Protein AF-A0A7W1H0E1-F1 (afdb_monomer_lite)

Sequence (507 aa):
MRLTELFASLANAWPVNDIDTSFPPSTDGSGLMAQLVDAIDVEDAMTSVDVTGTVTVSGTLTLKDGLAPAPTTLVSRIFPSMRFAFAPANDWKSDFRASSNTASGYTLQVDTLPLDVSIPPDLLAAHPDPAKQGIDKSIVLSDGASDSTISREFALTIEAAGAIRLESHLPISVGPCRIFGLPAKAVHDLRFVASPARARAELDWLVRPLDTGAFAFGGGGLGFGGIDLDWTVHGSALADLRKRLRIREDAEFVLEELVLPSVIPVPQHGNIGLRKSLDPGESLADFLTFTDAPLVVPLGDSAQLFLSKLFFATPREGADWWSGLTLEGGVAWSDGTDGDFELELGLIDGDVLRVSFAHTPPPLGDEIPLIRLDLWKIMVDVFRVRAGVSLRELGKDSPDPGAAIQLLADIIIREKPGESTGAASAVTITKDDNKPFEAALVDVGWDRGKPTGNMVMPHGAQLKLSRFALEVREMGLVYEQGATYFSVSGGIRETTAPLKGSIWFTR

Foldseek 3Di:
DFPCVVCVVVVVVPPCVQWPQPVVHDPPSCGPCNQCRVFKDWDPWDWDADPQRKIKIKTKIATDVLDWDDFRWTCGLQQNQKIKTQGDHSGDMWIKMWIADPPQAIKIKTAWTWIKMWHAVLAKAAAPDPVQGDDDVQWAGHPHPGTTIHTFIWMWMQGRVRQIATGTPDFDKHAFIAGNNFTFRIWTRKGKFSQQQCCCVVPVPDQERFDCVLQPPSHTKIWTQWTHGDLPPPPDPSVVVCVQQVADPQKGWTWGGFIARSVGRDTRFTKTWIFGNDDPPDDPVCGQFPPVHWRWGDPPDFKIKTWGGFIFGQDHPPDDRLLRTWGKIWMKGDPVQQAIWIWMFGDPPSFKTKIKIFGDGDPPDPHAAVDWDDDPFKIKHWGMWMKIFGNVQVPDPDHDPLQGIAIFTKIKMWTDPPDDPPDDDQKDKAAPVRDTFIKIKGRADGHRNDGWIKIAGDQRTWIDRPQKTWAWHIWIWDDDPNDTDIDTWTWIFGPDPPDTDIDGDDD

Radius of gyration: 34.25 Å; chains: 1; bounding box: 66×59×111 Å

pLDDT: mean 77.56, std 15.49, range [34.28, 96.25]

Structure (mmCIF, N/CA/C/O backbone):
data_AF-A0A7W1H0E1-F1
#
_entry.id   AF-A0A7W1H0E1-F1
#
loop_
_atom_site.group_PDB
_atom_site.id
_atom_site.type_symbol
_atom_site.label_atom_id
_atom_site.label_alt_id
_atom_site.label_comp_id
_atom_site.label_asym_id
_atom_site.label_entity_id
_atom_site.label_seq_id
_atom_site.pdbx_PDB_ins_code
_atom_site.Cartn_x
_atom_site.Cartn_y
_atom_site.Cartn_z
_atom_site.occupancy
_atom_site.B_iso_or_equiv
_atom_site.auth_seq_id
_atom_site.auth_comp_id
_atom_site.auth_asym_id
_atom_site.auth_atom_id
_atom_site.pdbx_PDB_model_num
ATOM 1 N N . MET A 1 1 ? -27.719 -11.051 37.643 1.00 51.84 1 MET A N 1
ATOM 2 C CA . MET A 1 1 ? -26.554 -11.572 38.410 1.00 51.84 1 MET A CA 1
ATOM 3 C C . MET A 1 1 ? -25.371 -10.690 38.048 1.00 51.84 1 MET A C 1
ATOM 5 O O . MET A 1 1 ? -25.325 -10.270 36.897 1.00 51.84 1 MET A O 1
ATOM 9 N N . ARG A 1 2 ? -24.467 -10.342 38.976 1.00 54.53 2 ARG A N 1
ATOM 10 C CA . ARG A 1 2 ? -23.359 -9.430 38.622 1.00 54.53 2 ARG A CA 1
ATOM 11 C C . ARG A 1 2 ? -22.295 -10.166 37.815 1.00 54.53 2 ARG A C 1
ATOM 13 O O . ARG A 1 2 ? -22.011 -11.331 38.094 1.00 54.53 2 ARG A O 1
ATOM 20 N N . LEU A 1 3 ? -21.644 -9.474 36.879 1.00 50.19 3 LEU A N 1
ATOM 21 C CA . LEU A 1 3 ? -20.527 -10.041 36.118 1.00 50.19 3 LEU A CA 1
ATOM 22 C C . LEU A 1 3 ? -19.425 -10.570 37.066 1.00 50.19 3 LEU A C 1
ATOM 24 O O . LEU A 1 3 ? -18.935 -11.674 36.894 1.00 50.19 3 LEU A O 1
ATOM 28 N N . THR A 1 4 ? -19.097 -9.882 38.162 1.00 47.09 4 THR A N 1
ATOM 29 C CA . THR A 1 4 ? -18.106 -10.375 39.148 1.00 47.09 4 THR A CA 1
ATOM 30 C C . THR A 1 4 ? -18.468 -11.684 39.835 1.00 47.09 4 THR A C 1
ATOM 32 O O . THR A 1 4 ? -17.569 -12.429 40.217 1.00 47.09 4 THR A O 1
ATOM 35 N N . GLU A 1 5 ? -19.754 -11.980 40.001 1.00 51.81 5 GLU A N 1
ATOM 36 C CA . GLU A 1 5 ? -20.213 -13.202 40.668 1.00 51.81 5 GLU A CA 1
ATOM 37 C C . GLU A 1 5 ? -20.052 -14.425 39.754 1.00 51.81 5 GLU A C 1
ATOM 39 O O . GLU A 1 5 ? -19.740 -15.513 40.233 1.00 51.81 5 GLU A O 1
ATOM 44 N N . LEU A 1 6 ? -20.184 -14.232 38.436 1.00 51.34 6 LEU A N 1
ATOM 45 C CA . LEU A 1 6 ? -19.912 -15.249 37.412 1.00 51.34 6 LEU A CA 1
ATOM 46 C C . LEU A 1 6 ? -18.413 -15.394 37.105 1.00 51.34 6 LEU A C 1
ATOM 48 O O . LEU A 1 6 ? -17.964 -16.473 36.725 1.00 51.34 6 LEU A O 1
ATOM 52 N N . PHE A 1 7 ? -17.638 -14.320 37.285 1.00 51.66 7 PHE A N 1
ATOM 53 C CA . PHE A 1 7 ? -16.257 -14.204 36.811 1.00 51.66 7 PHE A CA 1
ATOM 54 C C . PHE A 1 7 ? -15.204 -14.108 37.935 1.00 51.66 7 PHE A C 1
ATOM 56 O O . PHE A 1 7 ? -14.055 -13.778 37.655 1.00 51.66 7 PHE A O 1
ATOM 63 N N . ALA A 1 8 ? -15.519 -14.415 39.198 1.00 47.88 8 ALA A N 1
ATOM 64 C CA . ALA A 1 8 ? -14.559 -14.298 40.311 1.00 47.88 8 ALA A CA 1
ATOM 65 C C . ALA A 1 8 ? -13.244 -15.093 40.102 1.00 47.88 8 ALA A C 1
ATOM 67 O O . ALA A 1 8 ? -12.189 -14.678 40.577 1.00 47.88 8 ALA A O 1
ATOM 68 N N . SER A 1 9 ? -13.276 -16.203 39.353 1.00 47.81 9 SER A N 1
ATOM 69 C CA . SER A 1 9 ? -12.083 -16.953 38.919 1.00 47.81 9 SER A CA 1
ATOM 70 C C . SER A 1 9 ? -11.411 -16.384 37.657 1.00 47.81 9 SER A C 1
ATOM 72 O O . SER A 1 9 ? -10.201 -16.528 37.493 1.00 47.81 9 SER A O 1
ATOM 74 N N . LEU A 1 10 ? -12.177 -15.710 36.795 1.00 45.59 10 LEU A N 1
ATOM 75 C CA . LEU A 1 10 ? -11.738 -15.017 35.574 1.00 45.59 10 LEU A CA 1
ATOM 76 C C . LEU A 1 10 ? -11.092 -13.652 35.862 1.00 45.59 10 LEU A C 1
ATOM 78 O O . LEU A 1 10 ? -10.266 -13.197 35.079 1.00 45.59 10 LEU A O 1
ATOM 82 N N . ALA A 1 11 ? -11.407 -13.017 36.994 1.00 46.78 11 ALA A N 1
ATOM 83 C CA . ALA A 1 11 ? -10.825 -11.740 37.413 1.00 46.78 11 ALA A CA 1
ATOM 84 C C . ALA A 1 11 ? -9.287 -11.792 37.528 1.00 46.78 11 ALA A C 1
ATOM 86 O O . ALA A 1 11 ? -8.617 -10.805 37.242 1.00 46.78 11 ALA A O 1
ATOM 87 N N . ASN A 1 12 ? -8.725 -12.957 37.872 1.00 46.16 12 ASN A N 1
ATOM 88 C CA . ASN A 1 12 ? -7.274 -13.184 37.928 1.00 46.16 12 ASN A CA 1
ATOM 89 C C . ASN A 1 12 ? -6.630 -13.433 36.550 1.00 46.16 12 ASN A C 1
ATOM 91 O O . ASN A 1 12 ? -5.407 -13.445 36.449 1.00 46.16 12 ASN A O 1
ATOM 95 N N . ALA A 1 13 ? -7.436 -13.678 35.516 1.00 43.91 13 ALA A N 1
ATOM 96 C CA . ALA A 1 13 ? -7.003 -13.957 34.148 1.00 43.91 13 ALA A CA 1
ATOM 97 C C . ALA A 1 13 ? -7.358 -12.832 33.166 1.00 43.91 13 ALA A C 1
ATOM 99 O O . ALA A 1 13 ? -7.055 -12.927 31.978 1.00 43.91 13 ALA A O 1
ATOM 100 N N . TRP A 1 14 ? -7.999 -11.769 33.656 1.00 44.78 14 TRP A N 1
ATOM 101 C CA . TRP A 1 14 ? -8.198 -10.557 32.882 1.00 44.78 14 TRP A CA 1
ATOM 102 C C . TRP A 1 14 ? -6.827 -9.995 32.479 1.00 44.78 14 TRP A C 1
ATOM 104 O O . TRP A 1 14 ? -5.919 -9.992 33.317 1.00 44.78 14 TRP A O 1
ATOM 114 N N . PRO A 1 15 ? -6.641 -9.493 31.247 1.00 46.22 15 PRO A N 1
ATOM 115 C CA . PRO A 1 15 ? -5.379 -8.900 30.819 1.00 46.22 15 PRO A CA 1
ATOM 116 C C . PRO A 1 15 ? -5.204 -7.499 31.434 1.00 46.22 15 PRO A C 1
ATOM 118 O O . PRO A 1 15 ? -5.078 -6.496 30.738 1.00 46.22 15 PRO A O 1
ATOM 121 N N . VAL A 1 16 ? -5.202 -7.408 32.772 1.00 48.38 16 VAL A N 1
ATOM 122 C CA . VAL A 1 16 ? -5.003 -6.161 33.536 1.00 48.38 16 VAL A CA 1
ATOM 123 C C . VAL A 1 16 ? -3.653 -5.516 33.193 1.00 48.38 16 VAL A C 1
ATOM 125 O O . VAL A 1 16 ? -3.476 -4.312 33.330 1.00 48.38 16 VAL A O 1
ATOM 128 N N . ASN A 1 17 ? -2.698 -6.322 32.720 1.00 43.53 17 ASN A N 1
ATOM 129 C CA . ASN A 1 17 ? -1.380 -5.860 32.297 1.00 43.53 17 ASN A CA 1
ATOM 130 C C . ASN A 1 17 ? -1.357 -5.295 30.863 1.00 43.53 17 ASN A C 1
ATOM 132 O O . ASN A 1 17 ? -0.481 -4.477 30.572 1.00 43.53 17 ASN A O 1
ATOM 136 N N . ASP A 1 18 ? -2.306 -5.677 29.999 1.00 42.31 18 ASP A N 1
ATOM 137 C CA . ASP A 1 18 ? -2.350 -5.266 28.583 1.00 42.31 18 ASP A CA 1
ATOM 138 C C . ASP A 1 18 ? -3.395 -4.163 28.327 1.00 42.31 18 ASP A C 1
ATOM 140 O O . ASP A 1 18 ? -3.276 -3.381 27.384 1.00 42.31 18 ASP A O 1
ATOM 144 N N . ILE A 1 19 ? -4.390 -4.039 29.211 1.00 43.22 19 ILE A N 1
ATOM 145 C CA . ILE A 1 19 ? -5.373 -2.951 29.227 1.00 43.22 19 ILE A CA 1
ATOM 146 C C . ILE A 1 19 ? -5.019 -2.007 30.381 1.00 43.22 19 ILE A C 1
ATOM 148 O O . ILE A 1 19 ? -5.348 -2.281 31.534 1.00 43.22 19 ILE A O 1
ATOM 152 N N . ASP A 1 20 ? -4.365 -0.879 30.086 1.00 41.56 20 ASP A N 1
ATOM 153 C CA . ASP A 1 20 ? -4.171 0.171 31.091 1.00 41.56 20 ASP A CA 1
ATOM 154 C C . ASP A 1 20 ? -5.482 0.921 31.298 1.00 41.56 20 ASP A C 1
ATOM 156 O O . ASP A 1 20 ? -5.937 1.710 30.477 1.00 41.56 20 ASP A O 1
ATOM 160 N N . THR A 1 21 ? -6.136 0.659 32.413 1.00 41.44 21 THR A N 1
ATOM 161 C CA . THR A 1 21 ? -7.361 1.367 32.782 1.00 41.44 21 THR A CA 1
ATOM 162 C C . THR A 1 21 ? -7.072 2.631 33.585 1.00 41.44 21 THR A C 1
ATOM 164 O O . THR A 1 21 ? -7.978 3.189 34.194 1.00 41.44 21 THR A O 1
ATOM 167 N N . SER A 1 22 ? -5.806 3.041 33.675 1.00 34.78 22 SER A N 1
ATOM 168 C CA . SER A 1 22 ? -5.339 3.986 34.674 1.00 34.78 22 SER A CA 1
ATOM 169 C C . SER A 1 22 ? -4.692 5.201 34.001 1.00 34.78 22 SER A C 1
ATOM 171 O O . SER A 1 22 ? -3.475 5.362 33.982 1.00 34.78 22 SER A O 1
ATOM 173 N N . PHE A 1 23 ? -5.512 6.117 33.460 1.00 37.03 23 PHE A N 1
ATOM 174 C CA . PHE A 1 23 ? -5.038 7.498 33.345 1.00 37.03 23 PHE A CA 1
ATOM 175 C C . PHE A 1 23 ? -6.074 8.591 33.695 1.00 37.03 23 PHE A C 1
ATOM 177 O O . PHE A 1 23 ? -7.104 8.689 33.029 1.00 37.03 23 PHE A O 1
ATOM 184 N N . PRO A 1 24 ? -5.772 9.452 34.696 1.00 34.28 24 PRO A N 1
ATOM 185 C CA . PRO A 1 24 ? -4.595 9.346 35.559 1.00 34.28 24 PRO A CA 1
ATOM 186 C C . PRO A 1 24 ? -4.671 8.046 36.388 1.00 34.28 24 PRO A C 1
ATOM 188 O O . PRO A 1 24 ? -5.756 7.476 36.518 1.00 34.28 24 PRO A O 1
ATOM 191 N N . PRO A 1 25 ? -3.539 7.525 36.885 1.00 36.69 25 PRO A N 1
ATOM 192 C CA . PRO A 1 25 ? -3.523 6.276 37.629 1.00 36.69 25 PRO A CA 1
ATOM 193 C C . PRO A 1 25 ? -4.539 6.344 38.769 1.00 36.69 25 PRO A C 1
ATOM 195 O O . PRO A 1 25 ? -4.444 7.245 39.606 1.00 36.69 25 PRO A O 1
ATOM 198 N N . SER A 1 26 ? -5.511 5.429 38.819 1.00 35.22 26 SER A N 1
ATOM 199 C CA . SER A 1 26 ? -6.342 5.300 40.016 1.00 35.22 26 SER A CA 1
ATOM 200 C C . SER A 1 26 ? -5.415 4.859 41.148 1.00 35.22 26 SER A C 1
ATOM 202 O O . SER A 1 26 ? -4.759 3.820 41.038 1.00 35.22 26 SER A O 1
ATOM 204 N N . THR A 1 27 ? -5.358 5.611 42.241 1.00 37.38 27 THR A N 1
ATOM 205 C CA . THR A 1 27 ? -4.672 5.202 43.482 1.00 37.38 27 THR A CA 1
ATOM 206 C C . THR A 1 27 ? -5.315 3.979 44.158 1.00 37.38 27 THR A C 1
ATOM 208 O O . THR A 1 27 ? -4.825 3.490 45.171 1.00 37.38 27 THR A O 1
ATOM 211 N N . ASP A 1 28 ? -6.419 3.500 43.594 1.00 36.38 28 ASP A N 1
ATOM 212 C CA . ASP A 1 28 ? -7.418 2.611 44.171 1.00 36.38 28 ASP A CA 1
ATOM 213 C C . ASP A 1 28 ? -7.690 1.357 43.311 1.00 36.38 28 ASP A C 1
ATOM 215 O O . ASP A 1 28 ? -8.466 0.494 43.713 1.00 36.38 28 ASP A O 1
ATOM 219 N N . GLY A 1 29 ? -6.999 1.198 42.174 1.00 36.69 29 GLY A N 1
ATOM 220 C CA . GLY A 1 29 ? -6.983 -0.039 41.376 1.00 36.69 29 GLY A CA 1
ATOM 221 C C . GLY A 1 29 ? -8.287 -0.389 40.641 1.00 36.69 29 GLY A C 1
ATOM 222 O O . GLY A 1 29 ? -8.476 -1.541 40.253 1.00 36.69 29 GLY A O 1
ATOM 223 N N . SER A 1 30 ? -9.197 0.566 40.445 1.00 40.31 30 SER A N 1
ATOM 224 C CA . SER A 1 30 ? -10.539 0.344 39.893 1.00 40.31 30 SER A CA 1
ATOM 225 C C . SER A 1 30 ? -10.594 0.631 38.382 1.00 40.31 30 SER A C 1
ATOM 227 O O . SER A 1 30 ? -10.974 1.706 37.929 1.00 40.31 30 SER A O 1
ATOM 229 N N . GLY A 1 31 ? -10.185 -0.348 37.571 1.00 45.53 31 GLY A N 1
ATOM 230 C CA . GLY A 1 31 ? -10.200 -0.245 36.106 1.00 45.53 31 GLY A CA 1
ATOM 231 C C . GLY A 1 31 ? -11.578 -0.319 35.429 1.00 45.53 31 GLY A C 1
ATOM 232 O O . GLY A 1 31 ? -12.592 -0.458 36.104 1.00 45.53 31 GLY A O 1
ATOM 233 N N . LEU A 1 32 ? -11.615 -0.319 34.081 1.00 43.06 32 LEU A N 1
ATOM 234 C CA . LEU A 1 32 ? -12.797 -0.592 33.228 1.00 43.06 32 LEU A CA 1
ATOM 235 C C . LEU A 1 32 ? -13.658 -1.725 33.772 1.00 43.06 32 LEU A C 1
ATOM 237 O O . LEU A 1 32 ? -14.874 -1.628 33.774 1.00 43.06 32 LEU A O 1
ATOM 241 N N . MET A 1 33 ? -13.019 -2.786 34.264 1.00 46.75 33 MET A N 1
ATOM 242 C CA . MET A 1 33 ? -13.724 -3.908 34.859 1.00 46.75 33 MET A CA 1
ATOM 243 C C . MET A 1 33 ? -14.459 -3.531 36.133 1.00 46.75 33 MET A C 1
ATOM 245 O O . MET A 1 33 ? -15.589 -3.950 36.266 1.00 46.75 33 MET A O 1
ATOM 249 N N . ALA A 1 34 ? -13.909 -2.712 37.030 1.00 48.66 34 ALA A N 1
ATOM 250 C CA . ALA A 1 34 ? -14.642 -2.263 38.215 1.00 48.66 34 ALA A CA 1
ATOM 251 C C . ALA A 1 34 ? -15.905 -1.462 37.840 1.00 48.66 34 ALA A C 1
ATOM 253 O O . ALA A 1 34 ? -16.935 -1.614 38.487 1.00 48.66 34 ALA A O 1
ATOM 254 N N . GLN A 1 35 ? -15.861 -0.682 36.754 1.00 51.41 35 GLN A N 1
ATOM 255 C CA . GLN A 1 35 ? -17.010 0.109 36.299 1.00 51.41 35 GLN A CA 1
ATOM 256 C C . GLN A 1 35 ? -18.002 -0.679 35.430 1.00 51.41 35 GLN A C 1
ATOM 258 O O . GLN A 1 35 ? -19.202 -0.568 35.662 1.00 51.41 35 GLN A O 1
ATOM 263 N N . LEU A 1 36 ? -17.545 -1.533 34.503 1.00 52.84 36 LEU A N 1
ATOM 264 C CA . LEU A 1 36 ? -18.409 -2.499 33.805 1.00 52.84 36 LEU A CA 1
ATOM 265 C C . LEU A 1 36 ? -19.101 -3.418 34.820 1.00 52.84 36 LEU A C 1
ATOM 267 O O . LEU A 1 36 ? -20.275 -3.719 34.678 1.00 52.84 36 LEU A O 1
ATOM 271 N N . VAL A 1 37 ? -18.406 -3.817 35.885 1.00 55.41 37 VAL A N 1
ATOM 272 C CA . VAL A 1 37 ? -18.958 -4.640 36.971 1.00 55.41 37 VAL A CA 1
ATOM 273 C C . VAL A 1 37 ? -20.039 -3.923 37.773 1.00 55.41 37 VAL A C 1
ATOM 275 O O . VAL A 1 37 ? -20.970 -4.576 38.246 1.00 55.41 37 VAL A O 1
ATOM 278 N N . ASP A 1 38 ? -19.926 -2.607 37.936 1.00 59.41 38 ASP A N 1
ATOM 279 C CA . ASP A 1 38 ? -20.905 -1.817 38.679 1.00 59.41 38 ASP A CA 1
ATOM 280 C C . ASP A 1 38 ? -22.077 -1.331 37.814 1.00 59.41 38 ASP A C 1
ATOM 282 O O . ASP A 1 38 ? -23.132 -1.025 38.380 1.00 59.41 38 ASP A O 1
ATOM 286 N N . ALA A 1 39 ? -21.915 -1.302 36.485 1.00 66.19 39 ALA A N 1
ATOM 287 C CA . ALA A 1 39 ? -22.882 -0.769 35.521 1.00 66.19 39 ALA A CA 1
ATOM 288 C C . ALA A 1 39 ? -23.543 -1.813 34.600 1.00 66.19 39 ALA A C 1
ATOM 290 O O . ALA A 1 39 ? -24.506 -1.466 33.919 1.00 66.19 39 ALA A O 1
ATOM 291 N N . ILE A 1 40 ? -23.061 -3.061 34.559 1.00 73.81 40 ILE A N 1
ATOM 292 C CA . ILE A 1 40 ? -23.589 -4.119 33.682 1.00 73.81 40 ILE A CA 1
ATOM 293 C C . ILE A 1 40 ? -24.163 -5.273 34.502 1.00 73.81 40 ILE A C 1
ATOM 295 O O . ILE A 1 40 ? -23.482 -5.868 35.342 1.00 73.81 40 ILE A O 1
ATOM 299 N N . ASP A 1 41 ? -25.408 -5.623 34.200 1.00 78.31 41 ASP A N 1
ATOM 300 C CA . ASP A 1 41 ? -26.066 -6.828 34.679 1.00 78.31 41 ASP A CA 1
ATOM 301 C C . ASP A 1 41 ? -25.978 -7.951 33.640 1.00 78.31 41 ASP A C 1
ATOM 303 O O . ASP A 1 41 ? -25.931 -7.723 32.431 1.00 78.31 41 ASP A O 1
ATOM 307 N N . VAL A 1 42 ? -25.945 -9.191 34.132 1.00 79.06 42 VAL A N 1
ATOM 308 C CA . VAL A 1 42 ? -26.083 -10.387 33.301 1.00 79.06 42 VAL A CA 1
ATOM 309 C C . VAL A 1 42 ? -27.491 -10.956 33.451 1.00 79.06 42 VAL A C 1
ATOM 311 O O . VAL A 1 42 ? -27.907 -11.328 34.562 1.00 79.06 42 VAL A O 1
ATOM 314 N N . GLU A 1 43 ? -28.174 -11.071 32.316 1.00 84.81 43 GLU A N 1
ATOM 315 C CA . GLU A 1 43 ? -29.471 -11.715 32.113 1.00 84.81 43 GLU A CA 1
ATOM 316 C C . GLU A 1 43 ? -29.298 -13.053 31.376 1.00 84.81 43 GLU A C 1
ATOM 318 O O . GLU A 1 43 ? -28.316 -13.271 30.663 1.00 84.81 43 GLU A O 1
ATOM 323 N N . ASP A 1 44 ? -30.244 -13.973 31.592 1.00 85.75 44 ASP A N 1
ATOM 324 C CA . ASP A 1 44 ? -30.357 -15.251 30.870 1.00 85.75 44 ASP A CA 1
ATOM 325 C C . ASP A 1 44 ? -29.062 -16.086 30.798 1.00 85.75 44 ASP A C 1
ATOM 327 O O . ASP A 1 44 ? -28.793 -16.793 29.825 1.00 85.75 44 ASP A O 1
ATOM 331 N N . ALA A 1 45 ? -28.251 -16.031 31.861 1.00 82.12 45 ALA A N 1
ATOM 332 C CA . ALA A 1 45 ? -26.997 -16.769 31.941 1.00 82.12 45 ALA A CA 1
ATOM 333 C C . ALA A 1 45 ? -27.231 -18.287 31.882 1.00 82.12 45 ALA A C 1
ATOM 335 O O . ALA A 1 45 ? -27.893 -18.878 32.739 1.00 82.12 45 ALA A O 1
ATOM 336 N N . MET A 1 46 ? -26.608 -18.927 30.900 1.00 83.88 46 MET A N 1
ATOM 337 C CA . MET A 1 46 ? -26.524 -20.370 30.742 1.00 83.88 46 MET A CA 1
ATOM 338 C C . MET A 1 46 ? -25.080 -20.821 30.925 1.00 83.88 46 MET A C 1
ATOM 340 O O . MET A 1 46 ? -24.156 -20.231 30.366 1.00 83.88 46 MET A O 1
ATOM 344 N N . THR A 1 47 ? -24.897 -21.916 31.658 1.00 83.75 47 THR A N 1
ATOM 345 C CA . THR A 1 47 ? -23.589 -22.548 31.852 1.00 83.75 47 THR A CA 1
ATOM 346 C C . THR A 1 47 ? -23.601 -23.936 31.234 1.00 83.75 47 THR A C 1
ATOM 348 O O . THR A 1 47 ? -24.531 -24.714 31.442 1.00 83.75 47 THR A O 1
ATOM 351 N N . SER A 1 48 ? -22.546 -24.267 30.500 1.00 87.75 48 SER A N 1
ATOM 352 C CA . SER A 1 48 ? -22.311 -25.596 29.944 1.00 87.75 48 SER A CA 1
ATOM 353 C C . SER A 1 48 ? -20.888 -26.049 30.248 1.00 87.75 48 SER A C 1
ATOM 355 O O . SER A 1 48 ? -19.985 -25.231 30.417 1.00 87.75 48 SER A O 1
ATOM 357 N N . VAL A 1 49 ? -20.696 -27.361 30.351 1.00 87.31 49 VAL A N 1
ATOM 358 C CA . VAL A 1 49 ? -19.379 -27.980 30.514 1.00 87.31 49 VAL A CA 1
ATOM 359 C C . VAL A 1 49 ? -19.237 -29.019 29.419 1.00 87.31 49 VAL A C 1
ATOM 361 O O . VAL A 1 49 ? -20.108 -29.879 29.273 1.00 87.31 49 VAL A O 1
ATOM 364 N N . ASP A 1 50 ? -18.177 -28.916 28.627 1.00 85.81 50 ASP A N 1
ATOM 365 C CA . ASP A 1 50 ? -17.927 -29.864 27.548 1.00 85.81 50 ASP A CA 1
ATOM 366 C C . ASP A 1 50 ? -17.114 -31.087 28.012 1.00 85.81 50 ASP A C 1
ATOM 368 O O . ASP A 1 50 ? -16.650 -31.188 29.150 1.00 85.81 50 ASP A O 1
ATOM 372 N N . VAL A 1 51 ? -16.931 -32.043 27.099 1.00 86.00 51 VAL A N 1
ATOM 373 C CA . VAL A 1 51 ? -16.180 -33.286 27.349 1.00 86.00 51 VAL A CA 1
ATOM 374 C C . VAL A 1 51 ? -14.689 -33.064 27.624 1.00 86.00 51 VAL A C 1
ATOM 376 O O . VAL A 1 51 ? -14.024 -33.962 28.133 1.00 86.00 51 VAL A O 1
ATOM 379 N N . THR A 1 52 ? -14.161 -31.888 27.286 1.00 82.00 52 THR A N 1
ATOM 380 C CA . THR A 1 52 ? -12.769 -31.495 27.539 1.00 82.00 52 THR A CA 1
ATOM 381 C C . THR A 1 52 ? -12.598 -30.815 28.899 1.00 82.00 52 THR A C 1
ATOM 383 O O . THR A 1 52 ? -11.477 -30.485 29.281 1.00 82.00 52 THR A O 1
ATOM 386 N N . GLY A 1 53 ? -13.695 -30.632 29.645 1.00 81.19 53 GLY A N 1
ATOM 387 C CA . GLY A 1 53 ? -13.715 -29.906 30.910 1.00 81.19 53 GLY A CA 1
ATOM 388 C C . GLY A 1 53 ? -13.746 -28.387 30.739 1.00 81.19 53 GLY A C 1
ATOM 389 O O . GLY A 1 53 ? -13.586 -27.676 31.730 1.00 81.19 53 GLY A O 1
ATOM 390 N N . THR A 1 54 ? -13.959 -27.879 29.520 1.00 83.56 54 THR A N 1
ATOM 391 C CA . THR A 1 54 ? -14.125 -26.444 29.278 1.00 83.56 54 THR A CA 1
ATOM 392 C C . THR A 1 54 ? -15.481 -26.012 29.815 1.00 83.56 54 THR A C 1
ATOM 394 O O . THR A 1 54 ? -16.523 -26.526 29.402 1.00 83.56 54 THR A O 1
ATOM 397 N N . VAL A 1 55 ? -15.470 -25.048 30.730 1.00 82.50 55 VAL A N 1
ATOM 398 C CA . VAL A 1 55 ? -16.681 -24.412 31.250 1.00 82.50 55 VAL A CA 1
ATOM 399 C C . VAL A 1 55 ? -16.983 -23.203 30.378 1.00 82.50 55 VAL A C 1
ATOM 401 O O . VAL A 1 55 ? -16.144 -22.317 30.252 1.00 82.50 55 VAL A O 1
ATOM 404 N N . THR A 1 56 ? -18.173 -23.156 29.786 1.00 85.50 56 THR A N 1
ATOM 405 C CA . THR A 1 56 ? -18.646 -22.022 28.985 1.00 85.50 56 THR A CA 1
ATOM 406 C C . THR A 1 56 ? -19.868 -21.396 29.635 1.00 85.50 56 THR A C 1
ATOM 408 O O . THR A 1 56 ? -20.848 -22.086 29.916 1.00 85.50 56 THR A O 1
ATOM 411 N N . VAL A 1 57 ? -19.815 -20.084 29.831 1.00 83.56 57 VAL A N 1
ATOM 412 C CA . VAL A 1 57 ? -20.926 -19.237 30.263 1.00 83.56 57 VAL A CA 1
ATOM 413 C C . VAL A 1 57 ? -21.342 -18.370 29.083 1.00 83.56 57 VAL A C 1
ATOM 415 O O . VAL A 1 57 ? -20.499 -17.747 28.442 1.00 83.56 57 VAL A O 1
ATOM 418 N N . SER A 1 58 ? -22.634 -18.313 28.796 1.00 87.69 58 SER A N 1
ATOM 419 C CA . SER A 1 58 ? -23.207 -17.403 27.804 1.00 87.69 58 SER A CA 1
ATOM 420 C C . SER A 1 58 ? -24.449 -16.736 28.360 1.00 87.69 58 SER A C 1
ATOM 422 O O . SER A 1 58 ? -25.157 -17.350 29.151 1.00 87.69 58 SER A O 1
ATOM 424 N N . GLY A 1 59 ? -24.751 -15.528 27.919 1.00 88.69 59 GLY A N 1
ATOM 425 C CA . GLY A 1 59 ? -25.975 -14.827 28.289 1.00 88.69 59 GLY A CA 1
ATOM 426 C C . GLY A 1 59 ? -26.020 -13.463 27.626 1.00 88.69 59 GLY A C 1
ATOM 427 O O . GLY A 1 59 ? -25.270 -13.211 26.681 1.00 88.69 59 GLY A O 1
ATOM 428 N N . THR A 1 60 ? -26.847 -12.578 28.167 1.00 90.56 60 THR A N 1
ATOM 429 C CA . THR A 1 60 ? -27.007 -11.220 27.651 1.00 90.56 60 THR A CA 1
ATOM 430 C C . THR A 1 60 ? -26.563 -10.214 28.710 1.00 90.56 60 THR A C 1
ATOM 432 O O . THR A 1 60 ? -26.955 -10.289 29.873 1.00 90.56 60 THR A O 1
ATOM 435 N N . LEU A 1 61 ? -25.703 -9.286 28.308 1.00 87.00 61 LEU A N 1
ATOM 436 C CA . LEU A 1 61 ? -25.281 -8.121 29.071 1.00 87.00 61 LEU A CA 1
ATOM 437 C C . LEU A 1 61 ? -26.315 -7.011 28.891 1.00 87.00 61 LEU A C 1
ATOM 439 O O . LEU A 1 61 ? -26.693 -6.707 27.759 1.00 87.00 61 LEU A O 1
ATOM 443 N N . THR A 1 62 ? -26.742 -6.396 29.989 1.00 87.62 62 THR A N 1
ATOM 444 C CA . THR A 1 62 ? -27.648 -5.241 30.005 1.00 87.62 62 THR A CA 1
ATOM 445 C C . THR A 1 62 ? -27.119 -4.162 30.940 1.00 87.62 62 THR A C 1
ATOM 447 O O . THR A 1 62 ? -26.260 -4.418 31.784 1.00 87.62 62 THR A O 1
ATOM 450 N N . LEU A 1 63 ? -27.596 -2.925 30.788 1.00 84.44 63 LEU A N 1
ATOM 451 C CA . LEU A 1 63 ? -27.260 -1.864 31.733 1.00 84.44 63 LEU A CA 1
ATOM 452 C C . LEU A 1 63 ? -28.030 -2.040 33.035 1.00 84.44 63 LEU A C 1
ATOM 454 O O . LEU A 1 63 ? -29.259 -2.154 33.044 1.00 84.44 63 LEU A O 1
ATOM 458 N N . LYS A 1 64 ? -27.303 -1.971 34.143 1.00 77.56 64 LYS A N 1
ATOM 459 C CA . LYS A 1 64 ? -27.886 -1.955 35.474 1.00 77.56 64 LYS A CA 1
ATOM 460 C C . LYS A 1 64 ? -28.808 -0.749 35.629 1.00 77.56 64 LYS A C 1
ATOM 462 O O . LYS A 1 64 ? -28.460 0.373 35.261 1.00 77.56 64 LYS A O 1
ATOM 467 N N . ASP A 1 65 ? -30.003 -0.996 36.155 1.00 82.06 65 ASP A N 1
ATOM 468 C CA . ASP A 1 65 ? -31.081 -0.007 36.298 1.00 82.06 65 ASP A CA 1
ATOM 469 C C . ASP A 1 65 ? -31.514 0.670 34.972 1.00 82.06 65 ASP A C 1
ATOM 471 O O . ASP A 1 65 ? -32.266 1.645 34.998 1.00 82.06 65 ASP A O 1
ATOM 475 N N . GLY A 1 66 ? -31.076 0.165 33.806 1.00 76.69 66 GLY A N 1
ATOM 476 C CA . GLY A 1 66 ? -31.369 0.749 32.491 1.00 76.69 66 GLY A CA 1
ATOM 477 C C . GLY A 1 66 ? -30.778 2.147 32.282 1.00 76.69 66 GLY A C 1
ATOM 478 O O . GLY A 1 66 ? -31.323 2.942 31.515 1.00 76.69 66 GLY A O 1
ATOM 479 N N . LEU A 1 67 ? -29.708 2.487 33.006 1.00 76.62 67 LEU A N 1
ATOM 480 C CA . LEU A 1 67 ? -29.074 3.801 32.948 1.00 76.62 67 LEU A CA 1
ATOM 481 C C . LEU A 1 67 ? -27.667 3.682 32.372 1.00 76.62 67 LEU A C 1
ATOM 483 O O . LEU A 1 67 ? -26.840 2.927 32.883 1.00 76.62 67 LEU A O 1
ATOM 487 N N . ALA A 1 68 ? -27.388 4.461 31.325 1.00 74.88 68 ALA A N 1
ATOM 488 C CA . ALA A 1 68 ? -26.042 4.576 30.786 1.00 74.88 68 ALA A CA 1
ATOM 489 C C . ALA A 1 68 ? -25.070 5.044 31.887 1.00 74.88 68 ALA A C 1
ATOM 491 O O . ALA A 1 68 ? -25.357 6.031 32.580 1.00 74.88 68 ALA A O 1
ATOM 492 N N . PRO A 1 69 ? -23.927 4.356 32.072 1.00 69.75 69 PRO A N 1
ATOM 493 C CA . PRO A 1 69 ? -22.903 4.816 32.992 1.00 69.75 69 PRO A CA 1
ATOM 494 C C . PRO A 1 69 ? -22.341 6.165 32.531 1.00 69.75 69 PRO A C 1
ATOM 496 O O . PRO A 1 69 ? -22.457 6.553 31.367 1.00 69.75 69 PRO A O 1
ATOM 499 N N . ALA A 1 70 ? -21.699 6.886 33.452 1.00 67.44 70 ALA A N 1
ATOM 500 C CA . ALA A 1 70 ? -20.892 8.035 33.058 1.00 67.44 70 ALA A CA 1
ATOM 501 C C . ALA A 1 70 ? -19.833 7.584 32.027 1.00 67.44 70 ALA A C 1
ATOM 503 O O . ALA A 1 70 ? -19.296 6.488 32.194 1.00 67.44 70 ALA A O 1
ATOM 504 N N . PRO A 1 71 ? -19.512 8.393 30.996 1.00 63.62 71 PRO A N 1
ATOM 505 C CA . PRO A 1 71 ? -18.535 8.011 29.981 1.00 63.62 71 PRO A CA 1
ATOM 506 C C . PRO A 1 71 ? -17.191 7.657 30.620 1.00 63.62 71 PRO A C 1
ATOM 508 O O . PRO A 1 71 ? -16.504 8.517 31.177 1.00 63.62 71 PRO A O 1
ATOM 511 N N . THR A 1 72 ? -16.825 6.381 30.553 1.00 57.34 72 THR A N 1
ATOM 512 C CA . THR A 1 72 ? -15.564 5.880 31.100 1.00 57.34 72 THR A CA 1
ATOM 513 C C . THR A 1 72 ? -14.523 5.848 30.004 1.00 57.34 72 THR A C 1
ATOM 515 O O . THR A 1 72 ? -14.578 4.991 29.126 1.00 57.34 72 THR A O 1
ATOM 518 N N . THR A 1 73 ? -13.552 6.750 30.069 1.00 57.62 73 THR A N 1
ATOM 519 C CA . THR A 1 73 ? -12.444 6.780 29.115 1.00 57.62 73 THR A CA 1
ATOM 520 C C . THR A 1 73 ? -11.429 5.678 29.412 1.00 57.62 73 THR A C 1
ATOM 522 O O . THR A 1 73 ? -10.866 5.600 30.501 1.00 57.62 73 THR A O 1
ATOM 525 N N . LEU A 1 74 ? -11.147 4.864 28.406 1.00 59.00 74 LEU A N 1
ATOM 526 C CA . LEU A 1 74 ? -10.137 3.818 28.376 1.00 59.00 74 LEU A CA 1
ATOM 527 C C . LEU A 1 74 ? -8.962 4.279 27.540 1.00 59.00 74 LEU A C 1
ATOM 529 O O . LEU A 1 74 ? -9.132 4.700 26.396 1.00 59.00 74 LEU A O 1
ATOM 533 N N . VAL A 1 75 ? -7.761 4.165 28.089 1.00 54.34 75 VAL A N 1
ATOM 534 C CA . VAL A 1 75 ? -6.529 4.449 27.356 1.00 54.34 75 VAL A CA 1
ATOM 535 C C . VAL A 1 75 ? -5.818 3.125 27.141 1.00 54.34 75 VAL A C 1
ATOM 537 O O . VAL A 1 75 ? -5.110 2.627 28.005 1.00 54.34 75 VAL A O 1
ATOM 540 N N . SER A 1 76 ? -6.049 2.504 25.990 1.00 62.53 76 SER A N 1
ATOM 541 C CA . SER A 1 76 ? -5.461 1.198 25.700 1.00 62.53 76 SER A CA 1
ATOM 542 C C . SER A 1 76 ? -3.937 1.304 25.542 1.00 62.53 76 SER A C 1
ATOM 544 O O . SER A 1 76 ? -3.468 2.145 24.776 1.00 62.53 76 SER A O 1
ATOM 546 N N . ARG A 1 77 ? -3.146 0.414 26.174 1.00 64.62 77 ARG A N 1
ATOM 547 C CA . ARG A 1 77 ? -1.694 0.297 25.875 1.00 64.62 77 ARG A CA 1
ATOM 548 C C . ARG A 1 77 ? -1.446 -0.111 24.430 1.00 64.62 77 ARG A C 1
ATOM 550 O O . ARG A 1 77 ? -0.408 0.210 23.864 1.00 64.62 77 ARG A O 1
ATOM 557 N N . ILE A 1 78 ? -2.429 -0.790 23.848 1.00 74.06 78 ILE A N 1
ATOM 558 C CA . ILE A 1 78 ? -2.442 -1.228 22.458 1.00 74.06 78 ILE A CA 1
ATOM 559 C C . ILE A 1 78 ? -2.545 -0.010 21.532 1.00 74.06 78 ILE A C 1
ATOM 561 O O . ILE A 1 78 ? -1.909 0.039 20.488 1.00 74.06 78 ILE A O 1
ATOM 565 N N . PHE A 1 79 ? -3.287 1.020 21.932 1.00 80.81 79 PHE A N 1
ATOM 566 C CA . PHE A 1 79 ? -3.509 2.224 21.136 1.00 80.81 79 PHE A CA 1
ATOM 567 C C . PHE A 1 79 ? -3.195 3.470 21.974 1.00 80.81 79 PHE A C 1
ATOM 569 O O . PHE A 1 79 ? -4.105 4.225 22.308 1.00 80.81 79 PHE A O 1
ATOM 576 N N . PRO A 1 80 ? -1.919 3.716 22.321 1.00 74.06 80 PRO A N 1
ATOM 577 C CA . PRO A 1 80 ? -1.538 4.690 23.350 1.00 74.06 80 PRO A CA 1
ATOM 578 C C . PRO A 1 80 ? -1.891 6.140 22.994 1.00 74.06 80 PRO A C 1
ATOM 580 O O . PRO A 1 80 ? -1.973 6.995 23.873 1.00 74.06 80 PRO A O 1
ATOM 583 N N . SER A 1 81 ? -2.096 6.427 21.708 1.00 79.12 81 SER A N 1
ATOM 584 C CA . SER A 1 81 ? -2.497 7.745 21.215 1.00 79.12 81 SER A CA 1
ATOM 585 C C . SER A 1 81 ? -4.012 7.928 21.138 1.00 79.12 81 SER A C 1
ATOM 587 O O . SER A 1 81 ? -4.454 9.042 20.897 1.00 79.12 81 SER A O 1
ATOM 589 N N . MET A 1 82 ? -4.807 6.870 21.316 1.00 84.94 82 MET A N 1
ATOM 590 C CA . MET A 1 82 ? -6.265 6.890 21.180 1.00 84.94 82 MET A CA 1
ATOM 591 C C . MET A 1 82 ? -6.938 6.631 22.526 1.00 84.94 82 MET A C 1
ATOM 593 O O . MET A 1 82 ? -6.357 6.041 23.439 1.00 84.94 82 MET A O 1
ATOM 597 N N . ARG A 1 83 ? -8.193 7.058 22.644 1.00 84.12 83 ARG A N 1
ATOM 598 C CA . ARG A 1 83 ? -9.021 6.803 23.824 1.00 84.12 83 ARG A CA 1
ATOM 599 C C . ARG A 1 83 ? -10.321 6.144 23.399 1.00 84.12 83 ARG A C 1
ATOM 601 O O . ARG A 1 83 ? -10.856 6.478 22.354 1.00 84.12 83 ARG A O 1
ATOM 608 N N . PHE A 1 84 ? -10.827 5.224 24.202 1.00 83.38 84 PHE A N 1
ATOM 609 C CA . PHE A 1 84 ? -12.052 4.482 23.922 1.00 83.38 84 PHE A CA 1
ATOM 610 C C . PHE A 1 84 ? -13.002 4.702 25.085 1.00 83.38 84 PHE A C 1
ATOM 612 O O . PHE A 1 84 ? -12.628 4.417 26.212 1.00 83.38 84 PHE A O 1
ATOM 619 N N . ALA A 1 85 ? -14.208 5.198 24.864 1.00 82.69 85 ALA A N 1
ATOM 620 C CA . ALA A 1 85 ? -15.199 5.336 25.919 1.00 82.69 85 ALA A CA 1
ATOM 621 C C . ALA A 1 85 ? -16.389 4.424 25.653 1.00 82.69 85 ALA A C 1
ATOM 623 O O . ALA A 1 85 ? -16.924 4.411 24.550 1.00 82.69 85 ALA A O 1
ATOM 624 N N . PHE A 1 86 ? -16.806 3.657 26.660 1.00 81.56 86 PHE A N 1
ATOM 625 C CA . PHE A 1 86 ? -18.047 2.891 26.575 1.00 81.56 86 PHE A CA 1
ATOM 626 C C . PHE A 1 86 ? -19.232 3.858 26.659 1.00 81.56 86 PHE A C 1
ATOM 628 O O . PHE A 1 86 ? -19.403 4.538 27.673 1.00 81.56 86 PHE A O 1
ATOM 635 N N . ALA A 1 87 ? -20.015 3.935 25.583 1.00 84.50 87 ALA A N 1
ATOM 636 C CA . ALA A 1 87 ? -21.080 4.923 25.409 1.00 84.50 87 ALA A CA 1
ATOM 637 C C . ALA A 1 87 ? -22.404 4.256 24.982 1.00 84.50 87 ALA A C 1
ATOM 639 O O . ALA A 1 87 ? -22.898 4.483 23.875 1.00 84.50 87 ALA A O 1
ATOM 640 N N . PRO A 1 88 ? -22.984 3.385 25.826 1.00 85.94 88 PRO A N 1
ATOM 641 C CA . PRO A 1 88 ? -24.202 2.663 25.489 1.00 85.94 88 PRO A CA 1
ATOM 642 C C . PRO A 1 88 ? -25.438 3.568 25.526 1.00 85.94 88 PRO A C 1
ATOM 644 O O . PRO A 1 88 ? -25.544 4.488 26.340 1.00 85.94 88 PRO A O 1
ATOM 647 N N . ALA A 1 89 ? -26.426 3.249 24.690 1.00 88.12 89 ALA A N 1
ATOM 648 C CA . ALA A 1 89 ? -27.787 3.730 24.896 1.00 88.12 89 ALA A CA 1
ATOM 649 C C . ALA A 1 89 ? -28.401 3.065 26.142 1.00 88.12 89 ALA A C 1
ATOM 651 O O . ALA A 1 89 ? -28.008 1.964 26.521 1.00 88.12 89 ALA A O 1
ATOM 652 N N . ASN A 1 90 ? -29.387 3.710 26.772 1.00 87.94 90 ASN A N 1
ATOM 653 C CA . ASN A 1 90 ? -30.034 3.205 27.996 1.00 87.94 90 ASN A CA 1
ATOM 654 C C . ASN A 1 90 ? -30.678 1.813 27.833 1.00 87.94 90 ASN A C 1
ATOM 656 O O . ASN A 1 90 ? -30.854 1.090 28.809 1.00 87.94 90 ASN A O 1
ATOM 660 N N . ASP A 1 91 ? -31.040 1.445 26.607 1.00 89.25 91 ASP A N 1
ATOM 661 C CA . ASP A 1 91 ? -31.622 0.159 26.228 1.00 89.25 91 ASP A CA 1
ATOM 662 C C . ASP A 1 91 ? -30.598 -0.828 25.642 1.00 89.25 91 ASP A C 1
ATOM 664 O O . ASP A 1 91 ? -30.990 -1.859 25.094 1.00 89.25 91 ASP A O 1
ATOM 668 N N . TRP A 1 92 ? -29.297 -0.537 25.758 1.00 91.06 92 TRP A N 1
ATOM 669 C CA . TRP A 1 92 ? -28.234 -1.388 25.232 1.00 91.06 92 TRP A CA 1
ATOM 670 C C . TRP A 1 92 ? -28.307 -2.810 25.788 1.00 91.06 92 TRP A C 1
ATOM 672 O O . TRP A 1 92 ? -28.457 -3.036 26.995 1.00 91.06 92 TRP A O 1
ATOM 682 N N . LYS A 1 93 ? -28.128 -3.764 24.873 1.00 91.94 93 LYS A N 1
ATOM 683 C CA . LYS A 1 93 ? -27.943 -5.179 25.163 1.00 91.94 93 LYS A CA 1
ATOM 684 C C . LYS A 1 93 ? -26.820 -5.737 24.300 1.00 91.94 93 LYS A C 1
ATOM 686 O O . LYS A 1 93 ? -26.664 -5.325 23.152 1.00 91.94 93 LYS A O 1
ATOM 691 N N . SER A 1 94 ? -26.088 -6.708 24.828 1.00 91.12 94 SER A N 1
ATOM 692 C CA . SER A 1 94 ? -25.094 -7.462 24.065 1.00 91.12 94 SER A CA 1
ATOM 693 C C . SER A 1 94 ? -25.079 -8.906 24.499 1.00 91.12 94 SER A C 1
ATOM 695 O O . SER A 1 94 ? -24.995 -9.185 25.689 1.00 91.12 94 SER A O 1
ATOM 697 N N . ASP A 1 95 ? -25.033 -9.828 23.552 1.00 93.06 95 ASP A N 1
ATOM 698 C CA . ASP A 1 95 ? -24.696 -11.200 23.894 1.00 93.06 95 ASP A CA 1
ATOM 699 C C . ASP A 1 95 ? -23.222 -11.285 24.300 1.00 93.06 95 ASP A C 1
ATOM 701 O O . ASP A 1 95 ? -22.369 -10.506 23.850 1.00 93.06 95 ASP A O 1
ATOM 705 N N . PHE A 1 96 ? -22.929 -12.202 25.217 1.00 87.06 96 PHE A N 1
ATOM 706 C CA . PHE A 1 96 ? -21.565 -12.531 25.591 1.00 87.06 96 PHE A CA 1
ATOM 707 C C . PHE A 1 96 ? -21.384 -14.037 25.717 1.00 87.06 96 PHE A C 1
ATOM 709 O O . PHE A 1 96 ? -22.302 -14.796 26.048 1.00 87.06 96 PHE A O 1
ATOM 716 N N . ARG A 1 97 ? -20.144 -14.465 25.511 1.00 88.12 97 ARG A N 1
ATOM 717 C CA . ARG A 1 97 ? -19.692 -15.823 25.778 1.00 88.12 97 ARG A CA 1
ATOM 718 C C . ARG A 1 97 ? -18.322 -15.772 26.430 1.00 88.12 97 ARG A C 1
ATOM 720 O O . ARG A 1 97 ? -17.383 -15.224 25.870 1.00 88.12 97 ARG A O 1
ATOM 727 N N . ALA A 1 98 ? -18.188 -16.401 27.586 1.00 83.31 98 ALA A N 1
ATOM 728 C CA . ALA A 1 98 ? -16.911 -16.621 28.239 1.00 83.31 98 ALA A CA 1
ATOM 729 C C . ALA A 1 98 ? -16.652 -18.118 28.360 1.00 83.31 98 ALA A C 1
ATOM 731 O O . ALA A 1 98 ? -17.549 -18.870 28.736 1.00 83.31 98 ALA A O 1
ATOM 732 N N . SER A 1 99 ? -15.437 -18.561 28.058 1.00 84.25 99 SER A N 1
ATOM 733 C CA . SER A 1 99 ? -15.037 -19.948 28.272 1.00 84.25 99 SER A CA 1
ATOM 734 C C . SER A 1 99 ? -13.740 -20.027 29.063 1.00 84.25 99 SER A C 1
ATOM 736 O O . SER A 1 99 ? -12.904 -19.127 29.006 1.00 84.25 99 SER A O 1
ATOM 738 N N . SER A 1 100 ? -13.595 -21.087 29.849 1.00 80.25 100 SER A N 1
ATOM 739 C CA . SER A 1 100 ? -12.415 -21.356 30.658 1.00 80.25 100 SER A CA 1
ATOM 740 C C . SER A 1 100 ? -12.063 -22.828 30.592 1.00 80.25 100 SER A C 1
ATOM 742 O O . SER A 1 100 ? -12.920 -23.690 30.796 1.00 80.25 100 SER A O 1
ATOM 744 N N . ASN A 1 101 ? -10.786 -23.109 30.375 1.00 77.56 101 ASN A N 1
ATOM 745 C CA . ASN A 1 101 ? -10.219 -24.435 30.531 1.00 77.56 101 ASN A CA 1
ATOM 746 C C . ASN A 1 101 ? -8.848 -24.307 31.204 1.00 77.56 101 ASN A C 1
ATOM 748 O O . ASN A 1 101 ? -8.025 -23.473 30.825 1.00 77.56 101 ASN A O 1
ATOM 752 N N . THR A 1 102 ? -8.586 -25.156 32.196 1.00 69.19 102 THR A N 1
ATOM 753 C CA . THR A 1 102 ? -7.319 -25.178 32.941 1.00 69.19 102 THR A CA 1
ATOM 754 C C . THR A 1 102 ? -6.096 -25.452 32.061 1.00 69.19 102 THR A C 1
ATOM 756 O O . THR A 1 102 ? -4.988 -25.104 32.462 1.00 69.19 102 THR A O 1
ATOM 759 N N . ALA A 1 103 ? -6.277 -26.048 30.879 1.00 70.31 103 ALA A N 1
ATOM 760 C CA . ALA A 1 103 ? -5.214 -26.346 29.924 1.00 70.31 103 ALA A CA 1
ATOM 761 C C . ALA A 1 103 ? -5.022 -25.275 28.836 1.00 70.31 103 ALA A C 1
ATOM 763 O O . ALA A 1 103 ? -3.886 -25.054 28.420 1.00 70.31 103 ALA A O 1
ATOM 764 N N . SER A 1 104 ? -6.093 -24.637 28.348 1.00 66.19 104 SER A N 1
ATOM 765 C CA . SER A 1 104 ? -6.024 -23.719 27.197 1.00 66.19 104 SER A CA 1
ATOM 766 C C . SER A 1 104 ? -6.176 -22.240 27.545 1.00 66.19 104 SER A C 1
ATOM 768 O O . SER A 1 104 ? -5.835 -21.421 26.702 1.00 66.19 104 SER A O 1
ATOM 770 N N . GLY A 1 105 ? -6.603 -21.883 28.761 1.00 73.81 105 GLY A N 1
ATOM 771 C CA . GLY A 1 105 ? -6.780 -20.494 29.194 1.00 73.81 105 GLY A CA 1
ATOM 772 C C . GLY A 1 105 ? -8.241 -20.046 29.159 1.00 73.81 105 GLY A C 1
ATOM 773 O O . GLY A 1 105 ? -9.155 -20.853 29.341 1.00 73.81 105 GLY A O 1
ATOM 774 N N . TYR A 1 106 ? -8.460 -18.746 28.964 1.00 75.56 106 TYR A N 1
ATOM 775 C CA . TYR A 1 106 ? -9.784 -18.127 29.027 1.00 75.56 106 TYR A CA 1
ATOM 776 C C . TYR A 1 106 ? -10.106 -17.385 27.740 1.00 75.56 106 TYR A C 1
ATOM 778 O O . TYR A 1 106 ? -9.289 -16.607 27.265 1.00 75.56 106 TYR A O 1
ATOM 786 N N . THR A 1 107 ? -11.312 -17.567 27.213 1.00 82.25 107 THR A N 1
ATOM 787 C CA . THR A 1 107 ? -11.813 -16.745 26.110 1.00 82.25 107 THR A CA 1
ATOM 788 C C . THR A 1 107 ? -12.961 -15.876 26.586 1.00 82.25 107 THR A C 1
ATOM 790 O O . THR A 1 107 ? -13.789 -16.317 27.383 1.00 82.25 107 THR A O 1
ATOM 793 N N . LEU A 1 108 ? -13.062 -14.672 26.041 1.00 81.19 108 LEU A N 1
ATOM 794 C CA . LEU A 1 108 ? -14.219 -13.803 26.203 1.00 81.19 108 LEU A CA 1
ATOM 795 C C . LEU A 1 108 ? -14.634 -13.276 24.839 1.00 81.19 108 LEU A C 1
ATOM 797 O O . LEU A 1 108 ? -13.795 -12.847 24.061 1.00 81.19 108 LEU A O 1
ATOM 801 N N . GLN A 1 109 ? -15.926 -13.270 24.578 1.00 88.88 109 GLN A N 1
ATOM 802 C CA . GLN A 1 109 ? -16.533 -12.628 23.433 1.00 88.88 109 GLN A CA 1
ATOM 803 C C . GLN A 1 109 ? -17.682 -11.761 23.938 1.00 88.88 109 GLN A C 1
ATOM 805 O O . GLN A 1 109 ? -18.517 -12.235 24.710 1.00 88.88 109 GLN A O 1
ATOM 810 N N . VAL A 1 110 ? -17.695 -10.502 23.520 1.00 87.44 110 VAL A N 1
ATOM 811 C CA . VAL A 1 110 ? -18.807 -9.566 23.680 1.00 87.44 110 VAL A CA 1
ATOM 812 C C . VAL A 1 110 ? -19.193 -9.131 22.280 1.00 87.44 110 VAL A C 1
ATOM 814 O O . VAL A 1 110 ? -18.355 -8.585 21.560 1.00 87.44 110 VAL A O 1
ATOM 817 N N . ASP A 1 111 ? -20.432 -9.408 21.894 1.00 90.94 111 ASP A N 1
ATOM 818 C CA . ASP A 1 111 ? -20.856 -9.242 20.509 1.00 90.94 111 ASP A CA 1
ATOM 819 C C . ASP A 1 111 ? -21.043 -7.771 20.145 1.00 90.94 111 ASP A C 1
ATOM 821 O O . ASP A 1 111 ? -20.567 -7.366 19.095 1.00 90.94 111 ASP A O 1
ATOM 825 N N . THR A 1 112 ? -21.642 -6.949 21.009 1.00 91.62 112 THR A N 1
ATOM 826 C CA . THR A 1 112 ? -21.960 -5.545 20.712 1.00 91.62 112 THR A CA 1
ATOM 827 C C . THR A 1 112 ? -21.489 -4.618 21.823 1.00 91.62 112 THR A C 1
ATOM 829 O O . THR A 1 112 ? -22.124 -4.473 22.863 1.00 91.62 112 THR A O 1
ATOM 832 N N . LEU A 1 113 ? -20.400 -3.906 21.573 1.00 87.38 113 LEU A N 1
ATOM 833 C CA . LEU A 1 113 ? -19.794 -2.944 22.479 1.00 87.38 113 LEU A CA 1
ATOM 834 C C . LEU A 1 113 ? -19.814 -1.546 21.834 1.00 87.38 113 LEU A C 1
ATOM 836 O O . LEU A 1 113 ? -18.970 -1.263 20.981 1.00 87.38 113 LEU A O 1
ATOM 840 N N . PRO A 1 114 ? -20.775 -0.672 22.184 1.00 89.56 114 PRO A N 1
ATOM 841 C CA . PRO A 1 114 ? -20.806 0.711 21.718 1.00 89.56 114 PRO A CA 1
ATOM 842 C C . PRO A 1 114 ? -19.640 1.501 22.316 1.00 89.56 114 PRO A C 1
ATOM 844 O O . PRO A 1 114 ? -19.572 1.720 23.530 1.00 89.56 114 PRO A O 1
ATOM 847 N N . LEU A 1 115 ? -18.720 1.920 21.450 1.00 87.44 115 LEU A N 1
ATOM 848 C CA . LEU A 1 115 ? -17.532 2.677 21.814 1.00 87.44 115 LEU A CA 1
ATOM 849 C C . LEU A 1 115 ? -17.472 4.008 21.065 1.00 87.44 115 LEU A C 1
ATOM 851 O O . LEU A 1 115 ? -17.634 4.060 19.845 1.00 87.44 115 LEU A O 1
ATOM 855 N N . ASP A 1 116 ? -17.125 5.051 21.809 1.00 90.06 116 ASP A N 1
ATOM 856 C CA . ASP A 1 116 ? -16.617 6.310 21.283 1.00 90.06 116 ASP A CA 1
ATOM 857 C C . ASP A 1 116 ? -15.090 6.249 21.246 1.00 90.06 116 ASP A C 1
ATOM 859 O O . ASP A 1 116 ? -14.427 6.201 22.283 1.00 90.06 116 ASP A O 1
ATOM 863 N N . VAL A 1 117 ? -14.517 6.249 20.048 1.00 91.38 117 VAL A N 1
ATOM 864 C CA . VAL A 1 117 ? -13.068 6.243 19.845 1.00 91.38 117 VAL A CA 1
ATOM 865 C C . VAL A 1 117 ? -12.591 7.666 19.593 1.00 91.38 117 VAL A C 1
ATOM 867 O O . VAL A 1 117 ? -12.819 8.218 18.518 1.00 91.38 117 VAL A O 1
ATOM 870 N N . SER A 1 118 ? -11.930 8.266 20.578 1.00 91.50 118 SER A N 1
ATOM 871 C CA . SER A 1 118 ? -11.268 9.563 20.452 1.00 91.50 118 SER A CA 1
ATOM 872 C C . SER A 1 118 ? -9.886 9.394 19.820 1.00 91.50 118 SER A C 1
ATOM 874 O O . SER A 1 118 ? -9.018 8.692 20.349 1.00 91.50 118 SER A O 1
ATOM 876 N N . ILE A 1 119 ? -9.687 10.052 18.684 1.00 91.38 119 ILE A N 1
ATOM 877 C CA . ILE A 1 119 ? -8.494 9.995 17.848 1.00 91.38 119 ILE A CA 1
ATOM 878 C C . ILE A 1 119 ? -7.854 11.389 17.815 1.00 91.38 119 ILE A C 1
ATOM 880 O O . ILE A 1 119 ? -8.543 12.365 17.514 1.00 91.38 119 ILE A O 1
ATOM 884 N N . PRO A 1 120 ? -6.549 11.512 18.097 1.00 90.44 120 PRO A N 1
ATOM 885 C CA . PRO A 1 120 ? -5.892 12.803 18.194 1.00 90.44 120 PRO A CA 1
ATOM 886 C C . PRO A 1 120 ? -5.822 13.497 16.826 1.00 90.44 120 PRO A C 1
ATOM 888 O O . PRO A 1 120 ? -5.726 12.824 15.793 1.00 90.44 120 PRO A O 1
ATOM 891 N N . PRO A 1 121 ? -5.789 14.840 16.801 1.00 90.06 121 PRO A N 1
ATOM 892 C CA . PRO A 1 121 ? -5.874 15.634 15.572 1.00 90.06 121 PRO A CA 1
ATOM 893 C C . PRO A 1 121 ? -4.681 15.478 14.616 1.00 90.06 121 PRO A C 1
ATOM 895 O O . PRO A 1 121 ? -4.796 15.817 13.432 1.00 90.06 121 PRO A O 1
ATOM 898 N N . ASP A 1 122 ? -3.549 14.975 15.114 1.00 87.81 122 ASP A N 1
ATOM 899 C CA . ASP A 1 122 ? -2.378 14.632 14.299 1.00 87.81 122 ASP A CA 1
ATOM 900 C C . ASP A 1 122 ? -2.615 13.361 13.473 1.00 87.81 122 ASP A C 1
ATOM 902 O O . ASP A 1 122 ? -2.086 13.223 12.370 1.00 87.81 122 ASP A O 1
ATOM 906 N N . LEU A 1 123 ? -3.438 12.446 13.993 1.00 89.62 123 LEU A N 1
ATOM 907 C CA . LEU A 1 123 ? -3.813 11.211 13.319 1.00 89.62 123 LEU A CA 1
ATOM 908 C C . LEU A 1 123 ? -5.054 11.420 12.454 1.00 89.62 123 LEU A C 1
ATOM 910 O O . LEU A 1 123 ? -4.997 11.102 11.271 1.00 89.62 123 LEU A O 1
ATOM 914 N N . LEU A 1 124 ? -6.134 11.973 13.015 1.00 92.44 124 LEU A N 1
ATOM 915 C CA . LEU A 1 124 ? -7.392 12.217 12.310 1.00 92.44 124 LEU A CA 1
ATOM 916 C C . LEU A 1 124 ? -8.015 13.556 12.718 1.00 92.44 124 LEU A C 1
ATOM 918 O O . LEU A 1 124 ? -8.316 13.789 13.889 1.00 92.44 124 LEU A O 1
ATOM 922 N N . ALA A 1 125 ? -8.283 14.409 11.735 1.00 93.50 125 ALA A N 1
ATOM 923 C CA . ALA A 1 125 ? -8.941 15.699 11.919 1.00 93.50 125 ALA A CA 1
ATOM 924 C C . ALA A 1 125 ? -9.879 16.027 10.750 1.00 93.50 125 ALA A C 1
ATOM 926 O O . ALA A 1 125 ? -9.926 15.321 9.741 1.00 93.50 125 ALA A O 1
ATOM 927 N N . ALA A 1 126 ? -10.629 17.114 10.886 1.00 92.25 126 ALA A N 1
ATOM 928 C CA . ALA A 1 126 ? -11.508 17.628 9.854 1.00 92.25 126 ALA A CA 1
ATOM 929 C C . ALA A 1 126 ? -10.712 18.089 8.627 1.00 92.25 126 ALA A C 1
ATOM 931 O O . ALA A 1 126 ? -9.551 18.505 8.715 1.00 92.25 126 ALA A O 1
ATOM 932 N N . HIS A 1 127 ? -11.349 18.004 7.460 1.00 92.81 127 HIS A N 1
ATOM 933 C CA . HIS A 1 127 ? -10.758 18.502 6.226 1.00 92.81 127 HIS A CA 1
ATOM 934 C C . HIS A 1 127 ? -10.499 20.016 6.327 1.00 92.81 127 HIS A C 1
ATOM 936 O O . HIS A 1 127 ? -11.358 20.737 6.842 1.00 92.81 127 HIS A O 1
ATOM 942 N N . PRO A 1 128 ? -9.367 20.527 5.802 1.00 88.75 128 PRO A N 1
ATOM 943 C CA . PRO A 1 128 ? -9.044 21.956 5.854 1.00 88.75 128 PRO A CA 1
ATOM 944 C C . PRO A 1 128 ? -10.012 22.851 5.066 1.00 88.75 128 PRO A C 1
ATOM 946 O O . PRO A 1 128 ? -10.032 24.056 5.290 1.00 88.75 128 PRO A O 1
ATOM 949 N N . ASP A 1 129 ? -10.787 22.281 4.142 1.00 87.38 129 ASP A N 1
ATOM 950 C CA . ASP A 1 129 ? -11.884 22.963 3.445 1.00 87.38 129 ASP A CA 1
ATOM 951 C C . ASP A 1 129 ? -13.226 22.640 4.130 1.00 87.38 129 ASP A C 1
ATOM 953 O O . ASP A 1 129 ? -13.721 21.517 3.959 1.00 87.38 129 ASP A O 1
ATOM 957 N N . PRO A 1 130 ? -13.834 23.595 4.865 1.00 81.31 130 PRO A N 1
ATOM 958 C CA . PRO A 1 130 ? -15.099 23.388 5.565 1.00 81.31 130 PRO A CA 1
ATOM 959 C C . PRO A 1 130 ? -16.263 23.038 4.637 1.00 81.31 130 PRO A C 1
ATOM 961 O O . PRO A 1 130 ? -17.196 22.361 5.056 1.00 81.31 130 PRO A O 1
ATOM 964 N N . ALA A 1 131 ? -16.223 23.462 3.368 1.00 80.69 131 ALA A N 1
ATOM 965 C CA . ALA A 1 131 ? -17.301 23.192 2.418 1.00 80.69 131 ALA A CA 1
ATOM 966 C C . ALA A 1 131 ? -17.379 21.711 2.011 1.00 80.69 131 ALA A C 1
ATOM 968 O O . ALA A 1 131 ? -18.422 21.256 1.543 1.00 80.69 131 ALA A O 1
ATOM 969 N N . LYS A 1 132 ? -16.282 20.963 2.186 1.00 77.56 132 LYS A N 1
ATOM 970 C CA . LYS A 1 132 ? -16.196 19.525 1.897 1.00 77.56 132 LYS A CA 1
ATOM 971 C C . LYS A 1 132 ? -16.513 18.648 3.108 1.00 77.56 132 LYS A C 1
ATOM 973 O O . LYS A 1 132 ? -16.634 17.436 2.950 1.00 77.56 132 LYS A O 1
ATOM 978 N N . GLN A 1 133 ? -16.627 19.225 4.303 1.00 77.00 133 GLN A N 1
ATOM 979 C CA . GLN A 1 133 ? -16.893 18.460 5.516 1.00 77.00 133 GLN A CA 1
ATOM 980 C C . GLN A 1 133 ? -18.301 17.852 5.442 1.00 77.00 133 GLN A C 1
ATOM 982 O O . GLN A 1 133 ? -19.306 18.554 5.317 1.00 77.00 133 GLN A O 1
ATOM 987 N N . GLY A 1 134 ? -18.364 16.521 5.466 1.00 67.44 134 GLY A N 1
ATOM 988 C CA . GLY A 1 134 ? -19.623 15.785 5.496 1.00 67.44 134 GLY A CA 1
ATOM 989 C C . GLY A 1 134 ? -20.283 15.841 6.874 1.00 67.44 134 GLY A C 1
ATOM 990 O O . GLY A 1 134 ? -19.633 16.101 7.883 1.00 67.44 134 GLY A O 1
ATOM 991 N N . ILE A 1 135 ? -21.582 15.545 6.920 1.00 62.38 135 ILE A N 1
ATOM 992 C CA . ILE A 1 135 ? -22.314 15.354 8.175 1.00 62.38 135 ILE A CA 1
ATOM 993 C C . ILE A 1 135 ? -22.470 13.848 8.389 1.00 62.38 135 ILE A C 1
ATOM 995 O O . ILE A 1 135 ? -23.476 13.265 7.986 1.00 62.38 135 ILE A O 1
ATOM 999 N N . ASP A 1 136 ? -21.478 13.211 9.010 1.00 74.62 136 ASP A N 1
ATOM 1000 C CA . ASP A 1 136 ? -21.666 11.889 9.607 1.00 74.62 136 ASP A CA 1
ATOM 1001 C C . ASP A 1 136 ? -21.919 12.074 11.108 1.00 74.62 136 ASP A C 1
ATOM 1003 O O . ASP A 1 136 ? -21.066 12.543 11.850 1.00 74.62 136 ASP A O 1
ATOM 1007 N N . LYS A 1 137 ? -23.116 11.714 11.581 1.00 74.12 137 LYS A N 1
ATOM 1008 C CA . LYS A 1 137 ? -23.460 11.838 13.010 1.00 74.12 137 LYS A CA 1
ATOM 1009 C C . LYS A 1 137 ? -22.634 10.919 13.903 1.00 74.12 137 LYS A C 1
ATOM 1011 O O . LYS A 1 137 ? -22.558 11.144 15.103 1.00 74.12 137 LYS A O 1
ATOM 1016 N N . SER A 1 138 ? -22.082 9.868 13.317 1.00 84.25 138 SER A N 1
ATOM 1017 C CA . SER A 1 138 ? -21.335 8.829 14.003 1.00 84.25 138 SER A CA 1
ATOM 1018 C C . SER A 1 138 ? -19.819 9.039 13.908 1.00 84.25 138 SER A C 1
ATOM 1020 O O . SER A 1 138 ? -19.062 8.279 14.504 1.00 84.25 138 SER A O 1
ATOM 1022 N N . ILE A 1 139 ? -19.368 10.057 13.165 1.00 89.38 139 ILE A N 1
ATOM 1023 C CA . ILE A 1 139 ? -17.965 10.464 13.068 1.00 89.38 139 ILE A CA 1
ATOM 1024 C C . ILE A 1 139 ? -17.899 11.985 13.185 1.00 89.38 139 ILE A C 1
ATOM 1026 O O . ILE A 1 139 ? -18.232 12.715 12.254 1.00 89.38 139 ILE A O 1
ATOM 1030 N N . VAL A 1 140 ? -17.433 12.470 14.330 1.00 90.88 140 VAL A N 1
ATOM 1031 C CA . VAL A 1 140 ? -17.258 13.897 14.595 1.00 90.88 140 VAL A CA 1
ATOM 1032 C C . VAL A 1 140 ? -15.785 14.241 14.432 1.00 90.88 140 VAL A C 1
ATOM 1034 O O . VAL A 1 140 ? -14.956 13.864 15.256 1.00 90.88 140 VAL A O 1
ATOM 1037 N N . LEU A 1 141 ? -15.447 14.957 13.364 1.00 91.31 141 LEU A N 1
ATOM 1038 C CA . LEU A 1 141 ? -14.073 15.375 13.098 1.00 91.31 141 LEU A CA 1
ATOM 1039 C C . LEU A 1 141 ? -13.769 16.720 13.769 1.00 91.31 141 LEU A C 1
ATOM 1041 O O . LEU A 1 141 ? -14.563 17.653 13.678 1.00 91.31 141 LEU A O 1
ATOM 1045 N N . SER A 1 142 ? -12.612 16.825 14.428 1.00 88.88 142 SER A N 1
ATOM 1046 C CA . SER A 1 142 ? -12.154 18.073 15.054 1.00 88.88 142 SER A CA 1
ATOM 1047 C C . SER A 1 142 ? -11.403 18.965 14.071 1.00 88.88 142 SER A C 1
ATOM 1049 O O . SER A 1 142 ? -10.578 18.480 13.299 1.00 88.88 142 SER A O 1
ATOM 1051 N N . ASP A 1 143 ? -11.561 20.284 14.186 1.00 84.25 143 ASP A N 1
ATOM 1052 C CA . ASP A 1 143 ? -10.774 21.276 13.436 1.00 84.25 143 ASP A CA 1
ATOM 1053 C C . ASP A 1 143 ? -9.285 21.334 13.855 1.00 84.25 143 ASP A C 1
ATOM 1055 O O . ASP A 1 143 ? -8.500 22.109 13.307 1.00 84.25 143 ASP A O 1
ATOM 1059 N N . GLY A 1 144 ? -8.865 20.503 14.817 1.00 77.25 144 GLY A N 1
ATOM 1060 C CA . GLY A 1 144 ? -7.462 20.310 15.191 1.00 77.25 144 GLY A CA 1
ATOM 1061 C C . GLY A 1 144 ? -7.102 20.724 16.619 1.00 77.25 144 GLY A C 1
ATOM 1062 O O . GLY A 1 144 ? -5.953 20.564 17.015 1.00 77.25 144 GLY A O 1
ATOM 1063 N N . ALA A 1 145 ? -8.056 21.252 17.391 1.00 78.88 145 ALA A N 1
ATOM 1064 C CA . ALA A 1 145 ? -7.845 21.648 18.789 1.00 78.88 145 ALA A CA 1
ATOM 1065 C C . ALA A 1 145 ? -8.212 20.545 19.798 1.00 78.88 145 ALA A C 1
ATOM 1067 O O . ALA A 1 145 ? -7.788 20.595 20.951 1.00 78.88 145 ALA A O 1
ATOM 1068 N N . SER A 1 146 ? -9.014 19.570 19.374 1.00 88.31 146 SER A N 1
ATOM 1069 C CA . SER A 1 146 ? -9.500 18.461 20.193 1.00 88.31 146 SER A CA 1
ATOM 1070 C C . SER A 1 146 ? -9.346 17.141 19.446 1.00 88.31 146 SER A C 1
ATOM 1072 O O . SER A 1 146 ? -9.037 17.124 18.255 1.00 88.31 146 SER A O 1
ATOM 1074 N N . ASP A 1 147 ? -9.604 16.037 20.136 1.00 90.94 147 ASP A N 1
ATOM 1075 C CA . ASP A 1 147 ? -9.709 14.733 19.490 1.00 90.94 147 ASP A CA 1
ATOM 1076 C C . ASP A 1 147 ? -10.946 14.707 18.568 1.00 90.94 147 ASP A C 1
ATOM 1078 O O . ASP A 1 147 ? -11.970 15.339 18.860 1.00 90.94 147 ASP A O 1
ATOM 1082 N N . SER A 1 148 ? -10.837 13.992 17.450 1.00 93.31 148 SER A N 1
ATOM 1083 C CA . SER A 1 148 ? -11.974 13.553 16.634 1.00 93.31 148 SER A CA 1
ATOM 1084 C C . SER A 1 148 ? -12.596 12.311 17.273 1.00 93.31 148 SER A C 1
ATOM 1086 O O . SER A 1 148 ? 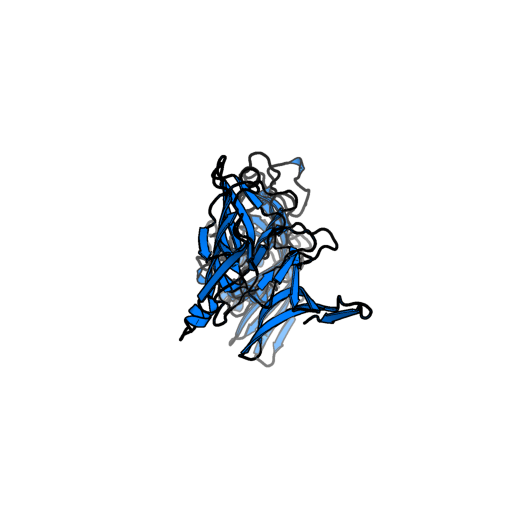-11.871 11.508 17.850 1.00 93.31 148 SER A O 1
ATOM 1088 N N . THR A 1 149 ? -13.903 12.099 17.146 1.00 93.44 149 THR A N 1
ATOM 1089 C CA . THR A 1 149 ? -14.598 10.954 17.755 1.00 93.44 149 THR A CA 1
ATOM 1090 C C . THR A 1 149 ? -15.259 10.081 16.697 1.00 93.44 149 THR A C 1
ATOM 1092 O O . THR A 1 149 ? -16.003 10.581 15.856 1.00 93.44 149 THR A O 1
ATOM 1095 N N . ILE A 1 150 ? -15.026 8.771 16.768 1.00 93.19 150 ILE A N 1
ATOM 1096 C CA . ILE A 1 150 ? -15.731 7.752 15.984 1.00 93.19 150 ILE A CA 1
ATOM 1097 C C . ILE A 1 150 ? -16.621 6.944 16.929 1.00 93.19 150 ILE A C 1
ATOM 1099 O O . ILE A 1 150 ? -16.113 6.188 17.750 1.00 93.19 150 ILE A O 1
ATOM 1103 N N . SER A 1 151 ? -17.935 7.075 16.786 1.00 92.88 151 SER A N 1
ATOM 1104 C CA . SER A 1 151 ? -18.931 6.329 17.561 1.00 92.88 151 SER A CA 1
ATOM 1105 C C . SER A 1 151 ? -19.390 5.108 16.766 1.00 92.88 151 SER A C 1
ATOM 1107 O O . SER A 1 151 ? -20.013 5.243 15.705 1.00 92.88 151 SER A O 1
ATOM 1109 N N . ARG A 1 152 ? -19.059 3.899 17.230 1.00 92.25 152 ARG A N 1
ATOM 1110 C CA . ARG A 1 152 ? -19.382 2.634 16.544 1.00 92.25 152 ARG A CA 1
ATOM 1111 C C . ARG A 1 152 ? -19.666 1.511 17.533 1.00 92.25 152 ARG A C 1
ATOM 1113 O O . ARG A 1 152 ? -19.219 1.533 18.674 1.00 92.25 152 ARG A O 1
ATOM 1120 N N . GLU A 1 153 ? -20.379 0.500 17.057 1.00 92.50 153 GLU A N 1
ATOM 1121 C CA . GLU A 1 153 ? -20.518 -0.774 17.756 1.00 92.50 153 GLU A CA 1
ATOM 1122 C C . GLU A 1 153 ? -19.399 -1.728 17.330 1.00 92.50 153 GLU A C 1
ATOM 1124 O O . GLU A 1 153 ? -19.152 -1.915 16.132 1.00 92.50 153 GLU A O 1
ATOM 1129 N N . PHE A 1 154 ? -18.747 -2.344 18.313 1.00 91.12 154 PHE A N 1
ATOM 1130 C CA . PHE A 1 154 ? -17.648 -3.282 18.112 1.00 91.12 154 PHE A CA 1
ATOM 1131 C C . PHE A 1 154 ? -17.956 -4.654 18.708 1.00 91.12 154 PHE A C 1
ATOM 1133 O O . PHE A 1 154 ? -18.541 -4.747 19.779 1.00 91.12 154 PHE A O 1
ATOM 1140 N N . ALA A 1 155 ? -17.481 -5.713 18.068 1.00 91.38 155 ALA A N 1
ATOM 1141 C CA . ALA A 1 155 ? -17.289 -7.006 18.696 1.00 91.38 155 ALA A CA 1
ATOM 1142 C C . ALA A 1 155 ? -15.901 -7.047 19.349 1.00 91.38 155 ALA A C 1
ATOM 1144 O O . ALA A 1 155 ? -14.885 -6.751 18.712 1.00 91.38 155 ALA A O 1
ATOM 1145 N N . LEU A 1 156 ? -15.851 -7.430 20.625 1.00 87.25 156 LEU A N 1
ATOM 1146 C CA . LEU A 1 156 ? -14.613 -7.646 21.368 1.00 87.25 156 LEU A CA 1
ATOM 1147 C C . LEU A 1 156 ? -14.420 -9.144 21.576 1.00 87.25 156 LEU A C 1
ATOM 1149 O O . LEU A 1 156 ? -15.258 -9.803 22.187 1.00 87.25 156 LEU A O 1
ATOM 1153 N N . THR A 1 157 ? -13.294 -9.682 21.118 1.00 86.44 157 THR A N 1
ATOM 1154 C CA . THR A 1 157 ? -12.865 -11.044 21.450 1.00 86.44 157 THR A CA 1
ATOM 1155 C C . THR A 1 157 ? -11.519 -11.001 22.165 1.00 86.44 157 THR A C 1
ATOM 1157 O O . THR A 1 157 ? -10.591 -10.341 21.710 1.00 86.44 157 THR A O 1
ATOM 1160 N N . ILE A 1 158 ? -11.409 -11.727 23.270 1.00 82.81 158 ILE A N 1
ATOM 1161 C CA . ILE A 1 158 ? -10.162 -12.041 23.960 1.00 82.81 158 ILE A CA 1
ATOM 1162 C C . ILE A 1 158 ? -9.962 -13.547 23.809 1.00 82.81 158 ILE A C 1
ATOM 1164 O O . ILE A 1 158 ? -10.793 -14.338 24.259 1.00 82.81 158 ILE A O 1
ATOM 1168 N N . GLU A 1 159 ? -8.892 -13.946 23.133 1.00 82.62 159 GLU A N 1
ATOM 1169 C CA . GLU A 1 159 ? -8.533 -15.348 22.945 1.00 82.62 159 GLU A CA 1
ATOM 1170 C C . GLU A 1 159 ? -7.750 -15.894 24.143 1.00 82.62 159 GLU A C 1
ATOM 1172 O O . GLU A 1 159 ? -7.185 -15.156 24.949 1.00 82.62 159 GLU A O 1
ATOM 1177 N N . ALA A 1 160 ? -7.642 -17.219 24.215 1.00 72.62 160 ALA A N 1
ATOM 1178 C CA . ALA A 1 160 ? -7.044 -17.925 25.344 1.00 72.62 160 ALA A CA 1
ATOM 1179 C C . ALA A 1 160 ? -5.548 -17.624 25.571 1.00 72.62 160 ALA A C 1
ATOM 1181 O O . ALA A 1 160 ? -5.046 -17.774 26.683 1.00 72.62 160 ALA A O 1
ATOM 1182 N N . ALA A 1 161 ? -4.860 -17.131 24.536 1.00 70.88 161 ALA A N 1
ATOM 1183 C CA . ALA A 1 161 ? -3.479 -16.655 24.591 1.00 70.88 161 ALA A CA 1
ATOM 1184 C C . ALA A 1 161 ? -3.345 -15.157 24.949 1.00 70.88 161 ALA A C 1
ATOM 1186 O O . ALA A 1 161 ? -2.247 -14.614 24.864 1.00 70.88 161 ALA A O 1
ATOM 1187 N N . GLY A 1 162 ? -4.443 -14.477 25.301 1.00 69.81 162 GLY A N 1
ATOM 1188 C CA . GLY A 1 162 ? -4.473 -13.039 25.596 1.00 69.81 162 GLY A CA 1
ATOM 1189 C C . GLY A 1 162 ? -4.555 -12.138 24.359 1.00 69.81 162 GLY A C 1
ATOM 1190 O O . GLY A 1 162 ? -4.570 -10.919 24.498 1.00 69.81 162 GLY A O 1
ATOM 1191 N N . ALA A 1 163 ? -4.635 -12.710 23.152 1.00 76.94 163 ALA A N 1
ATOM 1192 C CA . ALA A 1 163 ? -4.812 -11.928 21.934 1.00 76.94 163 ALA A CA 1
ATOM 1193 C C . ALA A 1 163 ? -6.183 -11.241 21.938 1.00 76.94 163 ALA A C 1
ATOM 1195 O O . ALA A 1 163 ? -7.215 -11.883 22.141 1.00 76.94 163 ALA A O 1
ATOM 1196 N N . ILE A 1 164 ? -6.176 -9.932 21.712 1.00 79.69 164 ILE A N 1
ATOM 1197 C CA . ILE A 1 164 ? -7.369 -9.094 21.654 1.00 79.69 164 ILE A CA 1
ATOM 1198 C C . ILE A 1 164 ? -7.706 -8.811 20.195 1.00 79.69 164 ILE A C 1
ATOM 1200 O O . ILE A 1 164 ? -6.828 -8.463 19.402 1.00 79.69 164 ILE A O 1
ATOM 1204 N N . ARG A 1 165 ? -8.993 -8.909 19.879 1.00 85.50 165 ARG A N 1
ATOM 1205 C CA . ARG A 1 165 ? -9.585 -8.577 18.589 1.00 85.50 165 ARG A CA 1
ATOM 1206 C C . ARG A 1 165 ? -10.741 -7.615 18.810 1.00 85.50 165 ARG A C 1
ATOM 1208 O O . ARG A 1 165 ? -11.617 -7.881 19.634 1.00 85.50 165 ARG A O 1
ATOM 1215 N N . LEU A 1 166 ? -10.710 -6.495 18.098 1.00 86.75 166 LEU A N 1
ATOM 1216 C CA . LEU A 1 166 ? -11.700 -5.430 18.191 1.00 86.75 166 LEU A CA 1
ATOM 1217 C C . LEU A 1 166 ? -12.192 -5.114 16.776 1.00 86.75 166 LEU A C 1
ATOM 1219 O O . LEU A 1 166 ? -11.502 -4.447 16.009 1.00 86.75 166 LEU A O 1
ATOM 1223 N N . GLU A 1 167 ? -13.371 -5.616 16.429 1.00 89.75 167 GLU A N 1
ATOM 1224 C CA . GLU A 1 167 ? -13.929 -5.531 15.076 1.00 89.75 167 GLU A CA 1
ATOM 1225 C C . GLU A 1 167 ? -15.173 -4.649 15.077 1.00 89.75 167 GLU A C 1
ATOM 1227 O O . GLU A 1 167 ? -16.096 -4.881 15.848 1.00 89.75 167 GLU A O 1
ATOM 1232 N N . SER A 1 168 ? -15.228 -3.634 14.220 1.00 92.00 168 SER A N 1
ATOM 1233 C CA . SER A 1 168 ? -16.448 -2.846 14.035 1.00 92.00 168 SER A CA 1
ATOM 1234 C C . SER A 1 168 ? -17.475 -3.642 13.230 1.00 92.00 168 SER A C 1
ATOM 1236 O O . SER A 1 168 ? -17.137 -4.184 12.178 1.00 92.00 168 SER A O 1
ATOM 1238 N N . HIS A 1 169 ? -18.743 -3.639 13.649 1.00 89.81 169 HIS A N 1
ATOM 1239 C CA . HIS A 1 169 ? -19.823 -4.317 12.904 1.00 89.81 169 HIS A CA 1
ATOM 1240 C C . HIS A 1 169 ? -20.063 -3.739 11.511 1.00 89.81 169 HIS A C 1
ATOM 1242 O O . HIS A 1 169 ? -20.530 -4.431 10.609 1.00 89.81 169 HIS A O 1
ATOM 1248 N N . LEU A 1 170 ? -19.747 -2.456 11.338 1.00 89.62 170 LEU A N 1
ATOM 1249 C CA . LEU A 1 170 ? -19.824 -1.751 10.068 1.00 89.62 170 LEU A CA 1
ATOM 1250 C C . LEU A 1 170 ? -18.441 -1.203 9.705 1.00 89.62 170 LEU A C 1
ATOM 1252 O O . LEU A 1 170 ? -17.757 -0.698 10.599 1.00 89.62 170 LEU A O 1
ATOM 1256 N N . PRO A 1 171 ? -18.046 -1.232 8.419 1.00 89.69 171 PRO A N 1
ATOM 1257 C CA . PRO A 1 171 ? -16.805 -0.615 7.971 1.00 89.69 171 PRO A CA 1
ATOM 1258 C C . PRO A 1 171 ? -16.732 0.859 8.375 1.00 89.69 171 PRO A C 1
ATOM 1260 O O . PRO A 1 171 ? -17.707 1.610 8.255 1.00 89.69 171 PRO A O 1
ATOM 1263 N N . ILE A 1 172 ? -15.562 1.285 8.842 1.00 92.88 172 ILE A N 1
ATOM 1264 C CA . ILE A 1 172 ? -15.324 2.675 9.220 1.00 92.88 172 ILE A CA 1
ATOM 1265 C C . ILE A 1 172 ? -14.723 3.394 8.014 1.00 92.88 172 ILE A C 1
ATOM 1267 O O . ILE A 1 172 ? -13.540 3.257 7.714 1.00 92.88 172 ILE A O 1
ATOM 1271 N N . SER A 1 173 ? -15.546 4.170 7.315 1.00 92.81 173 SER A N 1
ATOM 1272 C CA . SER A 1 173 ? -15.096 5.071 6.256 1.00 92.81 173 SER A CA 1
ATOM 1273 C C . SER A 1 173 ? -15.291 6.514 6.682 1.00 92.81 173 SER A C 1
ATOM 1275 O O . SER A 1 173 ? -16.374 6.895 7.119 1.00 92.81 173 SER A O 1
ATOM 1277 N N . VAL A 1 174 ? -14.243 7.317 6.535 1.00 92.31 174 VAL A N 1
ATOM 1278 C CA . VAL A 1 174 ? -14.240 8.729 6.908 1.00 92.31 174 VAL A CA 1
ATOM 1279 C C . VAL A 1 174 ? -14.228 9.559 5.626 1.00 92.31 174 VAL A C 1
ATOM 1281 O O . VAL A 1 174 ? -13.257 9.514 4.876 1.00 92.31 174 VAL A O 1
ATOM 1284 N N . GLY A 1 175 ? -15.326 10.273 5.352 1.00 83.56 175 GLY A N 1
ATOM 1285 C CA . GLY A 1 175 ? -15.417 11.270 4.270 1.00 83.56 175 GLY A CA 1
ATOM 1286 C C . GLY A 1 175 ? -14.642 12.546 4.618 1.00 83.56 175 GLY A C 1
ATOM 1287 O O . GLY A 1 175 ? -14.193 12.649 5.757 1.00 83.56 175 GLY A O 1
ATOM 1288 N N . PRO A 1 176 ? -14.472 13.502 3.682 1.00 92.31 176 PRO A N 1
ATOM 1289 C CA . PRO A 1 176 ? -13.309 14.386 3.604 1.00 92.31 176 PRO A CA 1
ATOM 1290 C C . PRO A 1 176 ? -12.707 14.768 4.955 1.00 92.31 176 PRO A C 1
ATOM 1292 O O . PRO A 1 176 ? -13.373 15.355 5.813 1.00 92.31 176 PRO A O 1
ATOM 1295 N N . CYS A 1 177 ? -11.426 14.450 5.132 1.00 93.19 177 CYS A N 1
ATOM 1296 C CA . CYS A 1 177 ? -10.733 14.556 6.411 1.00 93.19 177 CYS A CA 1
ATOM 1297 C C . CYS A 1 177 ? -9.253 14.911 6.235 1.00 93.19 177 CYS A C 1
ATOM 1299 O O . CYS A 1 177 ? -8.748 15.106 5.129 1.00 93.19 177 CYS A O 1
ATOM 1301 N N . ARG A 1 178 ? -8.533 14.990 7.348 1.00 92.69 178 ARG A N 1
ATOM 1302 C CA . ARG A 1 178 ? -7.076 15.035 7.390 1.00 92.69 178 ARG A CA 1
ATOM 1303 C C . ARG A 1 178 ? -6.578 13.800 8.127 1.00 92.69 178 ARG A C 1
ATOM 1305 O O . ARG A 1 178 ? -6.962 13.599 9.275 1.00 92.69 178 ARG A O 1
ATOM 1312 N N . ILE A 1 179 ? -5.734 13.002 7.481 1.00 92.00 179 ILE A N 1
ATOM 1313 C CA . ILE A 1 179 ? -5.114 11.801 8.053 1.00 92.00 179 ILE A CA 1
ATOM 1314 C C . ILE A 1 179 ? -3.593 11.988 8.075 1.00 92.00 179 ILE A C 1
ATOM 1316 O O . ILE A 1 179 ? -3.013 12.397 7.072 1.00 92.00 179 ILE A O 1
ATOM 1320 N N . PHE A 1 180 ? -2.936 11.761 9.215 1.00 89.25 180 PHE A N 1
ATOM 1321 C CA . PHE A 1 180 ? -1.490 12.020 9.385 1.00 89.25 180 PHE A CA 1
ATOM 1322 C C . PHE A 1 180 ? -1.067 13.445 8.973 1.00 89.25 180 PHE A C 1
ATOM 1324 O O . PHE A 1 180 ? -0.012 13.658 8.377 1.00 89.25 180 PHE A O 1
ATOM 1331 N N . GLY A 1 181 ? -1.935 14.433 9.209 1.00 89.00 181 GLY A N 1
ATOM 1332 C CA . GLY A 1 181 ? -1.717 15.815 8.769 1.00 89.00 181 GLY A CA 1
ATOM 1333 C C . GLY A 1 181 ? -1.919 16.074 7.265 1.00 89.00 181 GLY A C 1
ATOM 1334 O O . GLY A 1 181 ? -1.868 17.230 6.845 1.00 89.00 181 GLY A O 1
ATOM 1335 N N . LEU A 1 182 ? -2.202 15.052 6.453 1.00 91.06 182 LEU A N 1
ATOM 1336 C CA . LEU A 1 182 ? -2.420 15.169 5.011 1.00 91.06 182 LEU A CA 1
ATOM 1337 C C . LEU A 1 182 ? -3.917 15.253 4.675 1.00 91.06 182 LEU A C 1
ATOM 1339 O O . LEU A 1 182 ? -4.704 14.478 5.221 1.00 91.06 182 LEU A O 1
ATOM 1343 N N . PRO A 1 183 ? -4.343 16.176 3.792 1.00 92.75 183 PRO A N 1
ATOM 1344 C CA . PRO A 1 183 ? -5.734 16.239 3.363 1.00 92.75 183 PRO A CA 1
ATOM 1345 C C . PRO A 1 183 ? -6.091 15.008 2.521 1.00 92.75 183 PRO A C 1
ATOM 1347 O O . PRO A 1 183 ? -5.339 14.609 1.631 1.00 92.75 183 PRO A O 1
ATOM 1350 N N . ALA A 1 184 ? -7.248 14.418 2.806 1.00 92.56 184 ALA A N 1
ATOM 1351 C CA . ALA A 1 184 ? -7.782 13.242 2.135 1.00 92.56 184 ALA A CA 1
ATOM 1352 C C . ALA A 1 184 ? -9.246 13.475 1.745 1.00 92.56 184 ALA A C 1
ATOM 1354 O O . ALA A 1 184 ? -10.033 14.017 2.525 1.00 92.56 184 ALA A O 1
ATOM 1355 N N . LYS A 1 185 ? -9.623 13.035 0.542 1.00 91.50 185 LYS A N 1
ATOM 1356 C CA . LYS A 1 185 ? -11.022 12.986 0.107 1.00 91.50 185 LYS A CA 1
ATOM 1357 C C . LYS A 1 185 ? -11.792 11.943 0.903 1.00 91.50 185 LYS A C 1
ATOM 1359 O O . LYS A 1 185 ? -12.951 12.171 1.235 1.00 91.50 185 LYS A O 1
ATOM 1364 N N . ALA A 1 186 ? -11.143 10.821 1.207 1.00 92.12 186 ALA A N 1
ATOM 1365 C CA . ALA A 1 186 ? -11.704 9.778 2.041 1.00 92.12 186 ALA A CA 1
ATOM 1366 C C . ALA A 1 186 ? -10.622 8.849 2.604 1.00 92.12 186 ALA A C 1
ATOM 1368 O O . ALA A 1 186 ? -9.572 8.629 1.997 1.00 92.12 186 ALA A O 1
ATOM 1369 N N . VAL A 1 187 ? -10.928 8.261 3.756 1.00 93.94 187 VAL A N 1
ATOM 1370 C CA . VAL A 1 187 ? -10.247 7.089 4.305 1.00 93.94 187 VAL A CA 1
ATOM 1371 C C . VAL A 1 187 ? -11.239 5.932 4.290 1.00 93.94 187 VAL A C 1
ATOM 1373 O O . VAL A 1 187 ? -12.344 6.043 4.823 1.00 93.94 187 VAL A O 1
ATOM 1376 N N . HIS A 1 188 ? -10.857 4.824 3.670 1.00 93.94 188 HIS A N 1
ATOM 1377 C CA . HIS A 1 188 ? -11.697 3.651 3.476 1.00 93.94 188 HIS A CA 1
ATOM 1378 C C . HIS A 1 188 ? -11.267 2.512 4.395 1.00 93.94 188 HIS A C 1
ATOM 1380 O O . HIS A 1 188 ? -10.080 2.199 4.472 1.00 93.94 188 HIS A O 1
ATOM 1386 N N . ASP A 1 189 ? -12.252 1.875 5.037 1.00 93.00 189 ASP A N 1
ATOM 1387 C CA . ASP A 1 189 ? -12.070 0.678 5.860 1.00 93.00 189 ASP A CA 1
ATOM 1388 C C . ASP A 1 189 ? -10.947 0.831 6.903 1.00 93.00 189 ASP A C 1
ATOM 1390 O O . ASP A 1 189 ? -9.955 0.101 6.899 1.00 93.00 189 ASP A O 1
ATOM 1394 N N . LEU A 1 190 ? -11.082 1.839 7.771 1.00 93.94 190 LEU A N 1
ATOM 1395 C CA . LEU A 1 190 ? -10.233 2.001 8.948 1.00 93.94 190 LEU A CA 1
ATOM 1396 C C . LEU A 1 190 ? -10.485 0.837 9.913 1.00 93.94 190 LEU A C 1
ATOM 1398 O O . LEU A 1 190 ? -11.613 0.624 10.361 1.00 93.94 190 LEU A O 1
ATOM 1402 N N . ARG A 1 191 ? -9.421 0.124 10.283 1.00 92.62 191 ARG A N 1
ATOM 1403 C CA . ARG A 1 191 ? -9.471 -1.024 11.194 1.00 92.62 191 ARG A CA 1
ATOM 1404 C C . ARG A 1 191 ? -8.476 -0.888 12.337 1.00 92.62 191 ARG A C 1
ATOM 1406 O O . ARG A 1 191 ? -7.368 -0.382 12.162 1.00 92.62 191 ARG A O 1
ATOM 1413 N N . PHE A 1 192 ? -8.860 -1.401 13.501 1.00 90.69 192 PHE A N 1
ATOM 1414 C CA . PHE A 1 192 ? -8.011 -1.462 14.686 1.00 90.69 192 PHE A CA 1
ATOM 1415 C C . PHE A 1 192 ? -7.351 -2.837 14.772 1.00 90.69 192 PHE A C 1
ATOM 1417 O O . PHE A 1 192 ? -8.004 -3.836 15.055 1.00 90.69 192 PHE A O 1
ATOM 1424 N N . VAL A 1 193 ? -6.042 -2.893 14.547 1.00 91.31 193 VAL A N 1
ATOM 1425 C CA . VAL A 1 193 ? -5.259 -4.130 14.631 1.00 91.31 193 VAL A CA 1
ATOM 1426 C C . VAL A 1 193 ? -4.743 -4.273 16.056 1.00 91.31 193 VAL A C 1
ATOM 1428 O O . VAL A 1 193 ? -3.634 -3.849 16.371 1.00 91.31 193 VAL A O 1
ATOM 1431 N N . ALA A 1 194 ? -5.570 -4.819 16.945 1.00 86.31 194 ALA A N 1
ATOM 1432 C CA . ALA A 1 194 ? -5.214 -4.931 1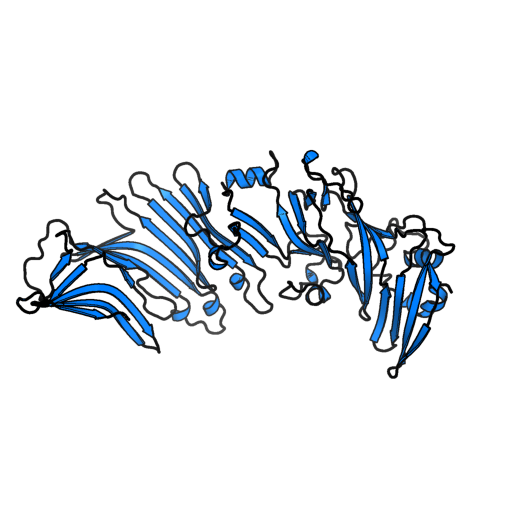8.358 1.00 86.31 194 ALA A CA 1
ATOM 1433 C C . ALA A 1 194 ? -4.100 -5.963 18.614 1.00 86.31 194 ALA A C 1
ATOM 1435 O O . ALA A 1 194 ? -3.252 -5.747 19.476 1.00 86.31 194 ALA A O 1
ATOM 1436 N N . SER A 1 195 ? -4.060 -7.043 17.828 1.00 87.31 195 SER A N 1
ATOM 1437 C CA . SER A 1 195 ? -3.045 -8.097 17.933 1.00 87.31 195 SER A CA 1
ATOM 1438 C C . SER A 1 195 ? -2.295 -8.273 16.608 1.00 87.31 195 SER A C 1
ATOM 1440 O O . SER A 1 195 ? -2.740 -9.043 15.754 1.00 87.31 195 SER A O 1
ATOM 1442 N N . PRO A 1 196 ? -1.120 -7.641 16.413 1.00 88.00 196 PRO A N 1
ATOM 1443 C CA . PRO A 1 196 ? -0.370 -7.753 15.157 1.00 88.00 196 PRO A CA 1
ATOM 1444 C C . PRO A 1 196 ? -0.046 -9.199 14.739 1.00 88.00 196 PRO A C 1
ATOM 1446 O O . PRO A 1 196 ? -0.066 -9.524 13.554 1.00 88.00 196 PRO A O 1
ATOM 1449 N N . ALA A 1 197 ? 0.157 -10.102 15.706 1.00 86.06 197 ALA A N 1
ATOM 1450 C CA . ALA A 1 197 ? 0.378 -11.534 15.465 1.00 86.06 197 ALA A CA 1
ATOM 1451 C C . ALA A 1 197 ? -0.848 -12.276 14.879 1.00 86.06 197 ALA A C 1
ATOM 1453 O O . ALA A 1 197 ? -0.722 -13.385 14.353 1.00 86.06 197 ALA A O 1
ATOM 1454 N N . ARG A 1 198 ? -2.049 -11.695 14.983 1.00 85.81 198 ARG A N 1
ATOM 1455 C CA . ARG A 1 198 ? -3.311 -12.230 14.442 1.00 85.81 198 ARG A CA 1
ATOM 1456 C C . ARG A 1 198 ? -3.771 -11.516 13.179 1.00 85.81 198 ARG A C 1
ATOM 1458 O O . ARG A 1 198 ? -4.567 -12.091 12.446 1.00 85.81 198 ARG A O 1
ATOM 1465 N N . ALA A 1 199 ? -3.204 -10.353 12.862 1.00 89.38 199 ALA A N 1
ATOM 1466 C CA . ALA A 1 199 ? -3.621 -9.510 11.743 1.00 89.38 199 ALA A CA 1
ATOM 1467 C C . ALA A 1 199 ? -3.795 -10.270 10.416 1.00 89.38 199 ALA A C 1
ATOM 1469 O O . ALA A 1 199 ? -4.748 -10.026 9.689 1.00 89.38 199 ALA A O 1
ATOM 1470 N N . ARG A 1 200 ? -2.928 -11.249 10.114 1.00 89.94 200 ARG A N 1
ATOM 1471 C CA . ARG A 1 200 ? -3.021 -12.063 8.888 1.00 89.94 200 ARG A CA 1
ATOM 1472 C C . ARG A 1 200 ? -4.305 -12.901 8.787 1.00 89.94 200 ARG A C 1
ATOM 1474 O O . ARG A 1 200 ? -4.725 -13.213 7.675 1.00 89.94 200 ARG A O 1
ATOM 1481 N N . ALA A 1 201 ? -4.877 -13.303 9.920 1.00 86.69 201 ALA A N 1
ATOM 1482 C CA . ALA A 1 201 ? -6.138 -14.040 9.990 1.00 86.69 201 ALA A CA 1
ATOM 1483 C C . ALA A 1 201 ? -7.365 -13.110 9.973 1.00 86.69 201 ALA A C 1
ATOM 1485 O O . ALA A 1 201 ? -8.443 -13.548 9.585 1.00 86.69 201 ALA A O 1
ATOM 1486 N N . GLU A 1 202 ? -7.197 -11.851 10.383 1.00 86.00 202 GLU A N 1
ATOM 1487 C CA . GLU A 1 202 ? -8.270 -10.849 10.502 1.00 86.00 202 GLU A CA 1
ATOM 1488 C C . GLU A 1 202 ? -8.437 -10.005 9.230 1.00 86.00 202 GLU A C 1
ATOM 1490 O O . GLU A 1 202 ? -9.521 -9.509 8.923 1.00 86.00 202 GLU A O 1
ATOM 1495 N N . LEU A 1 203 ? -7.348 -9.833 8.483 1.00 89.81 203 LEU A N 1
ATOM 1496 C CA . LEU A 1 203 ? -7.272 -9.000 7.295 1.00 89.81 203 LEU A CA 1
ATOM 1497 C C . LEU A 1 203 ? -6.887 -9.884 6.106 1.00 89.81 203 LEU A C 1
ATOM 1499 O O . LEU A 1 203 ? -5.776 -10.416 6.017 1.00 89.81 203 LEU A O 1
ATOM 1503 N N . ASP A 1 204 ? -7.837 -10.064 5.198 1.00 88.56 204 ASP A N 1
ATOM 1504 C CA . ASP A 1 204 ? -7.743 -10.950 4.040 1.00 88.56 204 ASP A CA 1
ATOM 1505 C C . ASP A 1 204 ? -6.660 -10.516 3.046 1.00 88.56 204 ASP A C 1
ATOM 1507 O O . ASP A 1 204 ? -5.949 -11.370 2.504 1.00 88.56 204 ASP A O 1
ATOM 1511 N N . TRP A 1 205 ? -6.488 -9.205 2.884 1.00 91.19 205 TRP A N 1
ATOM 1512 C CA . TRP A 1 205 ? -5.497 -8.575 2.016 1.00 91.19 205 TRP A CA 1
ATOM 1513 C C . TRP A 1 205 ? -4.063 -8.576 2.563 1.00 91.19 205 TRP A C 1
ATOM 1515 O O . TRP A 1 205 ? -3.130 -8.322 1.802 1.00 91.19 205 TRP A O 1
ATOM 1525 N N . LEU A 1 206 ? -3.823 -8.906 3.842 1.00 92.88 206 LEU A N 1
ATOM 1526 C CA . LEU A 1 206 ? -2.440 -9.077 4.299 1.00 92.88 206 LEU A CA 1
ATOM 1527 C C . LEU A 1 206 ? -1.820 -10.286 3.616 1.00 92.88 206 LEU A C 1
ATOM 1529 O O . LEU A 1 206 ? -2.340 -11.389 3.712 1.00 92.88 206 LEU A O 1
ATOM 1533 N N . VAL A 1 207 ? -0.657 -10.128 2.996 1.00 92.12 207 VAL A N 1
ATOM 1534 C CA . VAL A 1 207 ? -0.004 -11.249 2.298 1.00 92.12 207 VAL A CA 1
ATOM 1535 C C . VAL A 1 207 ? 1.074 -11.961 3.117 1.00 92.12 207 VAL A C 1
ATOM 1537 O O . VAL A 1 207 ? 1.602 -12.986 2.680 1.00 92.12 207 VAL A O 1
ATOM 1540 N N . ARG A 1 208 ? 1.396 -11.440 4.306 1.00 90.50 208 ARG A N 1
ATOM 1541 C CA . ARG A 1 208 ? 2.394 -11.991 5.234 1.00 90.50 208 A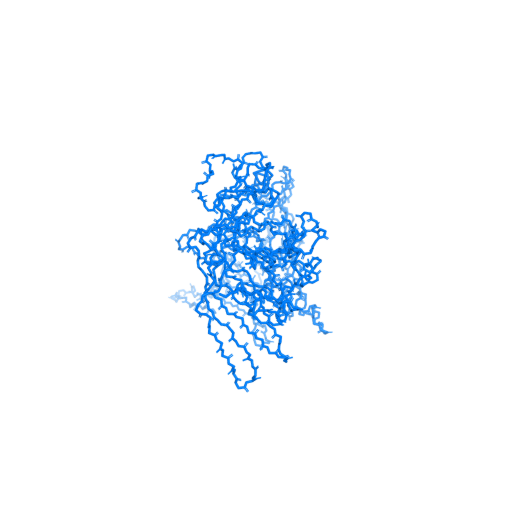RG A CA 1
ATOM 1542 C C . ARG A 1 208 ? 2.083 -11.610 6.690 1.00 90.50 208 ARG A C 1
ATOM 1544 O O . ARG A 1 208 ? 1.357 -10.636 6.902 1.00 90.50 208 ARG A O 1
ATOM 1551 N N . PRO A 1 209 ? 2.619 -12.335 7.686 1.00 91.31 209 PRO A N 1
ATOM 1552 C CA . PRO A 1 209 ? 2.582 -11.909 9.081 1.00 91.31 209 PRO A CA 1
ATOM 1553 C C . PRO A 1 209 ? 3.262 -10.550 9.276 1.00 91.31 209 PRO A C 1
ATOM 1555 O O . PRO A 1 209 ? 4.227 -10.220 8.584 1.00 91.31 209 PRO A O 1
ATOM 1558 N N . LEU A 1 210 ? 2.761 -9.770 10.230 1.00 90.00 210 LEU A N 1
ATOM 1559 C CA . LEU A 1 210 ? 3.392 -8.521 10.642 1.00 90.00 210 LEU A CA 1
ATOM 1560 C C . LEU A 1 210 ? 4.564 -8.806 11.588 1.00 90.00 210 LEU A C 1
ATOM 1562 O O . LEU A 1 210 ? 4.498 -9.726 12.406 1.00 90.00 210 LEU A O 1
ATOM 1566 N N . ASP A 1 211 ? 5.613 -7.989 11.514 1.00 86.88 211 ASP A N 1
ATOM 1567 C CA . ASP A 1 211 ? 6.707 -8.015 12.478 1.00 86.88 211 ASP A CA 1
ATOM 1568 C C . ASP A 1 211 ? 6.248 -7.364 13.786 1.00 86.88 211 ASP A C 1
ATOM 1570 O O . ASP A 1 211 ? 6.202 -6.138 13.929 1.00 86.88 211 ASP A O 1
ATOM 1574 N N . THR A 1 212 ? 5.932 -8.204 14.770 1.00 81.94 212 THR A N 1
ATOM 1575 C CA . THR A 1 212 ? 5.520 -7.778 16.111 1.00 81.94 212 THR A CA 1
ATOM 1576 C C . THR A 1 212 ? 6.577 -6.923 16.812 1.00 81.94 212 THR A C 1
ATOM 1578 O O . THR A 1 212 ? 6.224 -6.118 17.666 1.00 81.94 212 THR A O 1
ATOM 1581 N N . GLY A 1 213 ? 7.863 -7.057 16.459 1.00 79.50 213 GLY A N 1
ATOM 1582 C CA . GLY A 1 213 ? 8.948 -6.264 17.042 1.00 79.50 213 GLY A CA 1
ATOM 1583 C C . GLY A 1 213 ? 8.902 -4.786 16.651 1.00 79.50 213 GLY A C 1
ATOM 1584 O O . GLY A 1 213 ? 9.330 -3.930 17.425 1.00 79.50 213 GLY A O 1
ATOM 1585 N N . ALA A 1 214 ? 8.330 -4.466 15.490 1.00 74.62 214 ALA A N 1
ATOM 1586 C CA . ALA A 1 214 ? 8.153 -3.087 15.041 1.00 74.62 214 ALA A CA 1
ATOM 1587 C C . ALA A 1 214 ? 6.880 -2.415 15.606 1.00 74.62 214 ALA A C 1
ATOM 1589 O O . ALA A 1 214 ? 6.664 -1.221 15.391 1.00 74.62 214 ALA A O 1
ATOM 1590 N N . PHE A 1 215 ? 6.080 -3.136 16.400 1.00 73.75 215 PHE A N 1
ATOM 1591 C CA . PHE A 1 215 ? 5.026 -2.569 17.242 1.00 73.75 215 PHE A CA 1
ATOM 1592 C C . PHE A 1 215 ? 5.576 -2.322 18.651 1.00 73.75 215 PHE A C 1
ATOM 1594 O O . PHE A 1 215 ? 5.528 -3.179 19.536 1.00 73.75 215 PHE A O 1
ATOM 1601 N N . ALA A 1 216 ? 6.160 -1.137 18.849 1.00 61.34 216 ALA A N 1
ATOM 1602 C CA . ALA A 1 216 ? 6.795 -0.766 20.111 1.00 61.34 216 ALA A CA 1
ATOM 1603 C C . ALA A 1 216 ? 5.847 -0.954 21.311 1.00 61.34 216 ALA A C 1
ATOM 1605 O O . ALA A 1 216 ? 4.649 -0.691 21.222 1.00 61.34 216 ALA A O 1
ATOM 1606 N N . PHE A 1 217 ? 6.408 -1.387 22.445 1.00 61.12 217 PHE A N 1
ATOM 1607 C CA . PHE A 1 217 ? 5.692 -1.591 23.714 1.00 61.12 217 PHE A CA 1
ATOM 1608 C C . PHE A 1 217 ? 4.558 -2.630 23.675 1.00 61.12 217 PHE A C 1
ATOM 1610 O O . PHE A 1 217 ? 3.705 -2.620 24.557 1.00 61.12 217 PHE A O 1
ATOM 1617 N N . GLY A 1 218 ? 4.547 -3.527 22.680 1.00 61.34 218 GLY A N 1
ATOM 1618 C CA . GLY A 1 218 ? 3.445 -4.478 22.502 1.00 61.34 218 GLY A CA 1
ATOM 1619 C C . GLY A 1 218 ? 2.154 -3.805 22.026 1.00 61.34 218 GLY A C 1
ATOM 1620 O O . GLY A 1 218 ? 1.069 -4.330 22.258 1.00 61.34 218 GLY A O 1
ATOM 1621 N N . GLY A 1 219 ? 2.275 -2.628 21.403 1.00 73.00 219 GLY A N 1
ATOM 1622 C CA . GLY A 1 219 ? 1.154 -1.883 20.845 1.00 73.00 219 GLY A CA 1
ATOM 1623 C C . GLY A 1 219 ? 0.483 -2.587 19.660 1.00 73.00 219 GLY A C 1
ATOM 1624 O O . GLY A 1 219 ? 1.009 -3.531 19.074 1.00 73.00 219 GLY A O 1
ATOM 1625 N N . GLY A 1 220 ? -0.685 -2.088 19.282 1.00 84.31 220 GLY A N 1
ATOM 1626 C CA . GLY A 1 220 ? -1.413 -2.465 18.080 1.00 84.31 220 GLY A CA 1
ATOM 1627 C C . GLY A 1 220 ? -1.142 -1.520 16.912 1.00 84.31 220 GLY A C 1
ATOM 1628 O O . GLY A 1 220 ? -0.249 -0.667 16.931 1.00 84.31 220 GLY A O 1
ATOM 1629 N N . GLY A 1 221 ? -1.932 -1.684 15.859 1.00 89.44 221 GLY A N 1
ATOM 1630 C CA . GLY A 1 221 ? -1.811 -0.944 14.612 1.00 89.44 221 GLY A CA 1
ATOM 1631 C C . GLY A 1 221 ? -3.124 -0.412 14.074 1.00 89.44 221 GLY A C 1
ATOM 1632 O O . GLY A 1 221 ? -4.208 -0.745 14.545 1.00 89.44 221 GLY A O 1
ATOM 1633 N N . LEU A 1 222 ? -3.004 0.399 13.035 1.00 91.44 222 LEU A N 1
ATOM 1634 C CA . LEU A 1 222 ? -4.121 0.856 12.226 1.00 91.44 222 LEU A CA 1
ATOM 1635 C C . LEU A 1 222 ? -4.018 0.223 10.845 1.00 91.44 222 LEU A C 1
ATOM 1637 O O . LEU A 1 222 ? -2.959 0.274 10.215 1.00 91.44 222 LEU A O 1
ATOM 1641 N N . GLY A 1 223 ? -5.116 -0.385 10.414 1.00 93.44 223 GLY A N 1
ATOM 1642 C CA . GLY A 1 223 ? -5.318 -0.883 9.063 1.00 93.44 223 GLY A CA 1
ATOM 1643 C C . GLY A 1 223 ? -6.156 0.102 8.253 1.00 93.44 223 GLY A C 1
ATOM 1644 O O . GLY A 1 223 ? -7.086 0.698 8.794 1.00 93.44 223 GLY A O 1
ATOM 1645 N N . PHE A 1 224 ? -5.852 0.254 6.970 1.00 94.31 224 PHE A N 1
ATOM 1646 C CA . PHE A 1 224 ? -6.633 1.058 6.035 1.00 94.31 224 PHE A CA 1
ATOM 1647 C C . PHE A 1 224 ? -6.819 0.271 4.742 1.00 94.31 224 PHE A C 1
ATOM 1649 O O . PHE A 1 224 ? -5.832 -0.133 4.128 1.00 94.31 224 PHE A O 1
ATOM 1656 N N . GLY A 1 225 ? -8.063 0.093 4.297 1.00 92.75 225 GLY A N 1
ATOM 1657 C CA . GLY A 1 225 ? -8.334 -0.450 2.963 1.00 92.75 225 GLY A CA 1
ATOM 1658 C C . GLY A 1 225 ? -7.821 0.482 1.863 1.00 92.75 225 GLY A C 1
ATOM 1659 O O . GLY A 1 225 ? -7.213 0.025 0.898 1.00 92.75 225 GLY A O 1
ATOM 1660 N N . GLY A 1 226 ? -7.974 1.797 2.049 1.00 93.62 226 GLY A N 1
ATOM 1661 C CA . GLY A 1 226 ? -7.394 2.798 1.154 1.00 93.62 226 GLY A CA 1
ATOM 1662 C C . GLY A 1 226 ? -7.473 4.227 1.682 1.00 93.62 226 GLY A C 1
ATOM 1663 O O . GLY A 1 226 ? -8.361 4.565 2.463 1.00 93.62 226 GLY A O 1
ATOM 1664 N N . ILE A 1 227 ? -6.548 5.081 1.250 1.00 93.69 227 ILE A N 1
ATOM 1665 C CA . ILE A 1 227 ? -6.516 6.513 1.564 1.00 93.69 227 ILE A CA 1
ATOM 1666 C C . ILE A 1 227 ? -6.495 7.292 0.245 1.00 93.69 227 ILE A C 1
ATOM 1668 O O . ILE A 1 227 ? -5.478 7.317 -0.447 1.00 93.69 227 ILE A O 1
ATOM 1672 N N . ASP A 1 228 ? -7.605 7.956 -0.087 1.00 91.81 228 ASP A N 1
ATOM 1673 C CA . ASP A 1 228 ? -7.687 8.851 -1.247 1.00 91.81 228 ASP A CA 1
ATOM 1674 C C . ASP A 1 228 ? -7.241 10.256 -0.833 1.00 91.81 228 ASP A C 1
ATOM 1676 O O . ASP A 1 228 ? -7.971 10.990 -0.163 1.00 91.81 228 ASP A O 1
ATOM 1680 N N . LEU A 1 229 ? -6.019 10.630 -1.206 1.00 91.50 229 LEU A N 1
ATOM 1681 C CA . LEU A 1 229 ? -5.441 11.930 -0.876 1.00 91.50 229 LEU A CA 1
ATOM 1682 C C . LEU A 1 229 ? -6.099 13.075 -1.672 1.00 91.50 229 LEU A C 1
ATOM 1684 O O . LEU A 1 229 ? -6.297 12.994 -2.886 1.00 91.50 229 LEU A O 1
ATOM 1688 N N . ASP A 1 230 ? -6.379 14.200 -1.005 1.00 89.38 230 ASP A N 1
ATOM 1689 C CA . ASP A 1 230 ? -6.896 15.404 -1.662 1.00 89.38 230 ASP A CA 1
ATOM 1690 C C . ASP A 1 230 ? -5.754 16.340 -2.077 1.00 89.38 230 ASP A C 1
ATOM 1692 O O . ASP A 1 230 ? -5.273 17.193 -1.329 1.00 89.38 230 ASP A O 1
ATOM 1696 N N . TRP A 1 231 ? -5.359 16.214 -3.339 1.00 87.88 231 TRP A N 1
ATOM 1697 C CA . TRP A 1 231 ? -4.330 17.041 -3.963 1.00 87.88 231 TRP A CA 1
ATOM 1698 C C . TRP A 1 231 ? -4.801 18.447 -4.369 1.00 87.88 231 TRP A C 1
ATOM 1700 O O . TRP A 1 231 ? -4.011 19.224 -4.906 1.00 87.88 231 TRP A O 1
ATOM 1710 N N . THR A 1 232 ? -6.086 18.766 -4.192 1.00 86.81 232 THR A N 1
ATOM 1711 C CA . THR A 1 232 ? -6.700 20.024 -4.655 1.00 86.81 232 THR A CA 1
ATOM 1712 C C . THR A 1 232 ? -6.666 21.133 -3.607 1.00 86.81 232 THR A C 1
ATOM 1714 O O . THR A 1 232 ? -6.950 22.288 -3.922 1.00 86.81 232 THR A O 1
ATOM 1717 N N . VAL A 1 233 ? -6.279 20.818 -2.368 1.00 87.75 233 VAL A N 1
ATOM 1718 C CA . VAL A 1 233 ? -6.198 21.798 -1.280 1.00 87.75 233 VAL A CA 1
ATOM 1719 C C . VAL A 1 233 ? -5.036 22.763 -1.520 1.00 87.75 233 VAL A C 1
ATOM 1721 O O . VAL A 1 233 ? -3.869 22.423 -1.305 1.00 87.75 233 VAL A O 1
ATOM 1724 N N . HIS A 1 234 ? -5.351 23.985 -1.950 1.00 85.75 234 HIS A N 1
ATOM 1725 C CA . HIS A 1 234 ? -4.362 25.031 -2.209 1.00 85.75 234 HIS A CA 1
ATOM 1726 C C . HIS A 1 234 ? -3.481 25.321 -0.984 1.00 85.75 234 HIS A C 1
ATOM 1728 O O . HIS A 1 234 ? -3.973 25.456 0.133 1.00 85.75 234 HIS A O 1
ATOM 1734 N N . GLY A 1 235 ? -2.167 25.437 -1.208 1.00 83.81 235 GLY A N 1
ATOM 1735 C CA . GLY A 1 235 ? -1.183 25.705 -0.152 1.00 83.81 235 GLY A CA 1
ATOM 1736 C C . GLY A 1 235 ? -0.841 24.501 0.732 1.00 83.81 235 GLY A C 1
ATOM 1737 O O . GLY A 1 235 ? -0.063 24.647 1.671 1.00 83.81 235 GLY A O 1
ATOM 1738 N N . SER A 1 236 ? -1.396 23.317 0.452 1.00 86.81 236 SER A N 1
ATOM 1739 C CA . SER A 1 236 ? -0.985 22.076 1.114 1.00 86.81 236 SER A CA 1
ATOM 1740 C C . SER A 1 236 ? 0.308 21.513 0.514 1.00 86.81 236 SER A C 1
ATOM 1742 O O . SER A 1 236 ? 0.596 21.697 -0.671 1.00 86.81 236 SER A O 1
ATOM 1744 N N . ALA A 1 237 ? 1.051 20.741 1.316 1.00 86.06 237 ALA A N 1
ATOM 1745 C CA . ALA A 1 237 ? 2.244 20.029 0.855 1.00 86.06 237 ALA A CA 1
ATOM 1746 C C . ALA A 1 237 ? 1.946 19.087 -0.326 1.00 86.06 237 ALA A C 1
ATOM 1748 O O . ALA A 1 237 ? 2.782 18.933 -1.215 1.00 86.06 237 ALA A O 1
ATOM 1749 N N . LEU A 1 238 ? 0.744 18.500 -0.366 1.00 87.19 238 LEU A N 1
ATOM 1750 C CA . LEU A 1 238 ? 0.303 17.650 -1.470 1.00 87.19 238 LEU A CA 1
ATOM 1751 C C . LEU A 1 238 ? 0.078 18.458 -2.749 1.00 87.19 238 LEU A C 1
ATOM 1753 O O . LEU A 1 238 ? 0.622 18.098 -3.787 1.00 87.19 238 LEU A O 1
ATOM 1757 N N . ALA A 1 239 ? -0.649 19.576 -2.697 1.00 87.06 239 ALA A N 1
ATOM 1758 C CA . ALA A 1 239 ? -0.847 20.421 -3.877 1.00 87.06 239 ALA A CA 1
ATOM 1759 C C . ALA A 1 239 ? 0.484 20.954 -4.440 1.00 87.06 239 ALA A C 1
ATOM 1761 O O . ALA A 1 239 ? 0.693 20.959 -5.657 1.00 87.06 239 ALA A O 1
ATOM 1762 N N . ASP A 1 240 ? 1.415 21.335 -3.562 1.00 86.06 240 ASP A N 1
ATOM 1763 C CA . ASP A 1 240 ? 2.762 21.749 -3.957 1.00 86.06 240 ASP A CA 1
ATOM 1764 C C . ASP A 1 240 ? 3.552 20.601 -4.592 1.00 86.06 240 ASP A C 1
ATOM 1766 O O . ASP A 1 240 ? 4.201 20.795 -5.625 1.00 86.06 240 ASP A O 1
ATOM 1770 N N . LEU A 1 241 ? 3.479 19.398 -4.015 1.00 83.88 241 LEU A N 1
ATOM 1771 C CA . LEU A 1 241 ? 4.111 18.202 -4.563 1.00 83.88 241 LEU A CA 1
ATOM 1772 C C . LEU A 1 241 ? 3.527 17.848 -5.936 1.00 83.88 241 LEU A C 1
ATOM 1774 O O . LEU A 1 241 ? 4.294 17.653 -6.876 1.00 83.88 241 LEU A O 1
ATOM 1778 N N . ARG A 1 242 ? 2.197 17.865 -6.092 1.00 85.00 242 ARG A N 1
ATOM 1779 C CA . ARG A 1 242 ? 1.515 17.643 -7.377 1.00 85.00 242 ARG A CA 1
ATOM 1780 C C . ARG A 1 242 ? 2.001 18.618 -8.439 1.00 85.00 242 ARG A C 1
ATOM 1782 O O . ARG A 1 242 ? 2.313 18.208 -9.553 1.00 85.00 242 ARG A O 1
ATOM 1789 N N . LYS A 1 243 ? 2.092 19.905 -8.088 1.00 84.75 243 LYS A N 1
ATOM 1790 C CA . LYS A 1 243 ? 2.556 20.963 -8.992 1.00 84.75 243 LYS A CA 1
ATOM 1791 C C . LYS A 1 243 ? 4.019 20.770 -9.390 1.00 84.75 243 LYS A C 1
ATOM 1793 O O . LYS A 1 243 ? 4.349 20.935 -10.562 1.00 84.75 243 LYS A O 1
ATOM 1798 N N . ARG A 1 244 ? 4.890 20.428 -8.434 1.00 79.12 244 ARG A N 1
ATOM 1799 C CA . ARG A 1 244 ? 6.318 20.170 -8.689 1.00 79.12 244 ARG A CA 1
ATOM 1800 C C . ARG A 1 244 ? 6.512 18.954 -9.582 1.00 79.12 244 ARG A C 1
ATOM 1802 O O . ARG A 1 244 ? 7.254 19.043 -10.549 1.00 79.12 244 ARG A O 1
ATOM 1809 N N . LEU A 1 245 ? 5.809 17.866 -9.281 1.00 76.69 245 LEU A N 1
ATOM 1810 C CA . LEU A 1 245 ? 5.880 16.618 -10.034 1.00 76.69 245 LEU A CA 1
ATOM 1811 C C . LEU A 1 245 ? 5.080 16.649 -11.345 1.00 76.69 245 LEU A C 1
ATOM 1813 O O . LEU A 1 245 ? 5.114 15.676 -12.089 1.00 76.69 245 LEU A O 1
ATOM 1817 N N . ARG A 1 246 ? 4.342 17.739 -11.618 1.00 79.88 246 ARG A N 1
ATOM 1818 C CA . ARG A 1 246 ? 3.427 17.878 -12.764 1.00 79.88 246 ARG A CA 1
ATOM 1819 C C . ARG A 1 246 ? 2.555 16.632 -12.962 1.00 79.88 246 ARG A C 1
ATOM 1821 O O . ARG A 1 246 ? 2.353 16.183 -14.088 1.00 79.88 246 ARG A O 1
ATOM 1828 N N . ILE A 1 247 ? 2.054 16.070 -11.856 1.00 76.50 247 ILE A N 1
ATOM 1829 C CA . ILE A 1 247 ? 1.227 14.859 -11.900 1.00 76.50 247 ILE A CA 1
ATOM 1830 C C . ILE A 1 247 ? -0.018 15.179 -12.723 1.00 76.50 247 ILE A C 1
ATOM 1832 O O . ILE A 1 247 ? -0.751 16.130 -12.418 1.00 76.50 247 ILE A O 1
ATOM 1836 N N . ARG A 1 248 ? -0.217 14.385 -13.772 1.00 78.25 248 ARG A N 1
ATOM 1837 C CA . ARG A 1 248 ? -1.335 14.507 -14.703 1.00 78.25 248 ARG A CA 1
ATOM 1838 C C . ARG A 1 248 ? -2.673 14.279 -13.999 1.00 78.25 248 ARG A C 1
ATOM 1840 O O . ARG A 1 248 ? -2.727 13.825 -12.861 1.00 78.25 248 ARG A O 1
ATOM 1847 N N . GLU A 1 249 ? -3.766 14.636 -14.660 1.00 77.62 249 GLU A N 1
ATOM 1848 C CA . GLU A 1 249 ? -5.110 14.455 -14.094 1.00 77.62 249 GLU A CA 1
ATOM 1849 C C . GLU A 1 249 ? -5.543 12.990 -14.032 1.00 77.62 249 GLU A C 1
ATOM 1851 O O . GLU A 1 249 ? -6.264 12.621 -13.115 1.00 77.62 249 GLU A O 1
ATOM 1856 N N . ASP A 1 250 ? -5.044 12.164 -14.946 1.00 78.19 250 ASP A N 1
ATOM 1857 C CA . ASP A 1 250 ? -5.289 10.724 -15.019 1.00 78.19 250 ASP A CA 1
ATOM 1858 C C . ASP A 1 250 ? -4.289 9.897 -14.199 1.00 78.19 250 ASP A C 1
ATOM 1860 O O . ASP A 1 250 ? -4.301 8.675 -14.282 1.00 78.19 250 ASP A O 1
ATOM 1864 N N . ALA A 1 251 ? -3.399 10.532 -13.434 1.00 81.81 251 ALA A N 1
ATOM 1865 C CA . ALA A 1 251 ? -2.461 9.846 -12.555 1.00 81.81 251 ALA A CA 1
ATOM 1866 C C . ALA A 1 251 ? -2.897 9.992 -11.094 1.00 81.81 251 ALA A C 1
ATOM 1868 O O . ALA A 1 251 ? -3.092 11.098 -10.584 1.00 81.81 251 ALA A O 1
ATOM 1869 N N . GLU A 1 252 ? -2.995 8.863 -10.405 1.00 82.81 252 GLU A N 1
ATOM 1870 C CA . GLU A 1 252 ? -3.413 8.761 -9.015 1.00 82.81 252 GLU A CA 1
ATOM 1871 C C . GLU A 1 252 ? -2.266 8.250 -8.151 1.00 82.81 252 GLU A C 1
ATOM 1873 O O . GLU A 1 252 ? -1.543 7.324 -8.523 1.00 82.81 252 GLU A O 1
ATOM 1878 N N . PHE A 1 253 ? -2.119 8.844 -6.968 1.00 86.19 253 PHE A N 1
ATOM 1879 C CA . PHE A 1 253 ? -1.269 8.284 -5.929 1.00 86.19 253 PHE A CA 1
ATOM 1880 C C . PHE A 1 253 ? -2.073 7.299 -5.091 1.00 86.19 253 PHE A C 1
ATOM 1882 O O . PHE A 1 253 ? -3.171 7.616 -4.638 1.00 86.19 253 PHE A O 1
ATOM 1889 N N . VAL A 1 254 ? -1.498 6.127 -4.874 1.00 87.31 254 VAL A N 1
ATOM 1890 C CA . VAL A 1 254 ? -2.151 4.987 -4.243 1.00 87.31 254 VAL A CA 1
ATOM 1891 C C . VAL A 1 254 ? -1.573 4.790 -2.858 1.00 87.31 254 VAL A C 1
ATOM 1893 O O . VAL A 1 254 ? -0.354 4.731 -2.694 1.00 87.31 254 VAL A O 1
ATOM 1896 N N . LEU A 1 255 ? -2.462 4.664 -1.882 1.00 92.62 255 LEU A N 1
ATOM 1897 C CA . LEU A 1 255 ? -2.180 4.212 -0.527 1.00 92.62 255 LEU A CA 1
ATOM 1898 C C . LEU A 1 255 ? -3.277 3.216 -0.162 1.00 92.62 255 LEU A C 1
ATOM 1900 O O . LEU A 1 255 ? -4.322 3.609 0.347 1.00 92.62 255 LEU A O 1
ATOM 1904 N N . GLU A 1 256 ? -3.068 1.946 -0.483 1.00 93.25 256 GLU A N 1
ATOM 1905 C CA . GLU A 1 256 ? -4.062 0.880 -0.315 1.00 93.25 256 GLU A CA 1
ATOM 1906 C C . GLU A 1 256 ? -3.525 -0.226 0.593 1.00 93.25 256 GLU A C 1
ATOM 1908 O O . GLU A 1 256 ? -2.311 -0.423 0.686 1.00 93.25 256 GLU A O 1
ATOM 1913 N N . GLU A 1 257 ? -4.433 -0.941 1.263 1.00 94.31 257 GLU A N 1
ATOM 1914 C CA . GLU A 1 257 ? -4.119 -2.139 2.060 1.00 94.31 257 GLU A CA 1
ATOM 1915 C C . GLU A 1 257 ? -2.976 -1.903 3.065 1.00 94.31 257 GLU A C 1
ATOM 1917 O O . GLU A 1 257 ? -2.010 -2.666 3.178 1.00 94.31 257 GLU A O 1
ATOM 1922 N N . LEU A 1 258 ? -3.053 -0.779 3.769 1.00 94.31 258 LEU A N 1
ATOM 1923 C CA . LEU A 1 258 ? -1.981 -0.248 4.595 1.00 94.31 258 LEU A CA 1
ATOM 1924 C C . LEU A 1 258 ? -2.121 -0.748 6.034 1.00 94.31 258 LEU A C 1
ATOM 1926 O O . LEU A 1 258 ? -3.180 -0.579 6.631 1.00 94.31 258 LEU A O 1
ATOM 1930 N N . VAL A 1 259 ? -1.054 -1.288 6.631 1.00 93.88 259 VAL A N 1
ATOM 1931 C CA . VAL A 1 259 ? -0.973 -1.493 8.090 1.00 93.88 259 VAL A CA 1
ATOM 1932 C C . VAL A 1 259 ? 0.211 -0.745 8.666 1.00 93.88 259 VAL A C 1
ATOM 1934 O O . VAL A 1 259 ? 1.357 -0.950 8.255 1.00 93.88 259 VAL A O 1
ATOM 1937 N N . LEU A 1 260 ? -0.076 0.076 9.670 1.00 91.06 260 LEU A N 1
ATOM 1938 C CA . LEU A 1 260 ? 0.889 0.910 10.371 1.00 91.06 260 LEU A CA 1
ATOM 1939 C C . LEU A 1 260 ? 0.861 0.603 11.874 1.00 91.06 260 LEU A C 1
ATOM 1941 O O . LEU A 1 260 ? -0.227 0.439 12.431 1.00 91.06 260 LEU A O 1
ATOM 1945 N N . PRO A 1 261 ? 2.005 0.609 12.572 1.00 86.12 261 PRO A N 1
ATOM 1946 C CA . PRO A 1 261 ? 2.027 0.737 14.025 1.00 86.12 261 PRO A CA 1
ATOM 1947 C C . PRO A 1 261 ? 1.337 2.028 14.483 1.00 86.12 261 PRO A C 1
ATOM 1949 O O . PRO A 1 261 ? 1.483 3.077 13.858 1.00 86.12 261 PRO A O 1
ATOM 1952 N N . SER A 1 262 ? 0.620 1.990 15.608 1.00 76.31 262 SER A N 1
ATOM 1953 C CA . SER A 1 262 ? -0.116 3.165 16.106 1.00 76.31 262 SER A CA 1
ATOM 1954 C C . SER A 1 262 ? 0.784 4.305 16.606 1.00 76.31 262 SER A C 1
ATOM 1956 O O . SER A 1 262 ? 0.309 5.422 16.781 1.00 76.31 262 SER A O 1
ATOM 1958 N N . VAL A 1 263 ? 2.063 4.021 16.886 1.00 69.25 263 VAL A N 1
ATOM 1959 C CA . VAL A 1 263 ? 3.037 4.981 17.444 1.00 69.25 263 VAL A CA 1
ATOM 1960 C C . VAL A 1 263 ? 4.012 5.496 16.385 1.00 69.25 263 VAL A C 1
ATOM 1962 O O . VAL A 1 263 ? 4.400 6.661 16.415 1.00 69.25 263 VAL A O 1
ATOM 1965 N N . ILE A 1 264 ? 4.432 4.629 15.461 1.00 69.19 264 ILE A N 1
ATOM 1966 C CA . ILE A 1 264 ? 5.424 4.944 14.430 1.00 69.19 264 ILE A CA 1
ATOM 1967 C C . ILE A 1 264 ? 4.746 4.767 13.070 1.00 69.19 264 ILE A C 1
ATOM 1969 O O . ILE A 1 264 ? 4.401 3.637 12.728 1.00 69.19 264 ILE A O 1
ATOM 1973 N N . PRO A 1 265 ? 4.591 5.831 12.262 1.00 69.50 265 PRO A N 1
ATOM 1974 C CA . PRO A 1 265 ? 3.857 5.783 10.999 1.00 69.50 265 PRO A CA 1
ATOM 1975 C C . PRO A 1 265 ? 4.705 5.191 9.860 1.00 69.50 265 PRO A C 1
ATOM 1977 O O . PRO A 1 265 ? 4.733 5.723 8.754 1.00 69.50 265 PRO A O 1
ATOM 1980 N N . VAL A 1 266 ? 5.443 4.110 10.126 1.00 81.50 266 VAL A N 1
ATOM 1981 C CA . VAL A 1 266 ? 6.171 3.361 9.097 1.00 81.50 266 VAL A CA 1
ATOM 1982 C C . VAL A 1 266 ? 5.336 2.133 8.739 1.00 81.50 266 VAL A C 1
ATOM 1984 O O . VAL A 1 266 ? 5.146 1.269 9.599 1.00 81.50 266 VAL A O 1
ATOM 1987 N N . PRO A 1 267 ? 4.827 2.035 7.500 1.00 88.00 267 PRO A N 1
ATOM 1988 C CA . PRO A 1 267 ? 4.030 0.893 7.088 1.00 88.00 267 PRO A CA 1
ATOM 1989 C C . PRO A 1 267 ? 4.803 -0.419 7.170 1.00 88.00 267 PRO A C 1
ATOM 1991 O O . PRO A 1 267 ? 5.942 -0.510 6.715 1.00 88.00 267 PRO A O 1
ATOM 1994 N N . GLN A 1 268 ? 4.158 -1.454 7.702 1.00 89.69 268 GLN A N 1
ATOM 1995 C CA . GLN A 1 268 ? 4.665 -2.830 7.651 1.00 89.69 268 GLN A CA 1
ATOM 1996 C C . GLN A 1 268 ? 4.099 -3.638 6.480 1.00 89.69 268 GLN A C 1
ATOM 1998 O O . GLN A 1 268 ? 4.707 -4.619 6.030 1.00 89.69 268 GLN A O 1
ATOM 2003 N N . HIS A 1 269 ? 2.927 -3.213 6.014 1.00 93.81 269 HIS A N 1
ATOM 2004 C CA . HIS A 1 269 ? 2.210 -3.725 4.861 1.00 93.81 269 HIS A CA 1
ATOM 2005 C C . HIS A 1 269 ? 1.551 -2.546 4.145 1.00 93.81 269 HIS A C 1
ATOM 2007 O O . HIS A 1 269 ? 1.149 -1.583 4.800 1.00 93.81 269 HIS A O 1
ATOM 2013 N N . GLY A 1 270 ? 1.451 -2.616 2.827 1.00 93.88 270 GLY A N 1
ATOM 2014 C CA . GLY A 1 270 ? 0.850 -1.577 2.005 1.00 93.88 270 GLY A CA 1
ATOM 2015 C C . GLY A 1 270 ? 1.142 -1.752 0.527 1.00 93.88 270 GLY A C 1
ATOM 2016 O O . GLY A 1 270 ? 2.164 -2.338 0.148 1.00 93.88 270 GLY A O 1
ATOM 2017 N N . ASN A 1 271 ? 0.250 -1.175 -0.270 1.00 93.00 271 ASN A N 1
ATOM 2018 C CA . ASN A 1 271 ? 0.424 -0.904 -1.684 1.00 93.00 271 ASN A CA 1
ATOM 2019 C C . ASN A 1 271 ? 0.565 0.614 -1.858 1.00 93.00 271 ASN A C 1
ATOM 2021 O O . ASN A 1 271 ? -0.346 1.375 -1.521 1.00 93.00 271 ASN A O 1
ATOM 2025 N N . ILE A 1 272 ? 1.731 1.062 -2.323 1.00 92.38 272 ILE A N 1
ATOM 2026 C CA . ILE A 1 272 ? 2.107 2.478 -2.388 1.00 92.38 272 ILE A CA 1
ATOM 2027 C C . ILE A 1 272 ? 2.695 2.778 -3.760 1.00 92.38 272 ILE A C 1
ATOM 2029 O O . ILE A 1 272 ? 3.626 2.105 -4.200 1.00 92.38 272 ILE A O 1
ATOM 2033 N N . GLY A 1 273 ? 2.208 3.820 -4.429 1.00 90.75 273 GLY A N 1
ATOM 2034 C CA . GLY A 1 273 ? 2.799 4.239 -5.697 1.00 90.75 273 GLY A CA 1
ATOM 2035 C C . GLY A 1 273 ? 1.912 5.135 -6.538 1.00 90.75 273 GLY A C 1
ATOM 2036 O O . GLY A 1 273 ? 1.065 5.856 -6.022 1.00 90.75 273 GLY A O 1
ATOM 2037 N N . LEU A 1 274 ? 2.138 5.089 -7.845 1.00 88.00 274 LEU A N 1
ATOM 2038 C CA . LEU A 1 274 ? 1.418 5.832 -8.866 1.00 88.00 274 LEU A CA 1
ATOM 2039 C C . LEU A 1 274 ? 0.739 4.848 -9.815 1.00 88.00 274 LEU A C 1
ATOM 2041 O O . LEU A 1 274 ? 1.345 3.857 -10.225 1.00 88.00 274 LEU A O 1
ATOM 2045 N N . ARG A 1 275 ? -0.500 5.149 -10.191 1.00 84.69 275 ARG A N 1
ATOM 2046 C CA . ARG A 1 275 ? -1.270 4.380 -11.172 1.00 84.69 275 ARG A CA 1
ATOM 2047 C C . ARG A 1 275 ? -2.107 5.298 -12.049 1.00 84.69 275 ARG A C 1
ATOM 2049 O O . ARG A 1 275 ? -2.356 6.442 -11.671 1.00 84.69 275 ARG A O 1
ATOM 2056 N N . LYS A 1 276 ? -2.549 4.806 -13.200 1.00 82.75 276 LYS A N 1
ATOM 2057 C CA . LYS A 1 276 ? -3.550 5.511 -14.003 1.00 82.75 276 LYS A CA 1
ATOM 2058 C C . LYS A 1 276 ? -4.925 5.386 -13.346 1.00 82.75 276 LYS A C 1
ATOM 2060 O O . LYS A 1 276 ? -5.258 4.324 -12.825 1.00 82.75 276 LYS A O 1
ATOM 2065 N N . SER A 1 277 ? -5.715 6.451 -13.375 1.00 75.62 277 SER A N 1
ATOM 2066 C CA . SER A 1 277 ? -7.152 6.360 -13.119 1.00 75.62 277 SER A CA 1
ATOM 2067 C C . SER A 1 277 ? -7.756 5.502 -14.231 1.00 75.62 277 SER A C 1
ATOM 2069 O O . SER A 1 277 ? -7.487 5.774 -15.399 1.00 75.62 277 SER A O 1
ATOM 2071 N N . LEU A 1 278 ? -8.482 4.436 -13.884 1.00 67.62 278 LEU A N 1
ATOM 2072 C CA . LEU A 1 278 ? -9.136 3.586 -14.883 1.00 67.62 278 LEU A CA 1
ATOM 2073 C C . LEU A 1 278 ? -10.547 4.082 -15.127 1.00 67.62 278 LEU A C 1
ATOM 2075 O O . LEU A 1 278 ? -11.376 4.080 -14.211 1.00 67.62 278 LEU A O 1
ATOM 2079 N N . ASP A 1 279 ? -10.842 4.383 -16.383 1.00 68.56 279 ASP A N 1
ATOM 2080 C CA . ASP A 1 279 ? -12.226 4.493 -16.806 1.00 68.56 279 ASP A CA 1
ATOM 2081 C C . ASP A 1 279 ? -12.868 3.090 -16.890 1.00 68.56 279 ASP A C 1
ATOM 2083 O O . ASP A 1 279 ? -12.204 2.087 -17.189 1.00 68.56 279 ASP A O 1
ATOM 2087 N N . PRO A 1 280 ? -14.185 2.963 -16.634 1.00 59.75 280 PRO A N 1
ATOM 2088 C CA . PRO A 1 280 ? -14.882 1.690 -16.775 1.00 59.75 280 PRO A CA 1
ATOM 2089 C C . PRO A 1 280 ? -14.686 1.071 -18.171 1.00 59.75 280 PRO A C 1
ATOM 2091 O O . PRO A 1 280 ? -15.124 1.630 -19.175 1.00 59.75 280 PRO A O 1
ATOM 2094 N N . GLY A 1 281 ? -14.085 -0.122 -18.228 1.00 58.66 281 GLY A N 1
ATOM 2095 C CA . GLY A 1 281 ? -13.831 -0.863 -19.472 1.00 58.66 281 GLY A CA 1
ATOM 2096 C C . GLY A 1 281 ? -12.386 -0.804 -19.976 1.00 58.66 281 GLY A C 1
ATOM 2097 O O . GLY A 1 281 ? -12.065 -1.505 -20.937 1.00 58.66 281 GLY A O 1
ATOM 2098 N N . GLU A 1 282 ? -11.515 -0.032 -19.325 1.00 67.69 282 GLU A N 1
ATOM 2099 C CA . GLU A 1 282 ? -10.080 -0.043 -19.606 1.00 67.69 282 GLU A CA 1
ATOM 2100 C C . GLU A 1 282 ? -9.385 -1.306 -19.075 1.00 67.69 282 GLU A C 1
ATOM 2102 O O . GLU A 1 282 ? -9.837 -1.974 -18.139 1.00 67.69 282 GLU A O 1
ATOM 2107 N N . SER A 1 283 ? -8.273 -1.667 -19.720 1.00 63.84 283 SER A N 1
ATOM 2108 C CA . SER A 1 283 ? -7.502 -2.860 -19.383 1.00 63.84 283 SER A CA 1
ATOM 2109 C C . SER A 1 283 ? -6.691 -2.652 -18.106 1.00 63.84 283 SER A C 1
ATOM 2111 O O . SER A 1 283 ? -5.872 -1.740 -18.014 1.00 63.84 283 SER A O 1
ATOM 2113 N N . LEU A 1 284 ? -6.818 -3.587 -17.162 1.00 68.31 284 LEU A N 1
ATOM 2114 C CA . LEU A 1 284 ? -5.961 -3.667 -15.973 1.00 68.31 284 LEU A CA 1
ATOM 2115 C C . LEU A 1 284 ? -4.469 -3.841 -16.313 1.00 68.31 284 LEU A C 1
ATOM 2117 O O . LEU A 1 284 ? -3.625 -3.568 -15.464 1.00 68.31 284 LEU A O 1
ATOM 2121 N N . ALA A 1 285 ? -4.136 -4.289 -17.53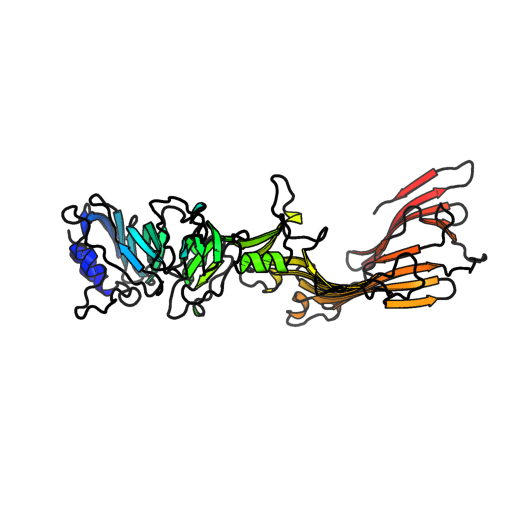0 1.00 66.25 285 ALA A N 1
ATOM 2122 C CA . ALA A 1 285 ? -2.748 -4.476 -17.956 1.00 66.25 285 ALA A CA 1
ATOM 2123 C C . ALA A 1 285 ? -1.958 -3.157 -17.977 1.00 66.25 285 ALA A C 1
ATOM 2125 O O . ALA A 1 285 ? -0.766 -3.164 -17.674 1.00 66.25 285 ALA A O 1
ATOM 2126 N N . ASP A 1 286 ? -2.634 -2.036 -18.254 1.00 68.00 286 ASP A N 1
ATOM 2127 C CA . ASP A 1 286 ? -1.993 -0.725 -18.384 1.00 68.00 286 ASP A CA 1
ATOM 2128 C C . ASP A 1 286 ? -2.107 0.129 -17.110 1.00 68.00 286 ASP A C 1
ATOM 2130 O O . ASP A 1 286 ? -1.593 1.246 -17.038 1.00 68.00 286 ASP A O 1
ATOM 2134 N N . PHE A 1 287 ? -2.755 -0.406 -16.074 1.00 79.81 287 PHE A N 1
ATOM 2135 C CA . PHE A 1 287 ? -3.117 0.328 -14.862 1.00 79.81 287 PHE A CA 1
ATOM 2136 C C . PHE A 1 287 ? -1.915 0.882 -14.093 1.00 79.81 287 PHE A C 1
ATOM 2138 O O . PHE A 1 287 ? -1.967 1.982 -13.547 1.00 79.81 287 PHE A O 1
ATOM 2145 N N . LEU A 1 288 ? -0.816 0.125 -14.066 1.00 82.31 288 LEU A N 1
ATOM 2146 C CA . LEU A 1 288 ? 0.408 0.470 -13.335 1.00 82.31 288 LEU A CA 1
ATOM 2147 C C . LEU A 1 288 ? 1.507 1.040 -14.243 1.00 82.31 288 LEU A C 1
ATOM 2149 O O . LEU A 1 288 ? 2.656 1.159 -13.814 1.00 82.31 288 LEU A O 1
ATOM 2153 N N . THR A 1 289 ? 1.191 1.362 -15.501 1.00 82.12 289 THR A N 1
ATOM 2154 C CA . THR A 1 289 ? 2.186 1.847 -16.460 1.00 82.12 289 THR A CA 1
ATOM 2155 C C . THR A 1 289 ? 1.785 3.140 -17.151 1.00 82.12 289 THR A C 1
ATOM 2157 O O . THR A 1 289 ? 0.691 3.311 -17.683 1.00 82.12 289 THR A O 1
ATOM 2160 N N . PHE A 1 290 ? 2.749 4.050 -17.194 1.00 82.12 290 PHE A N 1
ATOM 2161 C CA . PHE A 1 290 ? 2.728 5.303 -17.928 1.00 82.12 290 PHE A CA 1
ATOM 2162 C C . PHE A 1 290 ? 3.657 5.254 -19.148 1.00 82.12 290 PHE A C 1
ATOM 2164 O O . PHE A 1 290 ? 4.058 6.306 -19.623 1.00 82.12 290 PHE A O 1
ATOM 2171 N N . THR A 1 291 ? 4.014 4.072 -19.669 1.00 76.12 291 THR A N 1
ATOM 2172 C CA . THR A 1 291 ? 5.011 3.939 -20.751 1.00 76.12 291 THR A CA 1
ATOM 2173 C C . THR A 1 291 ? 4.694 4.799 -21.980 1.00 76.12 291 THR A C 1
ATOM 2175 O O . THR A 1 291 ? 5.597 5.449 -22.497 1.00 76.12 291 THR A O 1
ATOM 2178 N N . ASP A 1 292 ? 3.430 4.893 -22.402 1.00 73.25 292 ASP A N 1
ATOM 2179 C CA . ASP A 1 292 ? 3.059 5.720 -23.565 1.00 73.25 292 ASP A CA 1
ATOM 2180 C C . ASP A 1 292 ? 3.150 7.224 -23.301 1.00 73.25 292 ASP A C 1
ATOM 2182 O O . ASP A 1 292 ? 3.242 8.028 -24.229 1.00 73.25 292 ASP A O 1
ATOM 2186 N N . ALA A 1 293 ? 3.064 7.623 -22.034 1.00 77.12 293 ALA A N 1
ATOM 2187 C CA . ALA A 1 293 ? 3.066 9.021 -21.656 1.00 77.12 293 ALA A CA 1
ATOM 2188 C C . ALA A 1 293 ? 3.532 9.188 -20.194 1.00 77.12 293 ALA A C 1
ATOM 2190 O O . ALA A 1 293 ? 2.694 9.371 -19.297 1.00 77.12 293 ALA A O 1
ATOM 2191 N N . PRO A 1 294 ? 4.861 9.111 -19.967 1.00 83.50 294 PRO A N 1
ATOM 2192 C CA . PRO A 1 294 ? 5.467 9.103 -18.639 1.00 83.50 294 PRO A CA 1
ATOM 2193 C C . PRO A 1 294 ? 5.138 10.351 -17.821 1.00 83.50 294 PRO A C 1
ATOM 2195 O O . PRO A 1 294 ? 4.822 11.416 -18.357 1.00 83.50 294 PRO A O 1
ATOM 2198 N N . LEU A 1 295 ? 5.259 10.243 -16.500 1.00 85.38 295 LEU A N 1
ATOM 2199 C CA . LEU A 1 295 ? 5.204 11.406 -15.618 1.00 85.38 295 LEU A CA 1
ATOM 2200 C C . LEU A 1 295 ? 6.526 12.160 -15.706 1.00 85.38 295 LEU A C 1
ATOM 2202 O O . LEU A 1 295 ? 7.569 11.584 -15.418 1.00 85.38 295 LEU A O 1
ATOM 2206 N N . VAL A 1 296 ? 6.481 13.436 -16.094 1.00 86.50 296 VAL A N 1
ATOM 2207 C CA . VAL A 1 296 ? 7.678 14.236 -16.382 1.00 86.50 296 VAL A CA 1
ATOM 2208 C C . VAL A 1 296 ? 7.820 15.395 -15.399 1.00 86.50 296 VAL A C 1
ATOM 2210 O O . VAL A 1 296 ? 6.973 16.288 -15.323 1.00 86.50 296 VAL A O 1
ATOM 2213 N N . VAL A 1 297 ? 8.946 15.416 -14.694 1.00 86.88 297 VAL A N 1
ATOM 2214 C CA . VAL A 1 297 ? 9.343 16.459 -13.751 1.00 86.88 297 VAL A CA 1
ATOM 2215 C C . VAL A 1 297 ? 10.512 17.241 -14.352 1.00 86.88 297 VAL A C 1
ATOM 2217 O O . VAL A 1 297 ? 11.596 16.680 -14.513 1.00 86.88 297 VAL A O 1
ATOM 2220 N N . PRO A 1 298 ? 10.347 18.531 -14.687 1.00 85.88 298 PRO A N 1
ATOM 2221 C CA . PRO A 1 298 ? 11.443 19.329 -15.227 1.00 85.88 298 PRO A CA 1
ATOM 2222 C C . PRO A 1 298 ? 12.543 19.520 -14.174 1.00 85.88 298 PRO A C 1
ATOM 2224 O O . PRO A 1 298 ? 12.272 19.880 -13.026 1.00 85.88 298 PRO A O 1
ATOM 2227 N N . LEU A 1 299 ? 13.789 19.329 -14.589 1.00 87.62 299 LEU A N 1
ATOM 2228 C CA . LEU A 1 299 ? 15.001 19.560 -13.810 1.00 87.62 299 LEU A CA 1
ATOM 2229 C C . LEU A 1 299 ? 15.759 20.752 -14.417 1.00 87.62 299 LEU A C 1
ATOM 2231 O O . LEU A 1 299 ? 16.819 20.603 -15.017 1.00 87.62 299 LEU A O 1
ATOM 2235 N N . GLY A 1 300 ? 15.186 21.949 -14.284 1.00 84.94 300 GLY A N 1
ATOM 2236 C CA . GLY A 1 300 ? 15.684 23.147 -14.968 1.00 84.94 300 GLY A CA 1
ATOM 2237 C C . GLY A 1 300 ? 15.201 23.232 -16.418 1.00 84.94 300 GLY A C 1
ATOM 2238 O O . GLY A 1 300 ? 14.112 22.751 -16.730 1.00 84.94 300 GLY A O 1
ATOM 2239 N N . ASP A 1 301 ? 15.995 23.874 -17.279 1.00 83.56 301 ASP A N 1
ATOM 2240 C CA . ASP A 1 301 ? 15.587 24.216 -18.651 1.00 83.56 301 ASP A CA 1
ATOM 2241 C C . ASP A 1 301 ? 15.911 23.126 -19.687 1.00 83.56 301 ASP A C 1
ATOM 2243 O O . ASP A 1 301 ? 15.286 23.088 -20.744 1.00 83.56 301 ASP A O 1
ATOM 2247 N N . SER A 1 302 ? 16.874 22.244 -19.398 1.00 85.62 302 SER A N 1
ATOM 2248 C CA . SER A 1 302 ? 17.422 21.284 -20.370 1.00 85.62 302 SER A CA 1
ATOM 2249 C C . SER A 1 302 ? 17.299 19.817 -19.964 1.00 85.62 302 SER A C 1
ATOM 2251 O O . SER A 1 302 ? 17.621 18.946 -20.767 1.00 85.62 302 SER A O 1
ATOM 2253 N N . ALA A 1 303 ? 16.834 19.524 -18.748 1.00 89.81 303 ALA A N 1
ATOM 2254 C CA . ALA A 1 303 ? 16.711 18.163 -18.241 1.00 89.81 303 ALA A CA 1
ATOM 2255 C C . ALA A 1 303 ? 15.317 17.894 -17.674 1.00 89.81 303 ALA A C 1
ATOM 2257 O O . ALA A 1 303 ? 14.630 18.790 -17.182 1.00 89.81 303 ALA A O 1
ATOM 2258 N N . GLN A 1 304 ? 14.910 16.633 -17.712 1.00 91.06 304 GLN A N 1
ATOM 2259 C CA . GLN A 1 304 ? 13.642 16.157 -17.189 1.00 91.06 304 GLN A CA 1
ATOM 2260 C C . GLN A 1 304 ? 13.808 14.770 -16.564 1.00 91.06 304 GLN A C 1
ATOM 2262 O O . GLN A 1 304 ? 14.384 13.868 -17.163 1.00 91.06 304 GLN A O 1
ATOM 2267 N N . LEU A 1 305 ? 13.296 14.596 -15.349 1.00 90.94 305 LEU A N 1
ATOM 2268 C CA . LEU A 1 305 ? 13.086 13.285 -14.743 1.00 90.94 305 LEU A CA 1
ATOM 2269 C C . LEU A 1 305 ? 11.780 12.724 -15.305 1.00 90.94 305 LEU A C 1
ATOM 2271 O O . LEU A 1 305 ? 10.761 13.410 -15.267 1.00 90.94 305 LEU A O 1
ATOM 2275 N N . PHE A 1 306 ? 11.792 11.489 -15.786 1.00 90.00 306 PHE A N 1
ATOM 2276 C CA . PHE A 1 306 ? 10.591 10.778 -16.199 1.00 90.00 306 PHE A CA 1
ATOM 2277 C C . PHE A 1 306 ? 10.369 9.531 -15.341 1.00 90.00 306 PHE A C 1
ATOM 2279 O O . PHE A 1 306 ? 11.316 8.862 -14.930 1.00 90.00 306 PHE A O 1
ATOM 2286 N N . LEU A 1 307 ? 9.105 9.216 -15.068 1.00 89.56 307 LEU A N 1
ATOM 2287 C CA . LEU A 1 307 ? 8.677 8.006 -14.371 1.00 89.56 307 LEU A CA 1
ATOM 2288 C C . LEU A 1 307 ? 7.626 7.297 -15.224 1.00 89.56 307 LEU A C 1
ATOM 2290 O O . LEU A 1 307 ? 6.538 7.829 -15.455 1.00 89.56 307 LEU A O 1
ATOM 2294 N N . SER A 1 308 ? 7.960 6.094 -15.675 1.00 90.19 308 SER A N 1
ATOM 2295 C CA . SER A 1 308 ? 7.082 5.233 -16.469 1.00 90.19 308 SER A CA 1
ATOM 2296 C C . SER A 1 308 ? 6.336 4.240 -15.586 1.00 90.19 308 SER A C 1
ATOM 2298 O O . SER A 1 308 ? 5.182 3.920 -15.860 1.00 90.19 308 SER A O 1
ATOM 2300 N N . LYS A 1 309 ? 6.965 3.758 -14.509 1.00 90.69 309 LYS A N 1
ATOM 2301 C CA . LYS A 1 309 ? 6.343 2.882 -13.509 1.00 90.69 309 LYS A CA 1
ATOM 2302 C C . LYS A 1 309 ? 6.912 3.195 -12.129 1.00 90.69 309 LYS A C 1
ATOM 2304 O O . LYS A 1 309 ? 8.126 3.304 -11.971 1.00 90.69 309 LYS A O 1
ATOM 2309 N N . LEU A 1 310 ? 6.048 3.328 -11.129 1.00 91.06 310 LEU A N 1
ATOM 2310 C CA . LEU A 1 310 ? 6.457 3.468 -9.732 1.00 91.06 310 LEU A CA 1
ATOM 2311 C C . LEU A 1 310 ? 5.355 2.918 -8.836 1.00 91.06 310 LEU A C 1
ATOM 2313 O O . LEU A 1 310 ? 4.403 3.621 -8.514 1.00 91.06 310 LEU A O 1
ATOM 2317 N N . PHE A 1 311 ? 5.486 1.663 -8.435 1.00 91.62 311 PHE A N 1
ATOM 2318 C CA . PHE A 1 311 ? 4.523 1.002 -7.571 1.00 91.62 311 PHE A CA 1
ATOM 2319 C C . PHE A 1 311 ? 5.219 -0.025 -6.692 1.00 91.62 311 PHE A C 1
ATOM 2321 O O . PHE A 1 311 ? 6.104 -0.742 -7.147 1.00 91.62 311 PHE A O 1
ATOM 2328 N N . PHE A 1 312 ? 4.829 -0.095 -5.430 1.00 92.56 312 PHE A N 1
ATOM 2329 C CA . PHE A 1 312 ? 5.290 -1.103 -4.496 1.00 92.56 312 PHE A CA 1
ATOM 2330 C C . PHE A 1 312 ? 4.078 -1.779 -3.871 1.00 92.56 312 PHE A C 1
ATOM 2332 O O . PHE A 1 312 ? 3.293 -1.116 -3.201 1.00 92.56 312 PHE A O 1
ATOM 2339 N N . ALA A 1 313 ? 3.956 -3.086 -4.061 1.00 92.69 313 ALA A N 1
ATOM 2340 C CA . ALA A 1 313 ? 3.064 -3.941 -3.298 1.00 92.69 313 ALA A CA 1
ATOM 2341 C C . ALA A 1 313 ? 3.883 -4.735 -2.288 1.00 92.69 313 ALA A C 1
ATOM 2343 O O . ALA A 1 313 ? 4.966 -5.227 -2.604 1.00 92.69 313 ALA A O 1
ATOM 2344 N N . THR A 1 314 ? 3.373 -4.902 -1.073 1.00 93.75 314 THR A N 1
ATOM 2345 C CA . THR A 1 314 ? 4.067 -5.744 -0.094 1.00 93.75 314 THR A CA 1
ATOM 2346 C C . THR A 1 314 ? 4.154 -7.180 -0.626 1.00 93.75 314 THR A C 1
ATOM 2348 O O . THR A 1 314 ? 3.129 -7.756 -0.988 1.00 93.75 314 THR A O 1
ATOM 2351 N N . PRO A 1 315 ? 5.351 -7.788 -0.704 1.00 92.00 315 PRO A N 1
ATOM 2352 C CA . PRO A 1 315 ? 5.493 -9.133 -1.242 1.00 92.00 315 PRO A CA 1
ATOM 2353 C C . PRO A 1 315 ? 5.031 -10.189 -0.235 1.00 92.00 315 PRO A C 1
ATOM 2355 O O . PRO A 1 315 ? 5.058 -9.984 0.983 1.00 92.00 315 PRO A O 1
ATOM 2358 N N . ARG A 1 316 ? 4.621 -11.348 -0.763 1.00 90.88 316 ARG A N 1
ATOM 2359 C CA . ARG A 1 316 ? 4.216 -12.516 0.034 1.00 90.88 316 ARG A CA 1
ATOM 2360 C C . ARG A 1 316 ? 5.346 -12.992 0.943 1.00 90.88 316 ARG A C 1
ATOM 2362 O O . ARG A 1 316 ? 6.524 -12.785 0.664 1.00 90.88 316 ARG A O 1
ATOM 2369 N N . GLU A 1 317 ? 4.976 -13.679 2.018 1.00 88.56 317 GLU A N 1
ATOM 2370 C CA . GLU A 1 317 ? 5.951 -14.315 2.904 1.00 88.56 317 GLU A CA 1
ATOM 2371 C C . GLU A 1 317 ? 6.878 -15.263 2.123 1.00 88.56 317 GLU A C 1
ATOM 2373 O O . GLU A 1 317 ? 6.425 -16.058 1.297 1.00 88.56 317 GLU A O 1
ATOM 2378 N N . GLY A 1 318 ? 8.185 -15.145 2.368 1.00 87.12 318 GLY A N 1
ATOM 2379 C CA . GLY A 1 318 ? 9.220 -15.922 1.682 1.00 87.12 318 GLY A CA 1
ATOM 2380 C C . GLY A 1 318 ? 9.574 -15.443 0.270 1.00 87.12 318 GLY A C 1
ATOM 2381 O O . GLY A 1 318 ? 10.494 -16.000 -0.322 1.00 87.12 318 GLY A O 1
ATOM 2382 N N . ALA A 1 319 ? 8.887 -14.432 -0.272 1.00 89.62 319 ALA A N 1
ATOM 2383 C CA . ALA A 1 319 ? 9.283 -13.787 -1.519 1.00 89.62 319 ALA A CA 1
ATOM 2384 C C . ALA A 1 319 ? 10.267 -12.639 -1.260 1.00 89.62 319 ALA A C 1
ATOM 2386 O O . ALA A 1 319 ? 10.208 -11.956 -0.233 1.00 89.62 319 ALA A O 1
ATOM 2387 N N . ASP A 1 320 ? 11.157 -12.404 -2.219 1.00 88.81 320 ASP A N 1
ATOM 2388 C CA . ASP A 1 320 ? 12.117 -11.311 -2.150 1.00 88.81 320 ASP A CA 1
ATOM 2389 C C . ASP A 1 320 ? 11.436 -9.940 -2.220 1.00 88.81 320 ASP A C 1
ATOM 2391 O O . ASP A 1 320 ? 10.409 -9.767 -2.886 1.00 88.81 320 ASP A O 1
ATOM 2395 N N . TRP A 1 321 ? 12.033 -8.930 -1.578 1.00 83.38 321 TRP A N 1
ATOM 2396 C CA . TRP A 1 321 ? 11.432 -7.595 -1.467 1.00 83.38 321 TRP A CA 1
ATOM 2397 C C . TRP A 1 321 ? 11.168 -6.931 -2.829 1.00 83.38 321 TRP A C 1
ATOM 2399 O O . TRP A 1 321 ? 10.183 -6.211 -2.984 1.00 83.38 321 TRP A O 1
ATOM 2409 N N . TRP A 1 322 ? 12.020 -7.195 -3.826 1.00 87.62 322 TRP A N 1
ATOM 2410 C CA . TRP A 1 322 ? 11.907 -6.615 -5.167 1.00 87.62 322 TRP A CA 1
ATOM 2411 C C . TRP A 1 322 ? 10.757 -7.207 -5.982 1.00 87.62 322 TRP A C 1
ATOM 2413 O O . TRP A 1 322 ? 10.301 -6.560 -6.914 1.00 87.62 322 TRP A O 1
ATOM 2423 N N . SER A 1 323 ? 10.234 -8.384 -5.618 1.00 89.31 323 SER A N 1
ATOM 2424 C CA . SER A 1 323 ? 9.081 -8.981 -6.312 1.00 89.31 323 SER A CA 1
ATOM 2425 C C . SER A 1 323 ? 7.799 -8.151 -6.178 1.00 89.31 323 SER A C 1
ATOM 2427 O O . SER A 1 323 ? 6.876 -8.299 -6.975 1.00 89.31 323 SER A O 1
ATOM 2429 N N . GLY A 1 324 ? 7.751 -7.274 -5.173 1.00 89.06 324 GLY A N 1
ATOM 2430 C CA . GLY A 1 324 ? 6.685 -6.304 -4.971 1.00 89.06 324 GLY A CA 1
ATOM 2431 C C . GLY A 1 324 ? 6.932 -4.947 -5.632 1.00 89.06 324 GLY A C 1
ATOM 2432 O O . GLY A 1 324 ? 6.018 -4.131 -5.701 1.00 89.06 324 GLY A O 1
ATOM 2433 N N . LEU A 1 325 ? 8.150 -4.677 -6.110 1.00 91.19 325 LEU A N 1
ATOM 2434 C CA . LEU A 1 325 ? 8.521 -3.395 -6.699 1.00 91.19 325 LEU A CA 1
ATOM 2435 C C . LEU A 1 325 ? 8.284 -3.415 -8.213 1.00 91.19 325 LEU A C 1
ATOM 2437 O O . LEU A 1 325 ? 8.730 -4.305 -8.922 1.00 91.19 325 LEU A O 1
ATOM 2441 N N . THR A 1 326 ? 7.632 -2.380 -8.724 1.00 90.75 326 THR A N 1
ATOM 2442 C CA . THR A 1 326 ? 7.571 -2.047 -10.146 1.00 90.75 326 THR A CA 1
ATOM 2443 C C . THR A 1 326 ? 8.157 -0.653 -10.309 1.00 90.75 326 THR A C 1
ATOM 2445 O O . THR A 1 326 ? 7.589 0.329 -9.833 1.00 90.75 326 THR A O 1
ATOM 2448 N N . LEU A 1 327 ? 9.319 -0.565 -10.948 1.00 91.75 327 LEU A N 1
ATOM 2449 C CA . LEU A 1 327 ? 10.077 0.676 -11.070 1.00 91.75 327 LEU A CA 1
ATOM 2450 C C . LEU A 1 327 ? 10.633 0.794 -12.481 1.00 91.75 327 LEU A C 1
ATOM 2452 O O . LEU A 1 327 ? 11.397 -0.067 -12.894 1.00 91.75 327 LEU A O 1
ATOM 2456 N N . GLU A 1 328 ? 10.302 1.873 -13.175 1.00 92.88 328 GLU A N 1
ATOM 2457 C CA . GLU A 1 328 ? 10.931 2.285 -14.430 1.00 92.88 328 GLU A CA 1
ATOM 2458 C C . GLU A 1 328 ? 10.914 3.812 -14.490 1.00 92.88 328 GLU A C 1
ATOM 2460 O O . GLU A 1 328 ? 9.851 4.437 -14.430 1.00 92.88 328 GLU A O 1
ATOM 2465 N N . GLY A 1 329 ? 12.087 4.423 -14.601 1.00 92.44 329 GLY A N 1
ATOM 2466 C CA . GLY A 1 329 ? 12.219 5.868 -14.704 1.00 92.44 329 GLY A CA 1
ATOM 2467 C C . GLY A 1 329 ? 13.651 6.288 -14.981 1.00 92.44 329 GLY A C 1
ATOM 2468 O O . GLY A 1 329 ? 14.576 5.483 -14.924 1.00 92.44 329 GLY A O 1
ATOM 2469 N N . GLY A 1 330 ? 13.853 7.559 -15.281 1.00 93.38 330 GLY A N 1
ATOM 2470 C CA . GLY A 1 330 ? 15.151 8.034 -15.721 1.00 93.38 330 GLY A CA 1
ATOM 2471 C C . GLY A 1 330 ? 15.235 9.538 -15.839 1.00 93.38 330 GLY A C 1
ATOM 2472 O O . GLY A 1 330 ? 14.294 10.260 -15.525 1.00 93.38 330 GLY A O 1
ATOM 2473 N N . VAL A 1 331 ? 16.382 10.017 -16.297 1.00 93.25 331 VAL A N 1
ATOM 2474 C CA . VAL A 1 331 ? 16.594 11.423 -16.628 1.00 93.25 331 VAL A CA 1
ATOM 2475 C C . VAL A 1 331 ? 16.880 11.515 -18.114 1.00 93.25 331 VAL A C 1
ATOM 2477 O O . VAL A 1 331 ? 17.770 10.832 -18.613 1.00 93.25 331 VAL A O 1
ATOM 2480 N N . ALA A 1 332 ? 16.136 12.369 -18.804 1.00 90.94 332 ALA A N 1
ATOM 2481 C CA . ALA A 1 332 ? 16.417 12.766 -20.172 1.00 90.94 332 ALA A CA 1
ATOM 2482 C C . ALA A 1 332 ? 16.911 14.214 -20.185 1.00 90.94 332 ALA A C 1
ATOM 2484 O O . ALA A 1 332 ? 16.406 15.045 -19.428 1.00 90.94 332 ALA A O 1
ATOM 2485 N N . TRP A 1 333 ? 17.893 14.529 -21.018 1.00 91.88 333 TRP A N 1
ATOM 2486 C CA . TRP A 1 333 ? 18.378 15.893 -21.187 1.00 91.88 333 TRP A CA 1
ATOM 2487 C C . TRP A 1 333 ? 18.776 16.157 -22.628 1.00 91.88 333 TRP A C 1
ATOM 2489 O O . TRP A 1 333 ? 19.234 15.263 -23.334 1.00 91.88 333 TRP A O 1
ATOM 2499 N N . SER A 1 334 ? 18.603 17.403 -23.045 1.00 82.75 334 SER A N 1
ATOM 2500 C CA . SER A 1 334 ? 19.034 17.871 -24.356 1.00 82.75 334 SER A CA 1
ATOM 2501 C C . SER A 1 334 ? 20.252 18.763 -24.187 1.00 82.75 334 SER A C 1
ATOM 2503 O O . SER A 1 334 ? 20.246 19.664 -23.344 1.00 82.75 334 SER A O 1
ATOM 2505 N N . ASP A 1 335 ? 21.283 18.536 -24.996 1.00 73.31 335 ASP A N 1
ATOM 2506 C CA . ASP A 1 335 ? 22.445 19.433 -25.045 1.00 73.31 335 ASP A CA 1
ATOM 2507 C C . ASP A 1 335 ? 22.234 20.597 -26.038 1.00 73.31 335 ASP A C 1
ATOM 2509 O O . ASP A 1 335 ? 23.115 21.413 -26.281 1.00 73.31 335 ASP A O 1
ATOM 2513 N N . GLY A 1 336 ? 21.043 20.702 -26.646 1.00 64.50 336 GLY A N 1
ATOM 2514 C CA . GLY A 1 336 ? 20.659 21.789 -27.558 1.00 64.50 336 GLY A CA 1
ATOM 2515 C C . GLY A 1 336 ? 21.362 21.780 -28.924 1.00 64.50 336 GLY A C 1
ATOM 2516 O O . GLY A 1 336 ? 20.789 22.277 -29.895 1.00 64.50 336 GLY A O 1
ATOM 2517 N N . THR A 1 337 ? 22.558 21.199 -29.021 1.00 62.06 337 THR A N 1
ATOM 2518 C CA . THR A 1 337 ? 23.299 20.968 -30.269 1.00 62.06 337 THR A CA 1
ATOM 2519 C C . THR A 1 337 ? 23.487 19.486 -30.557 1.00 62.06 337 THR A C 1
ATOM 2521 O O . THR A 1 337 ? 23.224 19.088 -31.683 1.00 62.06 337 THR A O 1
ATOM 2524 N N . ASP A 1 338 ? 23.807 18.684 -29.536 1.00 62.69 338 ASP A N 1
ATOM 2525 C CA . ASP A 1 338 ? 24.365 17.332 -29.713 1.00 62.69 338 ASP A CA 1
ATOM 2526 C C . ASP A 1 338 ? 23.314 16.201 -29.633 1.00 62.69 338 ASP A C 1
ATOM 2528 O O . ASP A 1 338 ? 23.651 15.027 -29.485 1.00 62.69 338 ASP A O 1
ATOM 2532 N N . GLY A 1 339 ? 22.021 16.534 -29.693 1.00 72.75 339 GLY A N 1
ATOM 2533 C CA . GLY A 1 339 ? 20.913 15.583 -29.550 1.00 72.75 339 GLY A CA 1
ATOM 2534 C C . GLY A 1 339 ? 20.453 15.345 -28.109 1.00 72.75 339 GLY A C 1
ATOM 2535 O O . GLY A 1 339 ? 20.840 16.053 -27.174 1.00 72.75 339 GLY A O 1
ATOM 2536 N N . ASP A 1 340 ? 19.578 14.350 -27.951 1.00 82.56 340 ASP A N 1
ATOM 2537 C CA . ASP A 1 340 ? 18.923 14.045 -26.680 1.00 82.56 340 ASP A CA 1
ATOM 2538 C C . ASP A 1 340 ? 19.556 12.810 -26.036 1.00 82.56 340 ASP A C 1
ATOM 2540 O O . ASP A 1 340 ? 19.720 11.761 -26.663 1.00 82.56 340 ASP A O 1
ATOM 2544 N N . PHE A 1 341 ? 19.898 12.927 -24.760 1.00 88.19 341 PHE A N 1
ATOM 2545 C CA . PHE A 1 341 ? 20.453 11.855 -23.949 1.00 88.19 341 PHE A CA 1
ATOM 2546 C C . PHE A 1 341 ? 19.432 11.365 -22.935 1.00 88.19 341 PHE A C 1
ATOM 2548 O O . PHE A 1 341 ? 18.615 12.131 -22.426 1.00 88.19 341 PHE A O 1
ATOM 2555 N N . GLU A 1 342 ? 19.521 10.084 -22.598 1.00 91.62 342 GLU A N 1
ATOM 2556 C CA . GLU A 1 342 ? 18.629 9.444 -21.643 1.00 91.62 342 GLU A CA 1
ATOM 2557 C C . GLU A 1 342 ? 19.394 8.438 -20.783 1.00 91.62 342 GLU A C 1
ATOM 2559 O O . GLU A 1 342 ? 20.131 7.595 -21.295 1.00 91.62 342 GLU A O 1
ATOM 2564 N N . LEU A 1 343 ? 19.198 8.512 -19.468 1.00 93.31 343 LEU A N 1
ATOM 2565 C CA . LEU A 1 343 ? 19.644 7.518 -18.500 1.00 93.31 343 LEU A CA 1
ATOM 2566 C C . LEU A 1 343 ? 18.414 6.942 -17.792 1.00 93.31 343 LEU A C 1
ATOM 2568 O O . LEU A 1 343 ? 17.782 7.648 -17.011 1.00 93.31 343 LEU A O 1
ATOM 2572 N N . GLU A 1 344 ? 18.101 5.671 -18.025 1.00 94.12 344 GLU A N 1
ATOM 2573 C CA . GLU A 1 344 ? 16.975 4.953 -17.407 1.00 94.12 344 GLU A CA 1
ATOM 2574 C C . GLU A 1 344 ? 17.487 3.925 -16.391 1.00 94.12 344 GLU A C 1
ATOM 2576 O O . GLU A 1 344 ? 18.476 3.230 -16.623 1.00 94.12 344 GLU A O 1
ATOM 2581 N N . LEU A 1 345 ? 16.778 3.810 -15.271 1.00 94.56 345 LEU A N 1
ATOM 2582 C CA . LEU A 1 345 ? 16.871 2.734 -14.298 1.00 94.56 345 LEU A CA 1
ATOM 2583 C C . LEU A 1 345 ? 15.511 2.032 -14.226 1.00 94.56 345 LEU A C 1
ATOM 2585 O O . LEU A 1 345 ? 14.474 2.678 -14.063 1.00 94.56 345 LEU A O 1
ATOM 2589 N N . GLY A 1 346 ? 15.507 0.704 -14.267 1.00 93.50 346 GLY A N 1
ATOM 2590 C CA . GLY A 1 346 ? 14.273 -0.051 -14.094 1.00 93.50 346 GLY A CA 1
ATOM 2591 C C . GLY A 1 346 ? 14.475 -1.444 -13.526 1.00 93.50 346 GLY A C 1
ATOM 2592 O O . GLY A 1 346 ? 15.550 -2.026 -13.646 1.00 93.50 346 GLY A O 1
ATOM 2593 N N . LEU A 1 347 ? 13.424 -1.976 -12.908 1.00 92.12 347 LEU A N 1
ATOM 2594 C CA . LEU A 1 347 ? 13.287 -3.384 -12.568 1.00 92.12 347 LEU A CA 1
ATOM 2595 C C . LEU A 1 347 ? 12.397 -4.041 -13.630 1.00 92.12 347 LEU A C 1
ATOM 2597 O O . LEU A 1 347 ? 11.181 -3.862 -13.635 1.00 92.12 347 LEU A O 1
ATOM 2601 N N . ILE A 1 348 ? 13.027 -4.770 -14.545 1.00 86.50 348 ILE A N 1
ATOM 2602 C CA . ILE A 1 348 ? 12.402 -5.359 -15.733 1.00 86.50 348 ILE A CA 1
ATOM 2603 C C . ILE A 1 348 ? 12.210 -6.860 -15.513 1.00 86.50 348 ILE A C 1
ATOM 2605 O O . ILE A 1 348 ? 12.973 -7.489 -14.777 1.00 86.50 348 ILE A O 1
ATOM 2609 N N . ASP A 1 349 ? 11.179 -7.437 -16.131 1.00 83.31 349 ASP A N 1
ATOM 2610 C CA . ASP A 1 349 ? 10.828 -8.863 -16.030 1.00 83.31 349 ASP A CA 1
ATOM 2611 C C . ASP A 1 349 ? 10.646 -9.377 -14.585 1.00 83.31 349 ASP A C 1
ATOM 2613 O O . ASP A 1 349 ? 10.694 -10.578 -14.327 1.00 83.31 349 ASP A O 1
ATOM 2617 N N . GLY A 1 350 ? 10.415 -8.466 -13.632 1.00 82.31 350 GLY A N 1
ATOM 2618 C CA . GLY A 1 350 ? 10.195 -8.762 -12.215 1.00 82.31 350 GLY A CA 1
ATOM 2619 C C . GLY A 1 350 ? 11.458 -9.045 -11.393 1.00 82.31 350 GLY A C 1
ATOM 2620 O O . GLY A 1 350 ? 11.358 -9.173 -10.173 1.00 82.31 350 GLY A O 1
ATOM 2621 N N . ASP A 1 351 ? 12.639 -9.140 -12.010 1.00 89.19 351 ASP A N 1
ATOM 2622 C CA . ASP A 1 351 ? 13.873 -9.484 -11.292 1.00 89.19 351 ASP A CA 1
ATOM 2623 C C . ASP A 1 351 ? 15.168 -8.867 -11.842 1.00 89.19 351 ASP A C 1
ATOM 2625 O O . ASP A 1 351 ? 16.209 -9.012 -11.200 1.00 89.19 351 ASP A O 1
ATOM 2629 N N . VAL A 1 352 ? 15.147 -8.183 -12.990 1.00 92.31 352 VAL A N 1
ATOM 2630 C CA . VAL A 1 352 ? 16.354 -7.608 -13.605 1.00 92.31 352 VAL A CA 1
ATOM 2631 C C . VAL A 1 352 ? 16.454 -6.123 -13.299 1.00 92.31 352 VAL A C 1
ATOM 2633 O O . VAL A 1 352 ? 15.729 -5.316 -13.877 1.00 92.31 352 VAL A O 1
ATOM 2636 N N . LEU A 1 353 ? 17.391 -5.741 -12.431 1.00 93.88 353 LEU A N 1
ATOM 2637 C CA . LEU A 1 353 ? 17.739 -4.335 -12.246 1.00 93.88 353 LEU A CA 1
ATOM 2638 C C . LEU A 1 353 ? 18.608 -3.893 -13.425 1.00 93.88 353 LEU A C 1
ATOM 2640 O O . LEU A 1 353 ? 19.737 -4.364 -13.570 1.00 93.88 353 LEU A O 1
ATOM 2644 N N . ARG A 1 354 ? 18.080 -3.010 -14.271 1.00 95.44 354 ARG A N 1
ATOM 2645 C CA . ARG A 1 354 ? 18.689 -2.567 -15.526 1.00 95.44 354 ARG A CA 1
ATOM 2646 C C . ARG A 1 354 ? 18.969 -1.072 -15.500 1.00 95.44 354 ARG A C 1
ATOM 2648 O O . ARG A 1 354 ? 18.108 -0.284 -15.124 1.00 95.44 354 ARG A O 1
ATOM 2655 N N . VAL A 1 355 ? 20.152 -0.701 -15.975 1.00 95.88 355 VAL A N 1
ATOM 2656 C CA . VAL A 1 355 ? 20.521 0.666 -16.340 1.00 95.88 355 VAL A CA 1
ATOM 2657 C C . VAL A 1 355 ? 20.629 0.740 -17.860 1.00 95.88 355 VAL A C 1
ATOM 2659 O O . VAL A 1 355 ? 21.269 -0.108 -18.486 1.00 95.88 355 VAL A O 1
ATOM 2662 N N . SER A 1 356 ? 20.004 1.744 -18.458 1.00 94.38 356 SER A N 1
ATOM 2663 C CA . SER A 1 356 ? 20.052 2.029 -19.890 1.00 94.38 356 SER A CA 1
ATOM 2664 C C . SER A 1 356 ? 20.632 3.415 -20.105 1.00 94.38 356 SER A C 1
ATOM 2666 O O . SER A 1 356 ? 20.230 4.355 -19.428 1.00 94.38 356 SER A O 1
ATOM 2668 N N . PHE A 1 357 ? 21.541 3.547 -21.062 1.00 93.38 357 PHE A N 1
ATOM 2669 C CA . PHE A 1 357 ? 22.002 4.836 -21.554 1.00 93.38 357 PHE A CA 1
ATOM 2670 C C . PHE A 1 357 ? 21.706 4.923 -23.044 1.00 93.38 357 PHE A C 1
ATOM 2672 O O . PHE A 1 357 ? 22.092 4.032 -23.806 1.00 93.38 357 PHE A O 1
ATOM 2679 N N . ALA A 1 358 ? 21.005 5.972 -23.453 1.00 88.69 358 ALA A N 1
ATOM 2680 C CA . ALA A 1 358 ? 20.618 6.201 -24.832 1.00 88.69 358 ALA A CA 1
ATOM 2681 C C . ALA A 1 358 ? 21.029 7.598 -25.289 1.00 88.69 358 ALA A C 1
ATOM 2683 O O . ALA A 1 358 ? 21.051 8.549 -24.510 1.00 88.69 358 ALA A O 1
ATOM 2684 N N . HIS A 1 359 ? 21.322 7.698 -26.577 1.00 86.25 359 HIS A N 1
ATOM 2685 C CA . HIS A 1 359 ? 21.573 8.946 -27.273 1.00 86.25 359 HIS A CA 1
ATOM 2686 C C . HIS A 1 359 ? 20.781 8.929 -28.573 1.00 86.25 359 HIS A C 1
ATOM 2688 O O . HIS A 1 359 ? 21.017 8.090 -29.443 1.00 86.25 359 HIS A O 1
ATOM 2694 N N . THR A 1 360 ? 19.807 9.825 -28.677 1.00 75.50 360 THR A N 1
ATOM 2695 C CA . THR A 1 360 ? 18.993 9.994 -29.876 1.00 75.50 360 THR A CA 1
ATOM 2696 C C . THR A 1 360 ? 19.544 11.187 -30.653 1.00 75.50 360 THR A C 1
ATOM 2698 O O . THR A 1 360 ? 19.376 12.329 -30.213 1.00 75.50 360 THR A O 1
ATOM 2701 N N . PRO A 1 361 ? 20.218 10.957 -31.794 1.00 64.12 361 PRO A N 1
ATOM 2702 C CA . PRO A 1 361 ? 20.765 12.046 -32.587 1.00 64.12 361 PRO A CA 1
ATOM 2703 C C . PRO A 1 361 ? 19.640 12.879 -33.226 1.00 64.12 361 PRO A C 1
ATOM 2705 O O . PRO A 1 361 ? 18.555 12.355 -33.507 1.00 64.12 361 PRO A O 1
ATOM 2708 N N . PRO A 1 362 ? 19.881 14.170 -33.508 1.00 62.34 362 PRO A N 1
ATOM 2709 C CA . PRO A 1 362 ? 18.894 15.026 -34.148 1.00 62.34 362 PRO A CA 1
ATOM 2710 C C . PRO A 1 362 ? 18.562 14.533 -35.573 1.00 62.34 362 PRO A C 1
ATOM 2712 O O . PRO A 1 362 ? 19.447 14.071 -36.296 1.00 62.34 362 PRO A O 1
ATOM 2715 N N . PRO A 1 363 ? 17.308 14.688 -36.044 1.00 53.44 363 PRO A N 1
ATOM 2716 C CA . PRO A 1 363 ? 16.831 14.107 -37.308 1.00 53.44 363 PRO A CA 1
ATOM 2717 C C . PRO A 1 363 ? 17.507 14.648 -38.584 1.00 53.44 363 PRO A C 1
ATOM 2719 O O . PRO A 1 363 ? 17.244 14.141 -39.673 1.00 53.44 363 PRO A O 1
ATOM 2722 N N . LEU A 1 364 ? 18.346 15.684 -38.477 1.00 53.53 364 LEU A N 1
ATOM 2723 C CA . LEU A 1 364 ? 19.000 16.367 -39.602 1.00 53.53 364 LEU A CA 1
ATOM 2724 C C . LEU A 1 364 ? 20.519 16.573 -39.405 1.00 53.53 364 LEU A C 1
ATOM 2726 O O . LEU A 1 364 ? 21.124 17.293 -40.197 1.00 53.53 364 LEU A O 1
ATOM 2730 N N . GLY A 1 365 ? 21.132 15.991 -38.366 1.00 53.03 365 GLY A N 1
ATOM 2731 C CA . GLY A 1 365 ? 22.551 16.197 -38.041 1.00 53.03 365 GLY A CA 1
ATOM 2732 C C . GLY A 1 365 ? 23.477 15.063 -38.500 1.00 53.03 365 GLY A C 1
ATOM 2733 O O . GLY A 1 365 ? 23.080 13.901 -38.529 1.00 53.03 365 GLY A O 1
ATOM 2734 N N . ASP A 1 366 ? 24.741 15.394 -38.792 1.00 54.28 366 ASP A N 1
ATOM 2735 C CA . ASP A 1 366 ? 25.839 14.444 -39.088 1.00 54.28 366 ASP A CA 1
ATOM 2736 C C . ASP A 1 366 ? 26.391 13.733 -37.826 1.00 54.28 366 ASP A C 1
ATOM 2738 O O . ASP A 1 366 ? 27.428 13.057 -37.853 1.00 54.28 366 ASP A O 1
ATOM 2742 N N . GLU A 1 367 ? 25.713 13.895 -36.692 1.00 58.28 367 GLU A N 1
ATOM 2743 C CA . GLU A 1 367 ? 26.265 13.629 -35.370 1.00 58.28 367 GLU A CA 1
ATOM 2744 C C . GLU A 1 367 ? 26.366 12.149 -34.998 1.00 58.28 367 GLU A C 1
ATOM 2746 O O . GLU A 1 367 ? 25.812 11.241 -35.635 1.00 58.28 367 GLU A O 1
ATOM 2751 N N . ILE A 1 368 ? 27.227 11.922 -34.007 1.00 59.16 368 ILE A N 1
ATOM 2752 C CA . ILE A 1 368 ? 27.866 10.648 -33.708 1.00 59.16 368 ILE A CA 1
ATOM 2753 C C . ILE A 1 368 ? 27.004 9.908 -32.672 1.00 59.16 368 ILE A C 1
ATOM 2755 O O . ILE A 1 368 ? 26.722 10.486 -31.630 1.00 59.16 368 ILE A O 1
ATOM 2759 N N . PRO A 1 369 ? 26.597 8.653 -32.922 1.00 67.81 369 PRO A N 1
ATOM 2760 C CA . PRO A 1 369 ? 25.962 7.797 -31.910 1.00 67.81 369 PRO A CA 1
ATOM 2761 C C . PRO A 1 369 ? 26.893 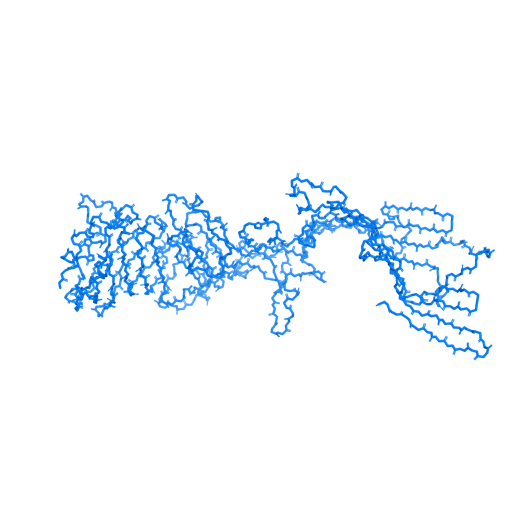7.566 -30.703 1.00 67.81 369 PRO A C 1
ATOM 2763 O O . PRO A 1 369 ? 28.073 7.912 -30.759 1.00 67.81 369 PRO A O 1
ATOM 2766 N N . LEU A 1 370 ? 26.434 6.855 -29.664 1.00 73.19 370 LEU A N 1
ATOM 2767 C CA . LEU A 1 370 ? 27.299 6.454 -28.537 1.00 73.19 370 LEU A CA 1
ATOM 2768 C C . LEU A 1 370 ? 28.611 5.816 -29.013 1.00 73.19 370 LEU A C 1
ATOM 2770 O O . LEU A 1 370 ? 29.681 6.096 -28.477 1.00 73.19 370 LEU A O 1
ATOM 2774 N N . ILE A 1 371 ? 28.520 4.950 -30.028 1.00 77.56 371 ILE A N 1
ATOM 2775 C CA . ILE A 1 371 ? 29.669 4.353 -30.711 1.00 77.56 371 ILE A CA 1
ATOM 2776 C C . ILE A 1 371 ? 29.357 4.266 -32.207 1.00 77.56 371 ILE A C 1
ATOM 2778 O O . ILE A 1 371 ? 28.386 3.615 -32.593 1.00 77.56 371 ILE A O 1
ATOM 2782 N N . ARG A 1 372 ? 30.196 4.873 -33.057 1.00 79.62 372 ARG A N 1
ATOM 2783 C CA . ARG A 1 372 ? 30.169 4.680 -34.517 1.00 79.62 372 ARG A CA 1
ATOM 2784 C C . ARG A 1 372 ? 31.311 3.768 -34.937 1.00 79.62 372 ARG A C 1
ATOM 2786 O O . ARG A 1 372 ? 32.470 4.036 -34.628 1.00 79.62 372 ARG A O 1
ATOM 2793 N N . LEU A 1 373 ? 30.986 2.714 -35.674 1.00 76.25 373 LEU A N 1
ATOM 2794 C CA . LEU A 1 373 ? 31.958 1.827 -36.301 1.00 76.25 373 LEU A CA 1
ATOM 2795 C C . LEU A 1 373 ? 31.840 1.943 -37.820 1.00 76.25 373 LEU A C 1
ATOM 2797 O O . LEU A 1 373 ? 30.840 1.548 -38.420 1.00 76.25 373 LEU A O 1
ATOM 2801 N N . ASP A 1 374 ? 32.894 2.462 -38.440 1.00 75.00 374 ASP A N 1
ATOM 2802 C CA . ASP A 1 374 ? 33.005 2.580 -39.889 1.00 75.00 374 ASP A CA 1
ATOM 2803 C C . ASP A 1 374 ? 33.606 1.308 -40.494 1.00 75.00 374 ASP A C 1
ATOM 2805 O O . ASP A 1 374 ? 34.821 1.102 -40.487 1.00 75.00 374 ASP A O 1
ATOM 2809 N N . LEU A 1 375 ? 32.758 0.459 -41.074 1.00 67.56 375 LEU A N 1
ATOM 2810 C CA . LEU A 1 375 ? 33.149 -0.834 -41.635 1.00 67.56 375 LEU A CA 1
ATOM 2811 C C . LEU A 1 375 ? 33.013 -0.833 -43.156 1.00 67.56 375 LEU A C 1
ATOM 2813 O O . LEU A 1 375 ? 31.924 -1.005 -43.686 1.00 67.56 375 LEU A O 1
ATOM 2817 N N . TRP A 1 376 ? 34.127 -0.682 -43.873 1.00 71.44 376 TRP A N 1
ATOM 2818 C CA . TRP A 1 376 ? 34.179 -0.605 -45.342 1.00 71.44 376 TRP A CA 1
ATOM 2819 C C . TRP A 1 376 ? 33.061 0.274 -45.936 1.00 71.44 376 TRP A C 1
ATOM 2821 O O . TRP A 1 376 ? 33.226 1.488 -45.885 1.00 71.44 376 TRP A O 1
ATOM 2831 N N . LYS A 1 377 ? 31.944 -0.311 -46.405 1.00 69.81 377 LYS A N 1
ATOM 2832 C CA . LYS A 1 377 ? 30.782 0.369 -47.018 1.00 69.81 377 LYS A CA 1
ATOM 2833 C C . LYS A 1 377 ? 29.581 0.610 -46.084 1.00 69.81 377 LYS A C 1
ATOM 2835 O O . LYS A 1 377 ? 28.566 1.154 -46.513 1.00 69.81 377 LYS A O 1
ATOM 2840 N N . ILE A 1 378 ? 29.665 0.165 -44.834 1.00 69.38 378 ILE A N 1
ATOM 2841 C CA . ILE A 1 378 ? 28.585 0.169 -43.843 1.00 69.38 378 ILE A CA 1
ATOM 2842 C C . ILE A 1 378 ? 29.019 0.999 -42.629 1.00 69.38 378 ILE A C 1
ATOM 2844 O O . ILE A 1 378 ? 30.177 0.956 -42.213 1.00 69.38 378 ILE A O 1
ATOM 2848 N N . MET A 1 379 ? 28.081 1.745 -42.061 1.00 69.69 379 MET A N 1
ATOM 2849 C CA . MET A 1 379 ? 28.186 2.399 -40.760 1.00 69.69 379 MET A CA 1
ATOM 2850 C C . MET A 1 379 ? 27.327 1.628 -39.765 1.00 69.69 379 MET A C 1
ATOM 2852 O O . MET A 1 379 ? 26.181 1.287 -40.063 1.00 69.69 379 MET A O 1
ATOM 2856 N N . VAL A 1 380 ? 27.895 1.333 -38.601 1.00 77.00 380 VAL A N 1
ATOM 2857 C CA . VAL A 1 380 ? 27.192 0.699 -37.487 1.00 77.00 380 VAL A CA 1
ATOM 2858 C C . VAL A 1 380 ? 27.179 1.687 -36.332 1.00 77.00 380 VAL A C 1
ATOM 2860 O O . VAL A 1 380 ? 28.233 2.058 -35.819 1.00 77.00 380 VAL A O 1
ATOM 2863 N N . ASP A 1 381 ? 25.990 2.120 -35.946 1.00 79.75 381 ASP A N 1
ATOM 2864 C CA . ASP A 1 381 ? 25.764 3.161 -34.957 1.00 79.75 381 ASP A CA 1
ATOM 2865 C C . ASP A 1 381 ? 25.068 2.567 -33.733 1.00 79.75 381 ASP A C 1
ATOM 2867 O O . ASP A 1 381 ? 23.900 2.194 -33.797 1.00 79.75 381 ASP A O 1
ATOM 2871 N N . VAL A 1 382 ? 25.772 2.472 -32.609 1.00 84.38 382 VAL A N 1
ATOM 2872 C CA . VAL A 1 382 ? 25.184 2.047 -31.333 1.00 84.38 382 VAL A CA 1
ATOM 2873 C C . VAL A 1 382 ? 24.577 3.265 -30.656 1.00 84.38 382 VAL A C 1
ATOM 2875 O O . VAL A 1 382 ? 25.315 4.153 -30.245 1.00 84.38 382 VAL A O 1
ATOM 2878 N N . PHE A 1 383 ? 23.257 3.321 -30.521 1.00 85.94 383 PHE A N 1
ATOM 2879 C CA . PHE A 1 383 ? 22.561 4.493 -29.969 1.00 85.94 383 PHE A CA 1
ATOM 2880 C C . PHE A 1 383 ? 21.952 4.237 -28.586 1.00 85.94 383 PHE A C 1
ATOM 2882 O O . PHE A 1 383 ? 21.584 5.179 -27.889 1.00 85.94 383 PHE A O 1
ATOM 2889 N N . ARG A 1 384 ? 21.892 2.976 -28.145 1.00 90.25 384 ARG A N 1
ATOM 2890 C CA . ARG A 1 384 ? 21.516 2.620 -26.774 1.00 90.25 384 ARG A CA 1
ATOM 2891 C C . ARG A 1 384 ? 22.352 1.455 -26.277 1.00 90.25 384 ARG A C 1
ATOM 2893 O O . ARG A 1 384 ? 22.578 0.496 -27.008 1.00 90.25 384 ARG A O 1
ATOM 2900 N N . VAL A 1 385 ? 22.769 1.521 -25.020 1.00 93.38 385 VAL A N 1
ATOM 2901 C CA . VAL A 1 385 ? 23.421 0.424 -24.298 1.00 93.38 385 VAL A CA 1
ATOM 2902 C C . VAL A 1 385 ? 22.677 0.158 -23.000 1.00 93.38 385 VAL A C 1
ATOM 2904 O O . VAL A 1 385 ? 22.225 1.081 -22.327 1.00 93.38 385 VAL A O 1
ATOM 2907 N N . ARG A 1 386 ? 22.533 -1.115 -22.650 1.00 95.19 386 ARG A N 1
ATOM 2908 C CA . ARG A 1 386 ? 21.784 -1.581 -21.487 1.00 95.19 386 ARG A CA 1
ATOM 2909 C C . ARG A 1 386 ? 22.597 -2.615 -20.740 1.00 95.19 386 ARG A C 1
ATOM 2911 O O . ARG A 1 386 ? 23.063 -3.586 -21.327 1.00 95.19 386 ARG A O 1
ATOM 2918 N N . ALA A 1 387 ? 22.750 -2.404 -19.444 1.00 96.25 387 ALA A N 1
ATOM 2919 C CA . ALA A 1 387 ? 23.407 -3.335 -18.547 1.00 96.25 387 ALA A CA 1
ATOM 2920 C C . ALA A 1 387 ? 22.456 -3.667 -17.403 1.00 96.25 387 ALA A C 1
ATOM 2922 O O . ALA A 1 387 ? 21.848 -2.770 -16.823 1.00 96.25 387 ALA A O 1
ATOM 2923 N N . GLY A 1 388 ? 22.320 -4.946 -17.077 1.00 95.38 388 GLY A N 1
ATOM 2924 C CA . GLY A 1 388 ? 21.415 -5.391 -16.032 1.00 95.38 388 GLY A CA 1
ATOM 2925 C C . GLY A 1 388 ? 21.942 -6.580 -15.252 1.00 95.38 388 GLY A C 1
ATOM 2926 O O . GLY A 1 388 ? 22.820 -7.314 -15.711 1.00 95.38 388 GLY A O 1
ATOM 2927 N N . VAL A 1 389 ? 21.387 -6.750 -14.057 1.00 95.12 389 VAL A N 1
ATOM 2928 C CA . VAL A 1 389 ? 21.673 -7.876 -13.170 1.00 95.12 389 VAL A CA 1
ATOM 2929 C C . VAL A 1 389 ? 20.373 -8.513 -12.685 1.00 95.12 389 VAL A C 1
ATOM 2931 O O . VAL A 1 389 ? 19.475 -7.813 -12.221 1.00 95.12 389 VAL A O 1
ATOM 2934 N N . SER A 1 390 ? 20.263 -9.839 -12.791 1.00 94.38 390 SER A N 1
ATOM 2935 C CA . SER A 1 390 ? 19.155 -10.603 -12.206 1.00 94.38 390 SER A CA 1
ATOM 2936 C C . SER A 1 390 ? 19.369 -10.725 -10.701 1.00 94.38 390 SER A C 1
ATOM 2938 O O . SER A 1 390 ? 20.285 -11.405 -10.232 1.00 94.38 390 SER A O 1
ATOM 2940 N N . LEU A 1 391 ? 18.492 -10.080 -9.937 1.00 92.69 391 LEU A N 1
ATOM 2941 C CA . LEU A 1 391 ? 18.468 -10.158 -8.479 1.00 92.69 391 LEU A CA 1
ATOM 2942 C C . LEU A 1 391 ? 18.152 -11.585 -8.013 1.00 92.69 391 LEU A C 1
ATOM 2944 O O . LEU A 1 391 ? 18.721 -12.059 -7.032 1.00 92.69 391 LEU A O 1
ATOM 2948 N N . ARG A 1 392 ? 17.308 -12.302 -8.767 1.00 91.06 392 ARG A N 1
ATOM 2949 C CA . ARG A 1 392 ? 16.962 -13.699 -8.492 1.00 91.06 392 ARG A CA 1
ATOM 2950 C C . ARG A 1 392 ? 18.158 -14.635 -8.637 1.00 91.06 392 ARG A C 1
ATOM 2952 O O . ARG A 1 392 ? 18.321 -15.534 -7.818 1.00 91.06 392 ARG A O 1
ATOM 2959 N N . GLU A 1 393 ? 18.974 -14.464 -9.677 1.00 91.56 393 GLU A N 1
ATOM 2960 C CA . GLU A 1 393 ? 20.162 -15.300 -9.871 1.00 91.56 393 GLU A CA 1
ATOM 2961 C C . GLU A 1 393 ? 21.221 -15.010 -8.808 1.00 91.56 393 GLU A C 1
ATOM 2963 O O . GLU A 1 393 ? 21.783 -15.942 -8.237 1.00 91.56 393 GLU A O 1
ATOM 2968 N N . LEU A 1 394 ? 21.439 -13.729 -8.492 1.00 89.94 394 LEU A N 1
ATOM 2969 C CA . LEU A 1 394 ? 22.368 -13.299 -7.444 1.00 89.94 394 LEU A CA 1
ATOM 2970 C C . LEU A 1 394 ? 21.965 -13.775 -6.042 1.00 89.94 394 LEU A C 1
ATOM 2972 O O . LEU A 1 394 ? 22.833 -13.922 -5.186 1.00 89.94 394 LEU A O 1
ATOM 2976 N N . GLY A 1 395 ? 20.674 -14.024 -5.809 1.00 86.94 395 GLY A N 1
ATOM 2977 C CA . GLY A 1 395 ? 20.152 -14.544 -4.545 1.00 86.94 395 GLY A CA 1
ATOM 2978 C C . GLY A 1 395 ? 20.378 -16.044 -4.313 1.00 86.94 395 GLY A C 1
ATOM 2979 O O . GLY A 1 395 ? 20.069 -16.534 -3.230 1.00 86.94 395 GLY A O 1
ATOM 2980 N N . LYS A 1 396 ? 20.892 -16.798 -5.294 1.00 89.44 396 LYS A N 1
ATOM 2981 C CA . LYS A 1 396 ? 21.151 -18.238 -5.138 1.00 89.44 396 LYS A CA 1
ATOM 2982 C C . LYS A 1 396 ? 22.456 -18.507 -4.387 1.00 89.44 396 LYS A C 1
ATOM 2984 O O . LYS A 1 396 ? 23.434 -17.787 -4.552 1.00 89.44 396 LYS A O 1
ATOM 2989 N N . ASP A 1 397 ? 22.516 -19.643 -3.690 1.00 89.12 397 ASP A N 1
ATOM 2990 C CA . ASP A 1 397 ? 23.736 -20.120 -3.011 1.00 89.12 397 ASP A CA 1
ATOM 2991 C C . ASP A 1 397 ? 24.927 -20.319 -3.970 1.00 89.12 397 ASP A C 1
ATOM 2993 O O . ASP A 1 397 ? 26.088 -20.192 -3.582 1.00 89.12 397 ASP A O 1
ATOM 2997 N N . SER A 1 398 ? 24.644 -20.642 -5.236 1.00 88.56 398 SER A N 1
ATOM 2998 C CA . SER A 1 398 ? 25.633 -20.757 -6.308 1.00 88.56 398 SER A CA 1
ATOM 2999 C C . SER A 1 398 ? 25.095 -20.050 -7.558 1.00 88.56 398 SER A C 1
ATOM 3001 O O . SER A 1 398 ? 24.393 -20.679 -8.354 1.00 88.56 398 SER A O 1
ATOM 3003 N N . PRO A 1 399 ? 25.356 -18.738 -7.708 1.00 89.25 399 PRO A N 1
ATOM 3004 C CA . PRO A 1 399 ? 24.866 -17.966 -8.843 1.00 89.25 399 PRO A CA 1
ATOM 3005 C C . PRO A 1 399 ? 25.617 -18.363 -10.117 1.00 89.25 399 PRO A C 1
ATOM 3007 O O . PRO A 1 399 ? 26.845 -18.481 -10.100 1.00 89.25 399 PRO A O 1
ATOM 3010 N N . ASP A 1 400 ? 24.901 -18.527 -11.231 1.00 91.00 400 ASP A N 1
ATOM 3011 C CA . ASP A 1 400 ? 25.520 -18.617 -12.556 1.00 91.00 400 ASP A CA 1
ATOM 3012 C C . ASP A 1 400 ? 25.775 -17.196 -13.096 1.00 91.00 400 ASP A C 1
ATOM 3014 O O . ASP A 1 400 ? 24.817 -16.487 -13.421 1.00 91.00 400 ASP A O 1
ATOM 3018 N N . PRO A 1 401 ? 27.041 -16.750 -13.239 1.00 87.19 401 PRO A N 1
ATOM 3019 C CA . PRO A 1 401 ? 27.347 -15.413 -13.744 1.00 87.19 401 PRO A CA 1
ATOM 3020 C C . PRO A 1 401 ? 26.776 -15.154 -15.142 1.00 87.19 401 PRO A C 1
ATOM 3022 O O . PRO A 1 401 ? 26.416 -14.021 -15.459 1.00 87.19 401 PRO A O 1
ATOM 3025 N N . GLY A 1 402 ? 26.677 -16.195 -15.977 1.00 87.81 402 GLY A N 1
ATOM 3026 C CA . GLY A 1 402 ? 26.102 -16.092 -17.312 1.00 87.81 402 GLY A CA 1
ATOM 3027 C C . GLY A 1 402 ? 24.608 -15.790 -17.258 1.00 87.81 402 GLY A C 1
ATOM 3028 O O . GLY A 1 402 ? 24.141 -14.934 -18.007 1.00 87.81 402 GLY A O 1
ATOM 3029 N N . ALA A 1 403 ? 23.879 -16.439 -16.349 1.00 90.38 403 ALA A N 1
ATOM 3030 C CA . ALA A 1 403 ? 22.453 -16.212 -16.122 1.00 90.38 403 ALA A CA 1
ATOM 3031 C C . ALA A 1 403 ? 22.157 -14.923 -15.334 1.00 90.38 403 ALA A C 1
ATOM 3033 O O . ALA A 1 403 ? 21.061 -14.379 -15.442 1.00 90.38 403 ALA A O 1
ATOM 3034 N N . ALA A 1 404 ? 23.129 -14.412 -14.573 1.00 92.31 404 ALA A N 1
ATOM 3035 C CA . ALA A 1 404 ? 22.953 -13.232 -13.734 1.00 92.31 404 ALA A CA 1
ATOM 3036 C C . ALA A 1 404 ? 23.080 -11.907 -14.496 1.00 92.31 404 ALA A C 1
ATOM 3038 O O . ALA A 1 404 ? 22.560 -10.900 -14.029 1.00 92.31 404 ALA A O 1
ATOM 3039 N N . ILE A 1 405 ? 23.780 -11.880 -15.632 1.00 94.44 405 ILE A N 1
ATOM 3040 C CA . ILE A 1 405 ? 24.157 -10.640 -16.323 1.00 94.44 405 ILE A CA 1
ATOM 3041 C C . ILE A 1 405 ? 23.327 -10.444 -17.596 1.00 94.44 405 ILE A C 1
ATOM 3043 O O . ILE A 1 405 ? 23.102 -11.376 -18.370 1.00 94.44 405 ILE A O 1
ATOM 3047 N N . GLN A 1 406 ? 22.933 -9.196 -17.841 1.00 95.12 406 GLN A N 1
ATOM 3048 C CA . GLN A 1 406 ? 22.372 -8.720 -19.099 1.00 95.12 406 GLN A CA 1
ATOM 3049 C C . GLN A 1 406 ? 23.252 -7.592 -19.655 1.00 95.12 406 GLN A C 1
ATOM 3051 O O . GLN A 1 406 ? 23.591 -6.654 -18.938 1.00 95.12 406 GLN A O 1
ATOM 3056 N N . LEU A 1 407 ? 23.620 -7.682 -20.932 1.00 94.88 407 LEU A N 1
ATOM 3057 C CA . LEU A 1 407 ? 24.359 -6.666 -21.683 1.00 94.88 407 LEU A CA 1
ATOM 3058 C C . LEU A 1 407 ? 23.777 -6.592 -23.092 1.00 94.88 407 LEU A C 1
ATOM 3060 O O . LEU A 1 407 ? 23.999 -7.494 -23.899 1.00 94.88 407 LEU A O 1
ATOM 3064 N N . LEU A 1 408 ? 23.035 -5.528 -23.377 1.00 94.06 408 LEU A N 1
ATOM 3065 C CA . LEU A 1 408 ? 22.307 -5.339 -24.628 1.00 94.06 408 LEU A CA 1
ATOM 3066 C C . LEU A 1 408 ? 22.664 -3.999 -25.265 1.00 94.06 408 LEU A C 1
ATOM 3068 O O . LEU A 1 408 ? 23.025 -3.043 -24.579 1.00 94.06 408 LEU A O 1
ATOM 3072 N N . ALA A 1 409 ? 22.524 -3.920 -26.580 1.00 90.00 409 ALA A N 1
ATOM 3073 C CA . ALA A 1 409 ? 22.697 -2.700 -27.343 1.00 90.00 409 ALA A CA 1
ATOM 3074 C C . ALA A 1 409 ? 21.644 -2.594 -28.448 1.00 90.00 409 ALA A C 1
ATOM 3076 O O . ALA A 1 409 ? 21.275 -3.600 -29.058 1.00 90.00 409 ALA A O 1
ATOM 3077 N N . ASP A 1 410 ? 21.220 -1.363 -28.726 1.00 87.69 410 ASP A N 1
ATOM 3078 C CA . ASP A 1 410 ? 20.442 -1.046 -29.919 1.00 87.69 410 ASP A CA 1
ATOM 3079 C C . ASP A 1 410 ? 21.352 -0.362 -30.930 1.00 87.69 410 ASP A C 1
ATOM 3081 O O . ASP A 1 410 ? 22.126 0.547 -30.605 1.00 87.69 410 ASP A O 1
ATOM 3085 N N . ILE A 1 411 ? 21.289 -0.857 -32.158 1.00 85.12 411 ILE A N 1
ATOM 3086 C CA . ILE A 1 411 ? 22.268 -0.600 -33.199 1.00 85.12 411 ILE A CA 1
ATOM 3087 C C . ILE A 1 411 ? 21.536 -0.269 -34.491 1.00 85.12 411 ILE A C 1
ATOM 3089 O O . ILE A 1 411 ? 20.665 -1.017 -34.915 1.00 85.12 411 ILE A O 1
ATOM 3093 N N . ILE A 1 412 ? 21.914 0.806 -35.168 1.00 80.12 412 ILE A N 1
ATOM 3094 C CA . ILE A 1 412 ? 21.464 1.097 -36.530 1.00 80.12 412 ILE A CA 1
ATOM 3095 C C . ILE A 1 412 ? 22.597 0.746 -37.490 1.00 80.12 412 ILE A C 1
ATOM 3097 O O . ILE A 1 412 ? 23.755 1.088 -37.268 1.00 80.12 412 ILE A O 1
ATOM 3101 N N . ILE A 1 413 ? 22.267 0.049 -38.569 1.00 76.62 413 ILE A N 1
ATOM 3102 C CA . ILE A 1 413 ? 23.180 -0.308 -39.650 1.00 76.62 413 ILE A CA 1
ATOM 3103 C C . ILE A 1 413 ? 22.767 0.482 -40.887 1.00 76.62 413 ILE A C 1
ATOM 3105 O O . ILE A 1 413 ? 21.634 0.345 -41.346 1.00 76.62 413 ILE A O 1
ATOM 3109 N N . ARG A 1 414 ? 23.679 1.292 -41.433 1.00 74.25 414 ARG A N 1
ATOM 3110 C CA . ARG A 1 414 ? 23.433 2.193 -42.573 1.00 74.25 414 ARG A CA 1
ATOM 3111 C C . ARG A 1 414 ? 24.495 2.037 -43.652 1.00 74.25 414 ARG A C 1
ATOM 3113 O O . ARG A 1 414 ? 25.643 1.720 -43.356 1.00 74.25 414 ARG A O 1
ATOM 3120 N N . GLU A 1 415 ? 24.147 2.289 -44.907 1.00 70.06 415 GLU A N 1
ATOM 3121 C CA . GLU A 1 415 ? 25.146 2.434 -45.977 1.00 70.06 415 GLU A CA 1
ATOM 3122 C C . GLU A 1 415 ? 25.877 3.780 -45.881 1.00 70.06 415 GLU A C 1
ATOM 3124 O O . GLU A 1 415 ? 25.279 4.802 -45.537 1.00 70.06 415 GLU A O 1
ATOM 3129 N N . LYS A 1 416 ? 27.175 3.799 -46.212 1.00 68.56 416 LYS A N 1
ATOM 3130 C CA . LYS A 1 416 ? 27.952 5.044 -46.242 1.00 68.56 416 LYS A CA 1
ATOM 3131 C C . LYS A 1 416 ? 27.474 5.977 -47.366 1.00 68.56 416 LYS A C 1
ATOM 3133 O O . LYS A 1 416 ? 27.383 5.540 -48.518 1.00 68.56 416 LYS A O 1
ATOM 3138 N N . PRO A 1 417 ? 27.231 7.272 -47.086 1.00 62.72 417 PRO A N 1
ATO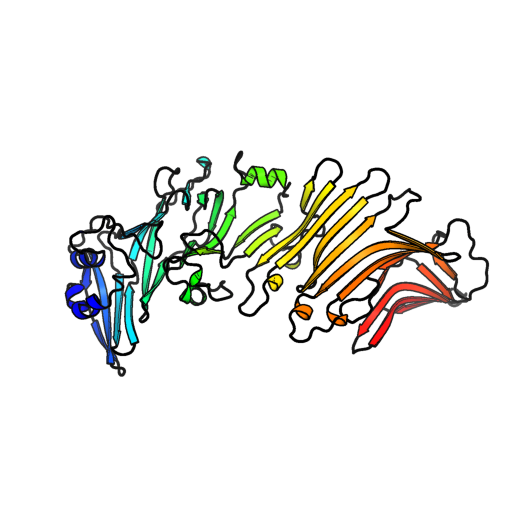M 3139 C CA . PRO A 1 417 ? 26.864 8.241 -48.113 1.00 62.72 417 PRO A CA 1
ATOM 3140 C C . PRO A 1 417 ? 27.940 8.332 -49.207 1.00 62.72 417 PRO A C 1
ATOM 3142 O O . PRO A 1 417 ? 29.116 8.533 -48.917 1.00 62.72 417 PRO A O 1
ATOM 3145 N N . GLY A 1 418 ? 27.543 8.205 -50.476 1.00 59.53 418 GLY A N 1
ATOM 3146 C CA . GLY A 1 418 ? 28.432 8.411 -51.629 1.00 59.53 418 GLY A CA 1
ATOM 3147 C C . GLY A 1 418 ? 29.233 7.189 -52.099 1.00 59.53 418 GLY A C 1
ATOM 3148 O O . GLY A 1 418 ? 29.836 7.251 -53.172 1.00 59.53 418 GLY A O 1
ATOM 3149 N N . GLU A 1 419 ? 29.198 6.059 -51.386 1.00 53.84 419 GLU A N 1
ATOM 3150 C CA . GLU A 1 419 ? 29.782 4.803 -51.868 1.00 53.84 419 GLU A CA 1
ATOM 3151 C C . GLU A 1 419 ? 28.722 3.944 -52.569 1.00 53.84 419 GLU A C 1
ATOM 3153 O O . GLU A 1 419 ? 27.873 3.319 -51.942 1.00 53.84 419 GLU A O 1
ATOM 3158 N N . SER A 1 420 ? 28.773 3.875 -53.903 1.00 50.56 420 SER A N 1
ATOM 3159 C CA . SER A 1 420 ? 27.935 2.923 -54.639 1.00 50.56 420 SER A CA 1
ATOM 3160 C C . SER A 1 420 ? 28.337 1.477 -54.308 1.00 50.56 420 SER A C 1
ATOM 3162 O O . SER A 1 420 ? 29.522 1.110 -54.278 1.00 50.56 420 SER A O 1
ATOM 3164 N N . THR A 1 421 ? 27.348 0.604 -54.105 1.00 48.19 421 THR A N 1
ATOM 3165 C CA . THR A 1 421 ? 27.530 -0.853 -54.096 1.00 48.19 421 THR A CA 1
ATOM 3166 C C . THR A 1 421 ? 27.834 -1.336 -55.520 1.00 48.19 421 THR A C 1
ATOM 3168 O O . THR A 1 421 ? 27.049 -2.008 -56.179 1.00 48.19 421 THR A O 1
ATOM 3171 N N . GLY A 1 422 ? 29.019 -0.973 -56.021 1.00 40.16 422 GLY A N 1
ATOM 3172 C CA . GLY A 1 422 ? 29.606 -1.552 -57.219 1.00 40.16 422 GLY A CA 1
ATOM 3173 C C . GLY A 1 422 ? 29.687 -3.071 -57.075 1.00 40.16 422 GLY A C 1
ATOM 3174 O O . GLY A 1 422 ? 30.383 -3.580 -56.197 1.00 40.16 422 GLY A O 1
ATOM 3175 N N . ALA A 1 423 ? 28.904 -3.739 -57.919 1.00 43.88 423 ALA A N 1
ATOM 3176 C CA . ALA A 1 423 ? 28.813 -5.162 -58.210 1.00 43.88 423 ALA A CA 1
ATOM 3177 C C . ALA A 1 423 ? 30.016 -6.035 -57.793 1.00 43.88 423 ALA A C 1
ATOM 3179 O O . ALA A 1 423 ? 31.075 -5.929 -58.404 1.00 43.88 423 ALA A O 1
ATOM 3180 N N . ALA A 1 424 ? 29.805 -6.956 -56.837 1.00 35.22 424 ALA A N 1
ATOM 3181 C CA . ALA A 1 424 ? 30.498 -8.260 -56.753 1.00 35.22 424 ALA A CA 1
ATOM 3182 C C . ALA A 1 424 ? 29.939 -9.241 -55.684 1.00 35.22 424 ALA A C 1
ATOM 3184 O O . ALA A 1 424 ? 30.631 -10.190 -55.324 1.00 35.22 424 ALA A O 1
ATOM 3185 N N . SER A 1 425 ? 28.708 -9.081 -55.183 1.00 35.03 425 SER A N 1
ATOM 3186 C CA . SER A 1 425 ? 28.127 -10.014 -54.198 1.00 35.03 425 SER A CA 1
ATOM 3187 C C . SER A 1 425 ? 26.745 -10.460 -54.669 1.00 35.03 425 SER A C 1
ATOM 3189 O O . SER A 1 425 ? 25.952 -9.628 -55.095 1.00 35.03 425 SER A O 1
ATOM 3191 N N . ALA A 1 426 ? 26.439 -11.757 -54.598 1.00 36.22 426 ALA A N 1
ATOM 3192 C CA . ALA A 1 426 ? 25.201 -12.387 -55.089 1.00 36.22 426 ALA A CA 1
ATOM 3193 C C . ALA A 1 426 ? 23.896 -11.946 -54.374 1.00 36.22 426 ALA A C 1
ATOM 3195 O O . ALA A 1 426 ? 22.855 -12.582 -54.534 1.00 36.22 426 ALA A O 1
ATOM 3196 N N . VAL A 1 427 ? 23.957 -10.873 -53.583 1.00 38.50 427 VAL A N 1
ATOM 3197 C CA . VAL A 1 427 ? 22.890 -10.332 -52.747 1.00 38.50 427 VAL A CA 1
ATOM 3198 C C . VAL A 1 427 ? 22.918 -8.808 -52.864 1.00 38.50 427 VAL A C 1
ATOM 3200 O O . VAL A 1 427 ? 23.915 -8.183 -52.507 1.00 38.50 427 VAL A O 1
ATOM 3203 N N . THR A 1 428 ? 21.839 -8.205 -53.363 1.00 47.78 428 THR A N 1
ATOM 3204 C CA . THR A 1 428 ? 21.647 -6.743 -53.363 1.00 47.78 428 THR A CA 1
ATOM 3205 C C . THR A 1 428 ? 20.435 -6.419 -52.499 1.00 47.78 428 THR A C 1
ATOM 3207 O O . THR A 1 428 ? 19.354 -6.962 -52.735 1.00 47.78 428 THR A O 1
ATOM 3210 N N . ILE A 1 429 ? 20.615 -5.568 -51.488 1.00 53.03 429 ILE A N 1
ATOM 3211 C CA . ILE A 1 429 ? 19.532 -5.107 -50.616 1.00 53.03 429 ILE A CA 1
ATOM 3212 C C . ILE A 1 429 ? 19.100 -3.735 -51.132 1.00 53.03 429 ILE A C 1
ATOM 3214 O O . ILE A 1 429 ? 19.912 -2.820 -51.201 1.00 53.03 429 ILE A O 1
ATOM 3218 N N . THR A 1 430 ? 17.846 -3.599 -51.555 1.00 52.31 430 THR A N 1
ATOM 3219 C CA . THR A 1 430 ? 17.293 -2.325 -52.048 1.00 52.31 430 THR A CA 1
ATOM 3220 C C . THR A 1 430 ? 15.938 -2.079 -51.401 1.00 52.31 430 THR A C 1
ATOM 3222 O O . THR A 1 430 ? 15.111 -2.993 -51.397 1.00 52.31 430 THR A O 1
ATOM 3225 N N . LYS A 1 431 ? 15.682 -0.863 -50.897 1.00 52.31 431 LYS A N 1
ATOM 3226 C CA . LYS A 1 431 ? 14.311 -0.404 -50.617 1.00 52.31 431 LYS A CA 1
ATOM 3227 C C . LYS A 1 431 ? 13.553 -0.183 -51.929 1.00 52.31 431 LYS A C 1
ATOM 3229 O O . LYS A 1 431 ? 14.155 0.174 -52.943 1.00 52.31 431 LYS A O 1
ATOM 3234 N N . ASP A 1 432 ? 12.228 -0.319 -51.885 1.00 49.47 432 ASP A N 1
ATOM 3235 C CA . ASP A 1 432 ? 11.333 -0.016 -53.013 1.00 49.47 432 ASP A CA 1
ATOM 3236 C C . ASP A 1 432 ? 11.399 1.462 -53.477 1.00 49.47 432 ASP A C 1
ATOM 3238 O O . ASP A 1 432 ? 11.005 1.765 -54.602 1.00 49.47 432 ASP A O 1
ATOM 3242 N N . ASP A 1 433 ? 11.931 2.380 -52.655 1.00 52.31 433 ASP A N 1
ATOM 3243 C CA . ASP A 1 433 ? 12.022 3.825 -52.928 1.00 52.31 433 ASP A CA 1
ATOM 3244 C C . ASP A 1 433 ? 13.425 4.332 -53.331 1.00 52.31 433 ASP A C 1
ATOM 3246 O O . ASP A 1 433 ? 13.630 5.542 -53.439 1.00 52.31 433 ASP A O 1
ATOM 3250 N N . ASN A 1 434 ? 14.383 3.433 -53.603 1.00 53.50 434 ASN A N 1
ATOM 3251 C CA . ASN A 1 434 ? 15.751 3.768 -54.038 1.00 53.50 434 ASN A CA 1
ATOM 3252 C C . ASN A 1 434 ? 16.587 4.578 -53.013 1.00 53.50 434 ASN A C 1
ATOM 3254 O O . ASN A 1 434 ? 17.606 5.167 -53.382 1.00 53.50 434 ASN A O 1
ATOM 3258 N N . LYS A 1 435 ? 16.175 4.619 -51.736 1.00 54.91 435 LYS A N 1
ATOM 3259 C CA . LYS A 1 435 ? 16.949 5.217 -50.634 1.00 54.91 435 LYS A CA 1
ATOM 3260 C C . LYS A 1 435 ? 18.009 4.250 -50.082 1.00 54.91 435 LYS A C 1
ATOM 3262 O O . LYS A 1 435 ? 17.824 3.037 -50.208 1.00 54.91 435 LYS A O 1
ATOM 3267 N N . PRO A 1 436 ? 19.091 4.770 -49.461 1.00 58.97 436 PRO A N 1
ATOM 3268 C CA . PRO A 1 436 ? 20.123 3.943 -48.836 1.00 58.97 436 PRO A CA 1
ATOM 3269 C C . PRO A 1 436 ? 19.533 2.985 -47.797 1.00 58.97 436 PRO A C 1
ATOM 3271 O O . PRO A 1 436 ? 18.525 3.284 -47.143 1.00 58.97 436 PRO A O 1
ATOM 3274 N N . PHE A 1 437 ? 20.154 1.812 -47.680 1.00 65.12 437 PHE A N 1
ATOM 3275 C CA . PHE A 1 437 ? 19.732 0.792 -46.726 1.00 65.12 437 PHE A CA 1
ATOM 3276 C C . PHE A 1 437 ? 19.933 1.267 -45.282 1.00 65.12 437 PHE A C 1
ATOM 3278 O O . PHE A 1 437 ? 20.972 1.828 -44.931 1.00 65.12 437 PHE A O 1
ATOM 3285 N N . GLU A 1 438 ? 18.927 0.993 -44.454 1.00 67.94 438 GLU A N 1
ATOM 3286 C CA . GLU A 1 438 ? 18.929 1.230 -43.016 1.00 67.94 438 GLU A CA 1
ATOM 3287 C C . GLU A 1 438 ? 18.193 0.072 -42.339 1.00 67.94 438 GLU A C 1
ATOM 3289 O O . GLU A 1 438 ? 17.078 -0.267 -42.746 1.00 67.94 438 GLU A O 1
ATOM 3294 N N . ALA A 1 439 ? 18.809 -0.537 -41.330 1.00 73.25 439 ALA A N 1
ATOM 3295 C CA . ALA A 1 439 ? 18.185 -1.541 -40.476 1.00 73.25 439 ALA A CA 1
ATOM 3296 C C . ALA A 1 439 ? 18.521 -1.257 -39.015 1.00 73.25 439 ALA A C 1
ATOM 3298 O O . ALA A 1 439 ? 19.660 -0.919 -38.702 1.00 73.25 439 ALA A O 1
ATOM 3299 N N . ALA A 1 440 ? 17.545 -1.426 -38.128 1.00 75.12 440 ALA A N 1
ATOM 3300 C CA . ALA A 1 440 ? 17.761 -1.335 -36.694 1.00 75.12 440 ALA A CA 1
ATOM 3301 C C . ALA A 1 440 ? 17.828 -2.745 -36.109 1.00 75.12 440 ALA A C 1
ATOM 3303 O O . ALA A 1 440 ? 16.977 -3.588 -36.383 1.00 75.12 440 ALA A O 1
ATOM 3304 N N . LEU A 1 441 ? 18.844 -3.004 -35.304 1.00 82.38 441 LEU A N 1
ATOM 3305 C CA . LEU A 1 441 ? 18.903 -4.139 -34.411 1.00 82.38 441 LEU A CA 1
ATOM 3306 C C . LEU A 1 441 ? 18.596 -3.648 -32.996 1.00 82.38 441 LEU A C 1
ATOM 3308 O O . LEU A 1 441 ? 19.205 -2.690 -32.531 1.00 82.38 441 LEU A O 1
ATOM 3312 N N . VAL A 1 442 ? 17.662 -4.300 -32.322 1.00 83.31 442 VAL A N 1
ATOM 3313 C CA . VAL A 1 442 ? 17.207 -3.970 -30.972 1.00 83.31 442 VAL A CA 1
ATOM 3314 C C . VAL A 1 442 ? 17.498 -5.162 -30.069 1.00 83.31 442 VAL A C 1
ATOM 3316 O O . VAL A 1 442 ? 17.413 -6.311 -30.510 1.00 83.31 442 VAL A O 1
ATOM 3319 N N . ASP A 1 443 ? 17.860 -4.893 -28.816 1.00 87.50 443 ASP A N 1
ATOM 3320 C CA . ASP A 1 443 ? 18.167 -5.922 -27.814 1.00 87.50 443 ASP A CA 1
ATOM 3321 C C . ASP A 1 443 ? 19.300 -6.867 -28.245 1.00 87.50 443 ASP A C 1
ATOM 3323 O O . ASP A 1 443 ? 19.265 -8.057 -27.942 1.00 87.50 443 ASP A O 1
ATOM 3327 N N . VAL A 1 444 ? 20.309 -6.384 -28.978 1.00 87.62 444 VAL A N 1
ATOM 3328 C CA . VAL A 1 444 ? 21.422 -7.247 -29.399 1.00 87.62 444 VAL A CA 1
ATOM 3329 C C . VAL A 1 444 ? 22.399 -7.431 -28.258 1.00 87.62 444 VAL A C 1
ATOM 3331 O O . VAL A 1 444 ? 22.961 -6.459 -27.756 1.00 87.62 444 VAL A O 1
ATOM 3334 N N . GLY A 1 445 ? 22.681 -8.679 -27.904 1.00 89.19 445 GLY A N 1
ATOM 3335 C CA . GLY A 1 445 ? 23.745 -8.991 -26.963 1.00 89.19 445 GLY A CA 1
ATOM 3336 C C . GLY A 1 445 ? 23.468 -10.245 -26.158 1.00 89.19 445 GLY A C 1
ATOM 3337 O O . GLY A 1 445 ? 23.056 -11.269 -26.701 1.00 89.19 445 GLY A O 1
ATOM 3338 N N . TRP A 1 446 ? 23.751 -10.162 -24.864 1.00 90.69 446 TRP A N 1
ATOM 3339 C CA . TRP A 1 446 ? 23.611 -11.246 -23.905 1.00 90.69 446 TRP A CA 1
ATOM 3340 C C . TRP A 1 446 ? 22.477 -10.936 -22.929 1.00 90.69 446 TRP A C 1
ATOM 3342 O O . TRP A 1 446 ? 22.531 -9.937 -22.216 1.00 90.69 446 TRP A O 1
ATOM 3352 N N . ASP A 1 447 ? 21.469 -11.799 -22.865 1.00 91.19 447 ASP A N 1
ATOM 3353 C CA . ASP A 1 447 ? 20.384 -11.740 -21.888 1.00 91.19 447 ASP A CA 1
ATOM 3354 C C . ASP A 1 447 ? 20.361 -13.033 -21.069 1.00 91.19 447 ASP A C 1
ATOM 3356 O O . ASP A 1 447 ? 19.961 -14.087 -21.568 1.00 91.19 447 ASP A O 1
ATOM 3360 N N . ARG A 1 448 ? 20.819 -12.955 -19.813 1.00 90.62 448 ARG A N 1
ATOM 3361 C CA . ARG A 1 448 ? 20.643 -13.994 -18.782 1.00 90.62 448 ARG A CA 1
ATOM 3362 C C . ARG A 1 448 ? 20.921 -15.415 -19.286 1.00 90.62 448 ARG A C 1
ATOM 3364 O O . ARG A 1 448 ? 20.093 -16.323 -19.195 1.00 90.62 448 ARG A O 1
ATOM 3371 N N . GLY A 1 449 ? 22.120 -15.616 -19.821 1.00 85.06 449 GLY A N 1
ATOM 3372 C CA . GLY A 1 449 ? 22.618 -16.927 -20.241 1.00 85.06 449 GLY A CA 1
ATOM 3373 C C . GLY A 1 449 ? 22.407 -17.232 -21.722 1.00 85.06 449 GLY A C 1
ATOM 3374 O O . GLY A 1 449 ? 22.769 -18.319 -22.174 1.00 85.06 449 GLY A O 1
ATOM 3375 N N . LYS A 1 450 ? 21.802 -16.309 -22.481 1.00 88.12 450 LYS A N 1
ATOM 3376 C CA . LYS A 1 450 ? 21.420 -16.531 -23.877 1.00 88.12 450 LYS A CA 1
ATOM 3377 C C . LYS A 1 450 ? 21.791 -15.333 -24.750 1.00 88.12 450 LYS A C 1
ATOM 3379 O O . LYS A 1 450 ? 21.631 -14.193 -24.323 1.00 88.12 450 LYS A O 1
ATOM 3384 N N . PRO A 1 451 ? 22.245 -15.559 -25.992 1.00 85.31 451 PRO A N 1
ATOM 3385 C CA . PRO A 1 451 ? 22.328 -14.486 -26.968 1.00 85.31 451 PRO A CA 1
ATOM 3386 C C . PRO A 1 451 ? 20.919 -14.071 -27.412 1.00 85.31 451 PRO A C 1
ATOM 3388 O O . PRO A 1 451 ? 20.055 -14.924 -27.623 1.00 85.31 451 PRO A O 1
ATOM 3391 N N . THR A 1 452 ? 20.710 -12.773 -27.593 1.00 86.12 452 THR A N 1
ATOM 3392 C CA . THR A 1 452 ? 19.458 -12.188 -28.086 1.00 86.12 452 THR A CA 1
ATOM 3393 C C . THR A 1 452 ? 19.746 -11.103 -29.127 1.00 86.12 452 THR A C 1
ATOM 3395 O O . THR A 1 452 ? 20.883 -10.638 -29.264 1.00 86.12 452 THR A O 1
ATOM 3398 N N . GLY A 1 453 ? 18.731 -10.760 -29.914 1.00 81.19 453 GLY A N 1
ATOM 3399 C CA . GLY A 1 453 ? 18.790 -9.695 -30.902 1.00 81.19 453 GLY A CA 1
ATOM 3400 C C . GLY A 1 453 ? 17.654 -9.799 -31.906 1.00 81.19 453 GLY A C 1
ATOM 3401 O O . GLY A 1 453 ? 17.477 -10.836 -32.550 1.00 81.19 453 GLY A O 1
ATOM 3402 N N . ASN A 1 454 ? 16.927 -8.701 -32.072 1.00 76.44 454 ASN A N 1
ATOM 3403 C CA . ASN A 1 454 ? 15.844 -8.564 -33.035 1.00 76.44 454 ASN A CA 1
ATOM 3404 C C . ASN A 1 454 ? 16.230 -7.533 -34.088 1.00 76.44 454 ASN A C 1
ATOM 3406 O O . ASN A 1 454 ? 16.771 -6.485 -33.767 1.00 76.44 454 ASN A O 1
ATOM 3410 N N . MET A 1 455 ? 15.957 -7.815 -35.354 1.00 74.44 455 MET A N 1
ATOM 3411 C CA . MET A 1 455 ? 16.173 -6.894 -36.459 1.00 74.44 455 MET A CA 1
ATOM 3412 C C . MET A 1 455 ? 14.837 -6.352 -36.945 1.00 74.44 455 MET A C 1
ATOM 3414 O O . MET A 1 455 ? 14.016 -7.076 -37.512 1.00 74.44 455 MET A O 1
ATOM 3418 N N . VAL A 1 456 ? 14.666 -5.048 -36.772 1.00 68.19 456 VAL A N 1
ATOM 3419 C CA . VAL A 1 456 ? 13.562 -4.275 -37.321 1.00 68.19 456 VAL A CA 1
ATOM 3420 C C . VAL A 1 456 ? 14.032 -3.672 -38.638 1.00 68.19 456 VAL A C 1
ATOM 3422 O O . VAL A 1 456 ? 14.874 -2.770 -38.682 1.00 68.19 456 VAL A O 1
ATOM 3425 N N . MET A 1 457 ? 13.495 -4.194 -39.739 1.00 64.25 457 MET A N 1
ATOM 3426 C CA . MET A 1 457 ? 13.695 -3.600 -41.054 1.00 64.25 457 MET A CA 1
ATOM 3427 C C . MET A 1 457 ? 12.563 -2.611 -41.363 1.00 64.25 457 MET A C 1
ATOM 3429 O O . MET A 1 457 ? 11.402 -2.886 -41.053 1.00 64.25 457 MET A O 1
ATOM 3433 N N . PRO A 1 458 ? 12.853 -1.473 -42.012 1.00 57.34 458 PRO A N 1
ATOM 3434 C CA . PRO A 1 458 ? 11.811 -0.593 -42.523 1.00 57.34 458 PRO A CA 1
ATOM 3435 C C . PRO A 1 458 ? 10.929 -1.345 -43.531 1.00 57.34 458 PRO A C 1
ATOM 3437 O O . PRO A 1 458 ? 11.425 -2.146 -44.328 1.00 57.34 458 PRO A O 1
ATOM 3440 N N . HIS A 1 459 ? 9.619 -1.082 -43.508 1.00 49.47 459 HIS A N 1
ATOM 3441 C CA . HIS A 1 459 ? 8.657 -1.708 -44.418 1.00 49.47 459 HIS A CA 1
ATOM 3442 C C . HIS A 1 459 ? 9.128 -1.637 -45.885 1.00 49.47 459 HIS A C 1
ATOM 3444 O O . HIS A 1 459 ? 9.429 -0.556 -46.390 1.00 49.47 459 HIS A O 1
ATOM 3450 N N . GLY A 1 460 ? 9.180 -2.792 -46.562 1.00 50.22 460 GLY A N 1
ATOM 3451 C CA . GLY A 1 460 ? 9.571 -2.902 -47.975 1.00 50.22 460 GLY A CA 1
ATOM 3452 C C . GLY A 1 460 ? 11.054 -3.202 -48.239 1.00 50.22 460 GLY A C 1
ATOM 3453 O O . GLY A 1 460 ? 11.507 -3.053 -49.374 1.00 50.22 460 GLY A O 1
ATOM 3454 N N . ALA A 1 461 ? 11.832 -3.621 -47.233 1.00 57.03 461 ALA A N 1
ATOM 3455 C CA . ALA A 1 461 ? 13.190 -4.116 -47.456 1.00 57.03 461 ALA A CA 1
ATOM 3456 C C . ALA A 1 461 ? 13.171 -5.431 -48.262 1.00 57.03 461 ALA A C 1
ATOM 3458 O O . ALA A 1 461 ? 12.635 -6.452 -47.822 1.00 57.03 461 ALA A O 1
ATOM 3459 N N . GLN A 1 462 ? 13.765 -5.406 -49.460 1.00 58.94 462 GLN A N 1
ATOM 3460 C CA . GLN A 1 462 ? 13.864 -6.568 -50.341 1.00 58.94 462 GLN A CA 1
ATOM 3461 C C . GLN A 1 462 ? 15.324 -6.974 -50.533 1.00 58.94 462 GLN A C 1
ATOM 3463 O O . GLN A 1 462 ? 16.165 -6.187 -50.976 1.00 58.94 462 GLN A O 1
ATOM 3468 N N . LEU A 1 463 ? 15.609 -8.240 -50.252 1.00 61.28 463 LEU A N 1
ATOM 3469 C CA . LEU A 1 463 ? 16.882 -8.886 -50.514 1.00 61.28 463 LEU A CA 1
ATOM 3470 C C . LEU A 1 463 ? 16.762 -9.638 -51.847 1.00 61.28 463 LEU A C 1
ATOM 3472 O O . LEU A 1 463 ? 16.095 -10.669 -51.950 1.00 61.28 463 LEU A O 1
ATOM 3476 N N . LYS A 1 464 ? 17.354 -9.086 -52.910 1.00 57.78 464 LYS A N 1
ATOM 3477 C CA . LYS A 1 464 ? 17.283 -9.667 -54.259 1.00 57.78 464 LYS A CA 1
ATOM 3478 C C . LYS A 1 464 ? 18.331 -10.766 -54.421 1.00 57.78 464 LYS A C 1
ATOM 3480 O O . LYS A 1 464 ? 19.533 -10.503 -54.390 1.00 57.78 464 LYS A O 1
ATOM 3485 N N . LEU A 1 465 ? 17.853 -11.990 -54.637 1.00 56.91 465 LEU A N 1
ATOM 3486 C CA . LEU A 1 465 ? 18.619 -13.196 -54.947 1.00 56.91 465 LEU A CA 1
ATOM 3487 C C . LEU A 1 465 ? 18.370 -13.583 -56.409 1.00 56.91 465 LEU A C 1
ATOM 3489 O O . LEU A 1 465 ? 17.530 -14.432 -56.716 1.00 56.91 465 LEU A O 1
ATOM 3493 N N . SER A 1 466 ? 19.117 -12.966 -57.328 1.00 67.31 466 SER A N 1
ATOM 3494 C CA . SER A 1 466 ? 18.998 -13.192 -58.777 1.00 67.31 466 SER A CA 1
ATOM 3495 C C . SER A 1 466 ? 17.570 -12.952 -59.313 1.00 67.31 466 SER A C 1
ATOM 3497 O O . SER A 1 466 ? 17.240 -11.817 -59.641 1.00 67.31 466 SER A O 1
ATOM 3499 N N . ARG A 1 467 ? 16.731 -13.996 -59.398 1.00 65.75 467 ARG A N 1
ATOM 3500 C CA . ARG A 1 467 ? 15.343 -13.975 -59.914 1.00 65.75 467 ARG A CA 1
ATOM 3501 C C . ARG A 1 467 ? 14.261 -13.828 -58.832 1.00 65.75 467 ARG A C 1
ATOM 3503 O O . ARG A 1 467 ? 13.150 -13.371 -59.116 1.00 65.75 467 ARG A O 1
ATOM 3510 N N . PHE A 1 468 ? 14.621 -14.143 -57.588 1.00 62.47 468 PHE A N 1
ATOM 3511 C CA . PHE A 1 468 ? 13.743 -14.056 -56.428 1.00 62.47 468 PHE A CA 1
ATOM 3512 C C . PHE A 1 468 ? 14.050 -12.789 -55.623 1.00 62.47 468 PHE A C 1
ATOM 3514 O O . PHE A 1 468 ? 15.212 -12.449 -55.407 1.00 62.47 468 PHE A O 1
ATOM 3521 N N . ALA A 1 469 ? 13.019 -12.107 -55.137 1.00 65.69 469 ALA A N 1
ATOM 3522 C CA . ALA A 1 469 ? 13.131 -11.070 -54.120 1.00 65.69 469 ALA A CA 1
ATOM 3523 C C . ALA A 1 469 ? 12.602 -11.632 -52.799 1.00 65.69 469 ALA A C 1
ATOM 3525 O O . ALA A 1 469 ? 11.437 -12.014 -52.707 1.00 65.69 469 ALA A O 1
ATOM 3526 N N . LEU A 1 470 ? 13.466 -11.717 -51.794 1.00 65.62 470 LEU A N 1
ATOM 3527 C CA . LEU A 1 470 ? 13.074 -12.029 -50.429 1.00 65.62 470 LEU A CA 1
ATOM 3528 C C . LEU A 1 470 ? 12.645 -10.723 -49.756 1.00 65.62 470 LEU A C 1
ATOM 3530 O O . LEU A 1 470 ? 13.473 -9.860 -49.488 1.00 65.62 470 LEU A O 1
ATOM 3534 N N . GLU A 1 471 ? 11.354 -10.567 -49.513 1.00 70.31 471 GLU A N 1
ATOM 3535 C CA . GLU A 1 471 ? 10.804 -9.495 -48.696 1.00 70.31 471 GLU A CA 1
ATOM 3536 C C . GLU A 1 471 ? 10.901 -9.912 -47.232 1.00 70.31 471 GLU A C 1
ATOM 3538 O O . GLU A 1 471 ? 10.276 -10.884 -46.812 1.00 70.31 471 GLU A O 1
ATOM 3543 N N . VAL A 1 472 ? 11.711 -9.200 -46.461 1.00 67.38 472 VAL A N 1
ATOM 3544 C CA . VAL A 1 472 ? 11.896 -9.477 -45.039 1.00 67.38 472 VAL A CA 1
ATOM 3545 C C . VAL A 1 472 ? 11.047 -8.492 -44.248 1.00 67.38 472 VAL A C 1
ATOM 3547 O O . VAL A 1 472 ? 11.192 -7.283 -44.411 1.00 67.38 472 VAL A O 1
ATOM 3550 N N . ARG A 1 473 ? 10.171 -9.003 -43.378 1.00 65.44 473 ARG A N 1
ATOM 3551 C CA . ARG A 1 473 ? 9.402 -8.174 -42.438 1.00 65.44 473 ARG A CA 1
ATOM 3552 C C . ARG A 1 473 ? 10.050 -8.120 -41.063 1.00 65.44 473 ARG A C 1
ATOM 3554 O O . ARG A 1 473 ? 10.125 -7.049 -40.478 1.00 65.44 473 ARG A O 1
ATOM 3561 N N . GLU A 1 474 ? 10.528 -9.259 -40.582 1.00 64.50 474 GLU A N 1
ATOM 3562 C CA . GLU A 1 474 ? 11.153 -9.390 -39.268 1.00 64.50 474 GLU A CA 1
ATOM 3563 C C . GLU A 1 474 ? 12.220 -10.484 -39.323 1.00 64.50 474 GLU A C 1
ATOM 3565 O O . GLU A 1 474 ? 12.031 -11.514 -39.978 1.00 64.50 474 GLU A O 1
ATOM 3570 N N . MET A 1 475 ? 13.349 -10.266 -38.653 1.00 66.75 475 MET A N 1
ATOM 3571 C CA . MET A 1 475 ? 14.363 -11.300 -38.434 1.00 66.75 475 MET A CA 1
ATOM 3572 C C . MET A 1 475 ? 14.872 -11.195 -37.008 1.00 66.75 475 MET A C 1
ATOM 3574 O O . MET A 1 475 ? 15.016 -10.092 -36.502 1.00 66.75 475 MET A O 1
ATOM 3578 N N . GLY A 1 476 ? 15.205 -12.306 -36.370 1.00 65.44 476 GLY A N 1
ATOM 3579 C CA . GLY A 1 476 ? 15.708 -12.266 -34.999 1.00 65.44 476 GLY A CA 1
ATOM 3580 C C . GLY A 1 476 ? 16.342 -13.574 -34.566 1.00 65.44 476 GLY A C 1
ATOM 3581 O O . GLY A 1 476 ? 16.118 -14.623 -35.173 1.00 65.44 476 GLY A O 1
ATOM 3582 N N . LEU A 1 477 ? 17.154 -13.517 -33.518 1.00 66.56 477 LEU A N 1
ATOM 3583 C CA . LEU A 1 477 ? 17.652 -14.704 -32.838 1.00 66.56 477 LEU A CA 1
ATOM 3584 C C . LEU A 1 477 ? 16.604 -15.165 -31.830 1.00 66.56 477 LEU A C 1
ATOM 3586 O O . LEU A 1 477 ? 16.208 -14.415 -30.947 1.00 66.56 477 LEU A O 1
ATOM 3590 N N . VAL A 1 478 ? 16.175 -16.418 -31.947 1.00 64.56 478 VAL A N 1
ATOM 3591 C CA . VAL A 1 478 ? 15.220 -17.027 -31.019 1.00 64.56 478 VAL A CA 1
ATOM 3592 C C . VAL A 1 478 ? 15.875 -18.212 -30.342 1.00 64.56 478 VAL A C 1
ATOM 3594 O O . VAL A 1 478 ? 16.417 -19.093 -31.008 1.00 64.56 478 VAL A O 1
ATOM 3597 N N . TYR A 1 479 ? 15.796 -18.254 -29.018 1.00 62.53 479 TYR A N 1
ATOM 3598 C CA . TYR A 1 479 ? 16.311 -19.356 -28.223 1.00 62.53 479 TYR A CA 1
ATOM 3599 C C . TYR A 1 479 ? 15.169 -20.253 -27.742 1.00 62.53 479 TYR A C 1
ATOM 3601 O O . TYR A 1 479 ? 14.371 -19.852 -26.896 1.00 62.53 479 TYR A O 1
ATOM 3609 N N . GLU A 1 480 ? 15.117 -21.490 -28.231 1.00 65.88 480 GLU A N 1
ATOM 3610 C CA . GLU A 1 480 ? 14.114 -22.486 -27.842 1.00 65.88 480 GLU A CA 1
ATOM 3611 C C . GLU A 1 480 ? 14.782 -23.843 -27.599 1.00 65.88 480 GLU A C 1
ATOM 3613 O O . GLU A 1 480 ? 15.674 -24.257 -28.335 1.00 65.88 480 GLU A O 1
ATOM 3618 N N . GLN A 1 481 ? 14.347 -24.553 -26.553 1.00 68.50 481 GLN A N 1
ATOM 3619 C CA . GLN A 1 481 ? 14.799 -25.920 -26.241 1.00 68.50 481 GLN A CA 1
ATOM 3620 C C . GLN A 1 481 ? 16.330 -26.105 -26.164 1.00 68.50 481 GLN A C 1
ATOM 3622 O O . GLN A 1 481 ? 16.849 -27.169 -26.490 1.00 68.50 481 GLN A O 1
ATOM 3627 N N . GLY A 1 482 ? 17.072 -25.086 -25.724 1.00 65.00 482 GLY A N 1
ATOM 3628 C CA . GLY A 1 482 ? 18.528 -25.183 -25.586 1.00 65.00 482 GLY A CA 1
ATOM 3629 C C . GLY A 1 482 ? 19.327 -24.786 -26.831 1.00 65.00 482 GLY A C 1
ATOM 3630 O O . GLY A 1 482 ? 20.554 -24.820 -26.785 1.00 65.00 482 GLY A O 1
ATOM 3631 N N . ALA A 1 483 ? 18.664 -24.403 -27.925 1.00 62.94 483 ALA A N 1
ATOM 3632 C CA . ALA A 1 483 ? 19.305 -24.034 -29.181 1.00 62.94 483 ALA A CA 1
ATOM 3633 C C . ALA A 1 483 ? 18.890 -22.631 -29.644 1.00 62.94 483 ALA A C 1
ATOM 3635 O O . ALA A 1 483 ? 17.741 -22.213 -29.490 1.00 62.94 483 ALA A O 1
ATOM 3636 N N . THR A 1 484 ? 19.844 -21.913 -30.236 1.00 63.50 484 THR A N 1
ATOM 3637 C CA . THR A 1 484 ? 19.619 -20.605 -30.857 1.00 63.50 484 THR A CA 1
ATOM 3638 C C . THR A 1 484 ? 19.332 -20.793 -32.341 1.00 63.50 484 THR A C 1
ATOM 3640 O O . THR A 1 484 ? 20.153 -21.346 -33.072 1.00 63.50 484 THR A O 1
ATOM 3643 N N . TYR A 1 485 ? 18.186 -20.299 -32.795 1.00 65.19 485 TYR A N 1
ATOM 3644 C CA . TYR A 1 485 ? 17.761 -20.319 -34.189 1.00 65.19 485 TYR A CA 1
ATOM 3645 C C . TYR A 1 485 ? 17.694 -18.904 -34.738 1.00 65.19 485 TYR A C 1
ATOM 3647 O O . TYR A 1 485 ? 17.324 -17.961 -34.041 1.00 65.19 485 TYR A O 1
ATOM 3655 N N . PHE A 1 486 ? 17.987 -18.771 -36.023 1.00 67.69 486 PHE A N 1
ATOM 3656 C CA . PHE A 1 486 ? 17.739 -17.543 -36.753 1.00 67.69 486 PHE A CA 1
ATOM 3657 C C . PHE A 1 486 ? 16.328 -17.591 -37.344 1.00 67.69 486 PHE A C 1
ATOM 3659 O O . PHE A 1 486 ? 16.023 -18.440 -38.181 1.00 67.69 486 PHE A O 1
ATOM 3666 N N . SER A 1 487 ? 15.457 -16.718 -36.853 1.00 70.00 487 SER A N 1
ATOM 3667 C CA . SER A 1 487 ? 14.067 -16.580 -37.269 1.00 70.00 487 SER A CA 1
ATOM 3668 C C . SER A 1 487 ? 13.940 -15.535 -38.365 1.00 70.00 487 SER A C 1
ATOM 3670 O O . SER A 1 487 ? 14.560 -14.478 -38.272 1.00 70.00 487 SER A O 1
ATOM 3672 N N . VAL A 1 488 ? 13.116 -15.806 -39.375 1.00 69.31 488 VAL A N 1
ATOM 3673 C CA . VAL A 1 488 ? 12.791 -14.863 -40.452 1.00 69.31 488 VAL A CA 1
ATOM 3674 C C . VAL A 1 488 ? 11.301 -14.968 -40.745 1.00 69.31 488 VAL A C 1
ATOM 3676 O O . VAL A 1 488 ? 10.800 -16.066 -40.981 1.00 69.31 488 VAL A O 1
ATOM 3679 N N . SER A 1 489 ? 10.620 -13.829 -40.790 1.00 71.88 489 SER A N 1
ATOM 3680 C CA . SER A 1 489 ? 9.240 -13.689 -41.256 1.00 71.88 489 SER A CA 1
ATOM 3681 C C . SER A 1 489 ? 9.225 -12.781 -42.483 1.00 71.88 489 SER A C 1
ATOM 3683 O O . SER A 1 489 ? 9.869 -11.728 -42.502 1.00 71.88 489 SER A O 1
ATOM 3685 N N . GLY A 1 490 ? 8.504 -13.174 -43.532 1.00 76.00 490 GLY A N 1
ATOM 3686 C CA . GLY A 1 490 ? 8.582 -12.472 -44.807 1.00 76.00 490 GLY A CA 1
ATOM 3687 C C . GLY A 1 490 ? 7.899 -13.183 -45.967 1.00 76.00 490 GLY A C 1
ATOM 3688 O O . GLY A 1 490 ? 7.004 -14.007 -45.784 1.00 76.00 490 GLY A O 1
ATOM 3689 N N . GLY A 1 491 ? 8.314 -12.852 -47.185 1.00 73.69 491 GLY A N 1
ATOM 3690 C CA . GLY A 1 491 ? 7.822 -13.485 -48.399 1.00 73.69 491 GLY A CA 1
ATOM 3691 C C . GLY A 1 491 ? 8.898 -13.637 -49.467 1.00 73.69 491 GLY A C 1
ATOM 3692 O O . GLY A 1 491 ? 9.808 -12.829 -49.574 1.00 73.69 491 GLY A O 1
ATOM 3693 N N . ILE A 1 492 ? 8.803 -14.685 -50.282 1.00 74.88 492 ILE A N 1
ATOM 3694 C CA . ILE A 1 492 ? 9.627 -14.867 -51.483 1.00 74.88 492 ILE A CA 1
ATOM 3695 C C . ILE A 1 492 ? 8.778 -14.481 -52.687 1.00 74.88 492 ILE A C 1
ATOM 3697 O O . ILE A 1 492 ? 7.713 -15.060 -52.899 1.00 74.88 492 ILE A O 1
ATOM 3701 N N . ARG A 1 493 ? 9.254 -13.534 -53.494 1.00 73.19 493 ARG A N 1
ATOM 3702 C CA . ARG A 1 493 ? 8.592 -13.033 -54.701 1.00 73.19 493 ARG A CA 1
ATOM 3703 C C . ARG A 1 493 ? 9.401 -13.394 -55.945 1.00 73.19 493 ARG A C 1
ATOM 3705 O O . ARG A 1 493 ? 10.546 -12.975 -56.071 1.00 73.19 493 ARG A O 1
ATOM 3712 N N . GLU A 1 494 ? 8.812 -14.124 -56.889 1.00 73.31 494 GLU A N 1
ATOM 3713 C CA . GLU A 1 494 ? 9.395 -14.290 -58.231 1.00 73.31 494 GLU A CA 1
ATOM 3714 C C . GLU A 1 494 ? 8.995 -13.084 -59.087 1.00 73.31 494 GLU A C 1
ATOM 3716 O O . GLU A 1 494 ? 7.810 -12.752 -59.203 1.00 73.31 494 GLU A O 1
ATOM 3721 N N . THR A 1 495 ? 9.985 -12.394 -59.657 1.00 62.78 495 THR A N 1
ATOM 3722 C CA . THR A 1 495 ? 9.750 -11.171 -60.453 1.00 62.78 495 THR A CA 1
ATOM 3723 C C . THR A 1 495 ? 9.884 -11.394 -61.963 1.00 62.78 495 THR A C 1
ATOM 3725 O O . THR A 1 495 ? 9.606 -10.482 -62.748 1.00 62.78 495 THR A O 1
ATOM 3728 N N . THR A 1 496 ? 10.240 -12.611 -62.388 1.00 61.75 496 THR A N 1
ATOM 3729 C CA . THR A 1 496 ? 10.497 -12.969 -63.788 1.00 61.75 496 THR A CA 1
ATOM 3730 C C . THR A 1 496 ? 9.207 -13.319 -64.530 1.00 61.75 496 THR A C 1
ATOM 3732 O O . THR A 1 496 ? 8.503 -14.266 -64.191 1.00 61.75 496 THR A O 1
ATOM 3735 N N . ALA A 1 497 ? 8.892 -12.595 -65.605 1.00 54.25 497 ALA A N 1
ATOM 3736 C CA . ALA A 1 497 ? 7.759 -12.947 -66.461 1.00 54.25 497 ALA A CA 1
ATOM 3737 C C . ALA A 1 497 ? 7.968 -14.335 -67.121 1.00 54.25 497 ALA A C 1
ATOM 3739 O O . ALA A 1 497 ? 9.092 -14.640 -67.522 1.00 54.25 497 ALA A O 1
ATOM 3740 N N . PRO A 1 498 ? 6.917 -15.169 -67.279 1.00 52.50 498 PRO A N 1
ATOM 3741 C CA . PRO A 1 498 ? 5.506 -14.914 -66.959 1.00 52.50 498 PRO A CA 1
ATOM 3742 C C . PRO A 1 498 ? 5.106 -15.252 -65.509 1.00 52.50 498 PRO A C 1
ATOM 3744 O O . PRO A 1 498 ? 3.950 -15.062 -65.137 1.00 52.50 498 PRO A O 1
ATOM 3747 N N . LEU A 1 499 ? 6.030 -15.756 -64.689 1.00 51.25 499 LEU A N 1
ATOM 3748 C CA . LEU A 1 499 ? 5.765 -16.225 -63.330 1.00 51.25 499 LEU A CA 1
ATOM 3749 C C . LEU A 1 499 ? 5.867 -15.065 -62.330 1.00 51.25 499 LEU A C 1
ATOM 3751 O O . LEU A 1 499 ? 6.919 -14.798 -61.766 1.00 51.25 499 LEU A O 1
ATOM 3755 N N . LYS A 1 500 ? 4.746 -14.378 -62.088 1.00 60.03 500 LYS A N 1
ATOM 3756 C CA . LYS A 1 500 ? 4.610 -13.451 -60.954 1.00 60.03 500 LYS A CA 1
ATOM 3757 C C . LYS A 1 500 ? 3.863 -14.152 -59.825 1.00 60.03 500 LYS A C 1
ATOM 3759 O O . LYS A 1 500 ? 2.686 -14.466 -59.974 1.00 60.03 500 LYS A O 1
ATOM 3764 N N . GLY A 1 501 ? 4.531 -14.378 -58.701 1.00 60.72 501 GLY A N 1
ATOM 3765 C CA . GLY A 1 501 ? 3.929 -14.999 -57.520 1.00 60.72 501 GLY A CA 1
ATOM 3766 C C . GLY A 1 501 ? 4.712 -14.677 -56.252 1.00 60.72 501 GLY A C 1
ATOM 3767 O O . GLY A 1 501 ? 5.905 -14.383 -56.322 1.00 60.72 501 GLY A O 1
ATOM 3768 N N . SER A 1 502 ? 4.034 -14.710 -55.104 1.00 70.69 502 SER A N 1
ATOM 3769 C CA . SER A 1 502 ? 4.647 -14.522 -53.785 1.00 70.69 502 SER A CA 1
ATOM 3770 C C . SER A 1 502 ? 4.214 -15.626 -52.828 1.00 70.69 502 SER A C 1
ATOM 3772 O O . SER A 1 502 ? 3.016 -15.892 -52.720 1.00 70.69 502 SER A O 1
ATOM 3774 N N . ILE A 1 503 ? 5.164 -16.224 -52.115 1.00 70.69 503 ILE A N 1
ATOM 3775 C CA . ILE A 1 503 ? 4.901 -17.150 -51.008 1.00 70.69 503 ILE A CA 1
ATOM 3776 C C . ILE A 1 503 ? 5.286 -16.440 -49.721 1.00 70.69 503 ILE A C 1
ATOM 3778 O O . ILE A 1 503 ? 6.427 -16.006 -49.591 1.00 70.69 503 ILE A O 1
ATOM 3782 N N . TRP A 1 504 ? 4.345 -16.333 -48.792 1.00 70.88 504 TRP A N 1
ATOM 3783 C CA . TRP A 1 504 ? 4.553 -15.706 -47.491 1.00 70.88 504 TRP A CA 1
ATOM 3784 C C . TRP A 1 504 ? 4.752 -16.770 -46.423 1.00 70.88 504 TRP A C 1
ATOM 3786 O O . TRP A 1 504 ? 4.096 -17.811 -46.448 1.00 70.88 504 TRP A O 1
ATOM 3796 N N . PHE A 1 505 ? 5.654 -16.495 -45.494 1.00 70.19 505 PHE A N 1
ATOM 3797 C CA . PHE A 1 505 ? 5.916 -17.327 -44.336 1.00 70.19 505 PHE A CA 1
ATOM 3798 C C . PHE A 1 505 ? 5.990 -16.438 -43.096 1.00 70.19 505 PHE A C 1
ATOM 3800 O O . PHE A 1 505 ? 6.523 -15.326 -43.109 1.00 70.19 505 PHE A O 1
ATOM 3807 N N . THR A 1 506 ? 5.399 -16.934 -42.023 1.00 62.97 506 THR A N 1
ATOM 3808 C CA . THR A 1 506 ? 5.357 -16.288 -40.716 1.00 62.97 506 THR A CA 1
ATOM 3809 C C . THR A 1 506 ? 5.720 -17.371 -39.720 1.00 62.97 506 THR A C 1
ATOM 3811 O O . THR A 1 506 ? 5.235 -18.497 -39.865 1.00 62.97 506 THR A O 1
ATOM 3814 N N . ARG A 1 507 ? 6.633 -17.062 -38.798 1.00 57.25 507 ARG A N 1
ATOM 3815 C CA . ARG A 1 507 ? 6.898 -17.950 -37.669 1.00 57.25 507 ARG A CA 1
ATOM 3816 C C . ARG A 1 507 ? 5.733 -17.924 -36.692 1.00 57.25 507 ARG A C 1
ATOM 3818 O O . ARG A 1 507 ? 5.195 -16.817 -36.475 1.00 57.25 507 ARG A O 1
#

Secondary structure (DSSP, 8-state):
-BHHHHHTTTTTTS-TTTS---SSPPTT---HHHHHHHHEEEEEEEEEE-TT--EEEEEEEEEGGG-PPP-EEE--SSSTT-EEEE---TT-EEEEEEEEETTTEEEEEEEEEEEEEEE-TTTEEE-SSGGG----TTEE--SSSS-EEEEEEEEEEE-TTS-EEEEESS-EEE-SEEETTEEEEEEEEEEEES-TTTHHHH-TT--S---GGGSGGG--EEEEEEEEE-TTSTTSHHHHHHHHTT--TTEEEEEEEEEEESSS---SEEEEEEEEPPPTT--GGGTT--TTS-EEEE-SSSEEEEEEEEEEEPPPTTS-GGGGEEEEEEEEEE-SSS-EEEEEEEEETTTEEEEEEEEE--TT-----SEEEEETTEEEEEEEEEEEEEHHHHTSSS--HHHHEEEEEEEEEEEPTT----S-SS-EEEETT-PPPEEEEEEEEEETTEEEEEEEPPTTEEEEETTEEEEEEEEEEEEETTEEEEEEEEEEEE-STT--EEEEE--